Protein AF-0000000074205562 (afdb_homodimer)

Nearest PDB structures (foldseek):
  3hh0-assembly1_A  TM=7.723E-01  e=1.734E-04  Bacillus cereus ATCC 14579
  6jyw-assembly1_A  TM=7.511E-01  e=5.795E-04  Pseudomonas putida
  6jni-assembly3_E  TM=7.946E-01  e=9.790E-04  Pseudomonas putida
  5d8c-assembly1_A  TM=6.443E-01  e=1.087E-03  Haemophilus influenzae Rd KW20
  6jni-assembly2_D  TM=5.645E-01  e=4.698E-04  Pseudomonas putida

Foldseek 3Di:
DFDFLCRLCVVLVHDSVVVVVCVVLVQADFADADPVRTGGDDPVRSVSSNQQVVVVVLPDDSVCCVVQPPHDPVNVVVVVVSVVVVVVVVVVVVLLVVLVVLLVVCVADPPQDPPCSVVRVQDDPLRSVVLNVVVQWFDPVVNVLVSVLSVPDDSDPLVVCLSVDDLCHDPVSLLVSLQVCQQSVLVSCVVPVCVVPVVVGTPDDPVVNVVVNVVSCPVSHHNSSVSSVVSSPVSSVVVVVPPDPPPPPD/DFDFLCRLCVVLVHDSVVVVVCVVLVQADFADADPVRTGGDDPVRSVSSNQQVVVVVLPDDPVCCVVQPPHDDCNVVVVVVSVVVVVVVVVVVVLLVVLVVLLVVCVADNPQDPPCSVLRVQDDPLRSVVLNVVVQWFDPVVNVLVNVLSVPDDSDPLVVCLSVDDLCHDPVSLLVSLQVCQQSVLVSCVVPVCVVPVVVGTPDDPVVNVVVVVVSCPVSHHNSSVSSVVSSPVSSVVVVVPPDPPPPDD

InterPro domains:
  IPR000551 MerR-type HTH domain [PF13411] (4-66)
  IPR000551 MerR-type HTH domain [PS50937] (2-71)
  IPR000551 MerR-type HTH domain [SM00422] (3-72)
  IPR009061 Putative DNA-binding domain superfamily [SSF46955] (4-106)
  IPR047057 MerR transcriptional regulator [PTHR30204] (3-154)

Structure (mmCIF, N/CA/C/O backbone):
data_AF-0000000074205562-model_v1
#
loop_
_en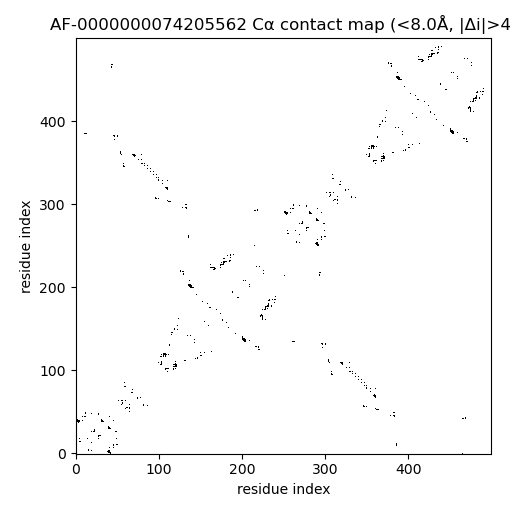tity.id
_entity.type
_entity.pdbx_description
1 polymer 'DNA-binding transcriptional MerR regulator'
#
loop_
_atom_site.group_PDB
_atom_site.id
_atom_site.type_symbol
_atom_site.label_atom_id
_atom_site.label_alt_id
_atom_site.label_comp_id
_atom_site.label_asym_id
_atom_site.label_entity_id
_atom_site.label_seq_id
_atom_site.pdbx_PDB_ins_code
_atom_site.Cartn_x
_atom_site.Cartn_y
_atom_site.Cartn_z
_atom_site.occupancy
_atom_site.B_iso_or_equiv
_atom_site.auth_seq_id
_atom_site.auth_comp_id
_atom_site.auth_asym_id
_atom_site.auth_atom_id
_atom_site.pdbx_PDB_model_num
ATOM 1 N N . MET A 1 1 ? -6.98 -38.344 -3.996 1 61.09 1 MET A N 1
ATOM 2 C CA . MET A 1 1 ? -7.207 -38.156 -2.568 1 61.09 1 MET A CA 1
ATOM 3 C C . MET A 1 1 ? -7.934 -36.844 -2.314 1 61.09 1 MET A C 1
ATOM 5 O O . MET A 1 1 ? -7.871 -35.906 -3.133 1 61.09 1 MET A O 1
ATOM 9 N N . ALA A 1 2 ? -9 -36.906 -1.588 1 77.31 2 ALA A N 1
ATOM 10 C CA . ALA A 1 2 ? -9.891 -35.844 -1.143 1 77.31 2 ALA A CA 1
ATOM 11 C C . ALA A 1 2 ? -9.367 -35.188 0.14 1 77.31 2 ALA A C 1
ATOM 13 O O . ALA A 1 2 ? -8.836 -35.875 1.015 1 77.31 2 ALA A O 1
ATOM 14 N N . TRP A 1 3 ? -9.016 -33.938 0.098 1 86.88 3 TRP A N 1
ATOM 15 C CA . TRP A 1 3 ? -8.523 -33.188 1.243 1 86.88 3 TRP A CA 1
ATOM 16 C C . TRP A 1 3 ? -9.672 -32.531 1.999 1 86.88 3 TRP A C 1
ATOM 18 O O . TRP A 1 3 ? -10.68 -32.156 1.398 1 86.88 3 TRP A O 1
ATOM 28 N N . SER A 1 4 ? -9.461 -32.5 3.295 1 89.62 4 SER A N 1
ATOM 29 C CA . SER A 1 4 ? -10.344 -31.672 4.105 1 89.62 4 SER A CA 1
ATOM 30 C C . SER A 1 4 ? -10.07 -30.188 3.881 1 89.62 4 SER A C 1
ATOM 32 O O . SER A 1 4 ? -9.086 -29.828 3.234 1 89.62 4 SER A O 1
ATOM 34 N N . THR A 1 5 ? -10.992 -29.359 4.461 1 91.81 5 THR A N 1
ATOM 35 C CA . THR A 1 5 ? -10.805 -27.922 4.332 1 91.81 5 THR A CA 1
ATOM 36 C C . THR A 1 5 ? -9.5 -27.484 4.984 1 91.81 5 THR A C 1
ATOM 38 O O . THR A 1 5 ? -8.766 -26.672 4.426 1 91.81 5 THR A O 1
ATOM 41 N N . ARG A 1 6 ? -9.188 -28 6.145 1 92.81 6 ARG A N 1
ATOM 42 C CA . ARG A 1 6 ? -7.969 -27.672 6.867 1 92.81 6 ARG A CA 1
ATOM 43 C C . ARG A 1 6 ? -6.73 -28.094 6.082 1 92.81 6 ARG A C 1
ATOM 45 O O . ARG A 1 6 ? -5.754 -27.344 6.008 1 92.81 6 ARG A O 1
ATOM 52 N N . GLU A 1 7 ? -6.781 -29.25 5.574 1 90.75 7 GLU A N 1
ATOM 53 C CA . GLU A 1 7 ? -5.66 -29.75 4.785 1 90.75 7 GLU A CA 1
ATOM 54 C C . GLU A 1 7 ? -5.449 -28.906 3.531 1 90.75 7 GLU A C 1
ATOM 56 O O . GLU A 1 7 ? -4.309 -28.609 3.162 1 90.75 7 GLU A O 1
ATOM 61 N N . LEU A 1 8 ? -6.52 -28.594 2.859 1 93 8 LEU A N 1
ATOM 62 C CA . LEU A 1 8 ? -6.438 -27.734 1.678 1 93 8 LEU A CA 1
ATOM 63 C C . LEU A 1 8 ? -5.816 -26.391 2.021 1 93 8 LEU A C 1
ATOM 65 O O . LEU A 1 8 ? -4.973 -25.875 1.278 1 93 8 LEU A O 1
ATOM 69 N N . ALA A 1 9 ? -6.246 -25.812 3.104 1 95.62 9 ALA A N 1
ATOM 70 C CA . ALA A 1 9 ? -5.719 -24.516 3.553 1 95.62 9 ALA A CA 1
ATOM 71 C C . ALA A 1 9 ? -4.215 -24.594 3.795 1 95.62 9 ALA A C 1
ATOM 73 O O . ALA A 1 9 ? -3.463 -23.734 3.35 1 95.62 9 ALA A O 1
ATOM 74 N N . ASP A 1 10 ? -3.811 -25.625 4.43 1 93.19 10 ASP A N 1
ATOM 75 C CA . ASP A 1 10 ? -2.396 -25.828 4.727 1 93.19 10 ASP A CA 1
ATOM 76 C C . ASP A 1 10 ? -1.58 -25.969 3.445 1 93.19 10 ASP A C 1
ATOM 78 O O . ASP A 1 10 ? -0.533 -25.344 3.295 1 93.19 10 ASP A O 1
ATOM 82 N N . LEU A 1 11 ? -2.092 -26.766 2.539 1 91.12 11 LEU A N 1
ATOM 83 C CA . LEU A 1 11 ? -1.396 -27.016 1.28 1 91.12 11 LEU A CA 1
ATOM 84 C C . LEU A 1 11 ? -1.268 -25.719 0.472 1 91.12 11 LEU A C 1
ATOM 86 O O . LEU A 1 11 ? -0.257 -25.5 -0.202 1 91.12 11 LEU A O 1
ATOM 90 N N . ALA A 1 12 ? -2.275 -24.922 0.547 1 94.69 12 ALA A N 1
ATOM 91 C CA . ALA A 1 12 ? -2.303 -23.703 -0.257 1 94.69 12 ALA A CA 1
ATOM 92 C C . ALA A 1 12 ? -1.648 -22.547 0.485 1 94.69 12 ALA A C 1
ATOM 94 O O . ALA A 1 12 ? -1.479 -21.453 -0.074 1 94.69 12 ALA A O 1
ATOM 95 N N . GLY A 1 13 ? -1.302 -22.719 1.709 1 93.44 13 GLY A N 1
ATOM 96 C CA . GLY A 1 13 ? -0.708 -21.656 2.498 1 93.44 13 GLY A CA 1
ATOM 97 C C . GLY A 1 13 ? -1.688 -20.547 2.842 1 93.44 13 GLY A C 1
ATOM 98 O O . GLY A 1 13 ? -1.353 -19.359 2.76 1 93.44 13 GLY A O 1
ATOM 99 N N . THR A 1 14 ? -2.912 -20.938 3.131 1 96.19 14 THR A N 1
ATOM 100 C CA . THR A 1 14 ? -3.939 -19.953 3.486 1 96.19 14 THR A CA 1
ATOM 101 C C . THR A 1 14 ? -4.75 -20.438 4.688 1 96.19 14 THR A C 1
ATOM 103 O O . THR A 1 14 ? -4.301 -21.312 5.434 1 96.19 14 THR A O 1
ATOM 106 N N . THR A 1 15 ? -5.875 -19.828 4.945 1 97 15 THR A N 1
ATOM 107 C CA . THR A 1 15 ? -6.656 -20.172 6.129 1 97 15 THR A CA 1
ATOM 108 C C . THR A 1 15 ? -8.016 -20.75 5.734 1 97 15 THR A C 1
ATOM 110 O O . THR A 1 15 ? -8.484 -20.531 4.621 1 97 15 THR A O 1
ATOM 113 N N . VAL A 1 16 ? -8.531 -21.469 6.668 1 96.56 16 VAL A N 1
ATOM 114 C CA . VAL A 1 16 ? -9.875 -22 6.496 1 96.56 16 VAL A CA 1
ATOM 115 C C . VAL A 1 16 ? -10.867 -20.859 6.277 1 96.56 16 VAL A C 1
ATOM 117 O O . VAL A 1 16 ? -11.773 -20.969 5.453 1 96.56 16 VAL A O 1
ATOM 120 N N . LYS A 1 17 ? -10.609 -19.797 6.969 1 97 17 LYS A N 1
ATOM 121 C CA . LYS A 1 17 ? -11.469 -18.625 6.832 1 97 17 LYS A CA 1
ATOM 122 C C . LYS A 1 17 ? -11.453 -18.094 5.402 1 97 17 LYS A C 1
ATOM 124 O O . LYS A 1 17 ? -12.492 -17.734 4.859 1 97 17 LYS A O 1
ATOM 129 N N . ALA A 1 18 ? -10.32 -18.031 4.824 1 97 18 ALA A N 1
ATOM 130 C CA . ALA A 1 18 ? -10.195 -17.562 3.449 1 97 18 ALA A CA 1
ATOM 131 C C . ALA A 1 18 ? -10.938 -18.469 2.479 1 97 18 ALA A C 1
ATOM 133 O O . ALA A 1 18 ? -11.625 -18 1.569 1 97 18 ALA A O 1
ATOM 134 N N . ILE A 1 19 ? -10.805 -19.781 2.656 1 96.62 19 ILE A N 1
ATOM 135 C CA . ILE A 1 19 ? -11.461 -20.75 1.786 1 96.62 19 ILE A CA 1
ATOM 136 C C . ILE A 1 19 ? -12.977 -20.562 1.871 1 96.62 19 ILE A C 1
ATOM 138 O O . ILE A 1 19 ? -13.672 -20.562 0.849 1 96.62 19 ILE A O 1
ATOM 142 N N . ARG A 1 20 ? -13.484 -20.375 3.059 1 95.75 20 ARG A N 1
ATOM 143 C CA . ARG A 1 20 ? -14.906 -20.125 3.25 1 95.75 20 ARG A CA 1
ATOM 144 C C . ARG A 1 20 ? -15.344 -18.859 2.537 1 95.75 20 ARG A C 1
ATOM 146 O O . ARG A 1 20 ? -16.406 -18.828 1.906 1 95.75 20 ARG A O 1
ATOM 153 N N . LEU A 1 21 ? -14.555 -17.906 2.686 1 96.62 21 LEU A N 1
ATOM 154 C CA . LEU A 1 21 ? -14.844 -16.641 2.014 1 96.62 21 LEU A CA 1
ATOM 155 C C . LEU A 1 21 ? -14.906 -16.828 0.502 1 96.62 21 LEU A C 1
ATOM 157 O O . LEU A 1 21 ? -15.781 -16.266 -0.164 1 96.62 21 LEU A O 1
ATOM 161 N N . TYR A 1 22 ? -13.969 -17.547 -0.009 1 96.44 22 TYR A N 1
ATOM 162 C CA . TYR A 1 22 ? -13.938 -17.766 -1.45 1 96.44 22 TYR A CA 1
ATOM 163 C C . TYR A 1 22 ? -15.172 -18.531 -1.914 1 96.44 22 TYR A C 1
ATOM 165 O O . TYR A 1 22 ? -15.688 -18.281 -3.006 1 96.44 22 TYR A O 1
ATOM 173 N N . HIS A 1 23 ? -15.641 -19.469 -1.104 1 94.62 23 HIS A N 1
ATOM 174 C CA . HIS A 1 23 ? -16.891 -20.156 -1.4 1 94.62 23 HIS A CA 1
ATOM 175 C C . HIS A 1 23 ? -18.062 -19.188 -1.399 1 94.62 23 HIS A C 1
ATOM 177 O O . HIS A 1 23 ? -18.875 -19.188 -2.334 1 94.62 23 HIS A O 1
ATOM 183 N N . GLU A 1 24 ? -18.109 -18.391 -0.38 1 95 24 GLU A N 1
ATOM 184 C CA . GLU A 1 24 ? -19.203 -17.438 -0.221 1 95 24 GLU A CA 1
ATOM 185 C C . GLU A 1 24 ? -19.266 -16.469 -1.401 1 95 24 GLU A C 1
ATOM 187 O O . GLU A 1 24 ? -20.344 -16.062 -1.825 1 95 24 GLU A O 1
ATOM 192 N N . ARG A 1 25 ? -18.172 -16.141 -1.95 1 94.62 25 ARG A N 1
ATOM 193 C CA . ARG A 1 25 ? -18.094 -15.18 -3.039 1 94.62 25 ARG A CA 1
ATOM 194 C C . ARG A 1 25 ? -18.234 -15.867 -4.395 1 94.62 25 ARG A C 1
ATOM 196 O O . ARG A 1 25 ? -18.141 -15.211 -5.438 1 94.62 25 ARG A O 1
ATOM 203 N N . GLY A 1 26 ? -18.281 -17.203 -4.418 1 93.44 26 GLY A N 1
ATOM 204 C CA . GLY A 1 26 ? -18.453 -17.953 -5.652 1 93.44 26 GLY A CA 1
ATOM 205 C C . GLY A 1 26 ? -17.156 -18.109 -6.434 1 93.44 26 GLY A C 1
ATOM 206 O O . GLY A 1 26 ? -17.188 -18.422 -7.629 1 93.44 26 GLY A O 1
ATOM 207 N N . LEU A 1 27 ? -16.062 -17.859 -5.824 1 95 27 LEU A N 1
ATOM 208 C CA . LEU A 1 27 ? -14.781 -17.922 -6.504 1 95 27 LEU A CA 1
ATOM 209 C C . LEU A 1 27 ? -14.242 -19.344 -6.516 1 95 27 LEU A C 1
ATOM 211 O O . LEU A 1 27 ? -13.477 -19.719 -7.406 1 95 27 LEU A O 1
ATOM 215 N N . LEU A 1 28 ? -14.578 -20.094 -5.523 1 94.69 28 LEU A N 1
ATOM 216 C CA . LEU A 1 28 ? -14.164 -21.5 -5.395 1 94.69 28 LEU A CA 1
ATOM 217 C C . LEU A 1 28 ? -15.383 -22.406 -5.309 1 94.69 28 LEU A C 1
ATOM 219 O O . LEU A 1 28 ? -16.281 -22.188 -4.488 1 94.69 28 LEU A O 1
ATOM 223 N N . ASP A 1 29 ? -15.391 -23.422 -6.148 1 90.88 29 ASP A N 1
ATOM 224 C CA . ASP A 1 29 ? -16.516 -24.359 -6.152 1 90.88 29 ASP A CA 1
ATOM 225 C C . ASP A 1 29 ? -16.531 -25.188 -4.875 1 90.88 29 ASP A C 1
ATOM 227 O O . ASP A 1 29 ? -15.477 -25.562 -4.352 1 90.88 29 ASP A O 1
ATOM 231 N N . GLU A 1 30 ? -17.688 -25.469 -4.453 1 88.44 30 GLU A N 1
ATOM 232 C CA . GLU A 1 30 ? -17.828 -26.359 -3.301 1 88.44 30 GLU A CA 1
ATOM 233 C C . GLU A 1 30 ? -17.516 -27.797 -3.68 1 88.44 30 GLU A C 1
ATOM 235 O O . GLU A 1 30 ? -17.891 -28.266 -4.754 1 88.44 30 GLU A O 1
ATOM 240 N N . PRO A 1 31 ? -16.734 -28.391 -2.824 1 85.25 31 PRO A N 1
ATOM 241 C CA . PRO A 1 31 ? -16.438 -29.781 -3.117 1 85.25 31 PRO A CA 1
ATOM 242 C C . PRO A 1 31 ? -17.625 -30.719 -2.895 1 85.25 31 PRO A C 1
ATOM 244 O O . PRO A 1 31 ? -18.609 -30.312 -2.252 1 85.25 31 PRO A O 1
ATOM 247 N N . LEU A 1 32 ? -17.547 -31.891 -3.633 1 77.25 32 LEU A N 1
ATOM 248 C CA . LEU A 1 32 ? -18.578 -32.906 -3.385 1 77.25 32 LEU A CA 1
ATOM 249 C C . LEU A 1 32 ? -18.516 -33.406 -1.947 1 77.25 32 LEU A C 1
ATOM 251 O O . LEU A 1 32 ? -17.438 -33.406 -1.338 1 77.25 32 LEU A O 1
ATOM 255 N N . ARG A 1 33 ? -19.609 -33.438 -1.333 1 69 33 ARG A N 1
ATOM 256 C CA . ARG A 1 33 ? -19.656 -33.906 0.049 1 69 33 ARG A CA 1
ATOM 257 C C . ARG A 1 33 ? -19.672 -35.438 0.111 1 69 33 ARG A C 1
ATOM 259 O O . ARG A 1 33 ? -20.297 -36.094 -0.727 1 69 33 ARG A O 1
ATOM 266 N N . ARG A 1 34 ? -18.719 -36 0.861 1 63.28 34 ARG A N 1
ATOM 267 C CA . ARG A 1 34 ? -18.797 -37.438 1.139 1 63.28 34 ARG A CA 1
ATOM 268 C C . ARG A 1 34 ? -20.031 -37.75 1.973 1 63.28 34 ARG A C 1
ATOM 270 O O . ARG A 1 34 ? -20.719 -36.844 2.447 1 63.28 34 ARG A O 1
ATOM 277 N N . SER A 1 35 ? -20.234 -39.031 1.97 1 61.62 35 SER A N 1
ATOM 278 C CA . SER A 1 35 ? -21.344 -39.562 2.752 1 61.62 35 SER A CA 1
ATOM 279 C C . SER A 1 35 ? -21.281 -39.094 4.199 1 61.62 35 SER A C 1
ATOM 281 O O . SER A 1 35 ? -22.312 -38.906 4.855 1 61.62 35 SER A O 1
ATOM 283 N N . ASN A 1 36 ? -20.078 -38.906 4.746 1 57.75 36 ASN A N 1
ATOM 284 C CA . ASN A 1 36 ? -19.938 -38.531 6.152 1 57.75 36 ASN A CA 1
ATOM 285 C C . ASN A 1 36 ? -20.016 -37 6.344 1 57.75 36 ASN A C 1
ATOM 287 O O . ASN A 1 36 ? -19.844 -36.531 7.461 1 57.75 36 ASN A O 1
ATOM 291 N N . GLY A 1 37 ? -20.234 -36.344 5.395 1 59.75 37 GLY A N 1
ATOM 292 C CA . GLY A 1 37 ? -20.469 -34.906 5.539 1 59.75 37 GLY A CA 1
ATOM 293 C C . GLY A 1 37 ? -19.219 -34.062 5.305 1 59.75 37 GLY A C 1
ATOM 294 O O . GLY A 1 37 ? -19.297 -32.844 5.293 1 59.75 37 GLY A O 1
ATOM 295 N N . TYR A 1 38 ? -18.109 -34.844 5.203 1 64.06 38 TYR A N 1
ATOM 296 C CA . TYR A 1 38 ? -16.891 -34.031 5.082 1 64.06 38 TYR A CA 1
ATOM 297 C C . TYR A 1 38 ? -16.594 -33.719 3.623 1 64.06 38 TYR A C 1
ATOM 299 O O . TYR A 1 38 ? -16.812 -34.562 2.742 1 64.06 38 TYR A O 1
ATOM 307 N N . LYS A 1 39 ? -16.266 -32.438 3.389 1 65.5 39 LYS A N 1
ATOM 308 C CA . LYS A 1 39 ? -15.914 -31.969 2.053 1 65.5 39 LYS A CA 1
ATOM 309 C C . LYS A 1 39 ? -14.648 -32.656 1.545 1 65.5 39 LYS A C 1
ATOM 311 O O . LYS A 1 39 ? -13.727 -32.906 2.32 1 65.5 39 LYS A O 1
ATOM 316 N N . GLN A 1 40 ? -14.695 -33.125 0.357 1 85.06 40 GLN A N 1
ATOM 317 C CA . GLN A 1 40 ? -13.539 -33.75 -0.281 1 85.06 40 GLN A CA 1
ATOM 318 C C . GLN A 1 40 ? -13.008 -32.906 -1.422 1 85.06 40 GLN A C 1
ATOM 320 O O . GLN A 1 40 ? -13.555 -32.906 -2.525 1 85.06 40 GLN A O 1
ATOM 325 N N . TYR A 1 41 ? -11.938 -32.125 -1.075 1 91.38 41 TYR A N 1
ATOM 326 C CA . TYR A 1 41 ? -11.336 -31.281 -2.086 1 91.38 41 TYR A CA 1
ATOM 327 C C . TYR A 1 41 ? -10.383 -32.062 -2.982 1 91.38 41 TYR A C 1
ATOM 329 O O . TYR A 1 41 ? -9.664 -32.938 -2.51 1 91.38 41 TYR A O 1
ATOM 337 N N . GLU A 1 42 ? -10.414 -31.719 -4.207 1 91.12 42 GLU A N 1
ATOM 338 C CA . GLU A 1 42 ? -9.562 -32.344 -5.207 1 91.12 42 GLU A CA 1
ATOM 339 C C . GLU A 1 42 ? -8.484 -31.391 -5.699 1 91.12 42 GLU A C 1
ATOM 341 O O . GLU A 1 42 ? -8.414 -30.25 -5.254 1 91.12 42 GLU A O 1
ATOM 346 N N . VAL A 1 43 ? -7.668 -31.891 -6.574 1 92.31 43 VAL A N 1
ATOM 347 C CA . VAL A 1 43 ? -6.551 -31.141 -7.121 1 92.31 43 VAL A CA 1
ATOM 348 C C . VAL A 1 43 ? -7.07 -29.891 -7.844 1 92.31 43 VAL A C 1
ATOM 350 O O . VAL A 1 43 ? -6.469 -28.828 -7.762 1 92.31 43 VAL A O 1
ATOM 353 N N . SER A 1 44 ? -8.188 -30.062 -8.469 1 92 44 SER A N 1
ATOM 354 C CA . SER A 1 44 ? -8.758 -28.938 -9.195 1 92 44 SER A CA 1
ATOM 355 C C . SER A 1 44 ? -9.102 -27.781 -8.242 1 92 44 SER A C 1
ATOM 357 O O . SER A 1 44 ? -8.953 -26.609 -8.602 1 92 44 SER A O 1
ATOM 359 N N . HIS A 1 45 ? -9.539 -28.109 -7.035 1 94.06 45 HIS A N 1
ATOM 360 C CA . HIS A 1 45 ? -9.828 -27.078 -6.035 1 94.06 45 HIS A CA 1
ATOM 361 C C . HIS A 1 45 ? -8.555 -26.406 -5.559 1 94.06 45 HIS A C 1
ATOM 363 O O . HIS A 1 45 ? -8.523 -25.188 -5.383 1 94.06 45 HIS A O 1
ATOM 369 N N . LEU A 1 46 ? -7.523 -27.219 -5.348 1 95.12 46 LEU A N 1
ATOM 370 C CA . LEU A 1 46 ? -6.242 -26.672 -4.918 1 95.12 46 LEU A CA 1
ATOM 371 C C . LEU A 1 46 ? -5.699 -25.688 -5.953 1 95.12 46 LEU A C 1
ATOM 373 O O . LEU A 1 46 ? -5.297 -24.578 -5.613 1 95.12 46 LEU A O 1
ATOM 377 N N . VAL A 1 47 ? -5.738 -26.078 -7.172 1 95.38 47 VAL A N 1
ATOM 378 C CA . VAL A 1 47 ? -5.227 -25.234 -8.25 1 95.38 47 VAL A CA 1
ATOM 379 C C . VAL A 1 47 ? -6.035 -23.938 -8.32 1 95.38 47 VAL A C 1
ATOM 381 O O . VAL A 1 47 ? -5.469 -22.844 -8.43 1 95.38 47 VAL A O 1
ATOM 384 N N . SER A 1 48 ? -7.324 -24.094 -8.273 1 95.12 48 SER A N 1
ATOM 385 C CA . SER A 1 48 ? -8.188 -22.922 -8.289 1 95.12 48 SER A CA 1
ATOM 386 C C . SER A 1 48 ? -7.836 -21.969 -7.148 1 95.12 48 SER A C 1
ATOM 388 O O . SER A 1 48 ? -7.754 -20.75 -7.348 1 95.12 48 SER A O 1
ATOM 390 N N . LEU A 1 49 ? -7.633 -22.531 -6.023 1 96.56 49 LEU A N 1
ATOM 391 C CA . LEU A 1 49 ? -7.277 -21.734 -4.848 1 96.56 49 LEU A CA 1
ATOM 392 C C . LEU A 1 49 ? -5.945 -21.031 -5.051 1 96.56 49 LEU A C 1
ATOM 394 O O . LEU A 1 49 ? -5.816 -19.844 -4.742 1 96.56 49 LEU A O 1
ATOM 398 N N . LEU A 1 50 ? -4.957 -21.672 -5.562 1 96.81 50 LEU A N 1
ATOM 399 C CA . LEU A 1 50 ? -3.639 -21.094 -5.805 1 96.81 50 LEU A CA 1
ATOM 400 C C . LEU A 1 50 ? -3.719 -19.984 -6.844 1 96.81 50 LEU A C 1
ATOM 402 O O . LEU A 1 50 ? -3.029 -18.969 -6.73 1 96.81 50 LEU A O 1
ATOM 406 N N . ARG A 1 51 ? -4.574 -20.188 -7.816 1 95.69 51 ARG A N 1
ATOM 407 C CA . ARG A 1 51 ? -4.77 -19.156 -8.844 1 95.69 51 ARG A CA 1
ATOM 408 C C . ARG A 1 51 ? -5.441 -17.922 -8.258 1 95.69 51 ARG A C 1
ATOM 410 O O . ARG A 1 51 ? -5.086 -16.797 -8.609 1 95.69 51 ARG A O 1
ATOM 417 N N . ILE A 1 52 ? -6.41 -18.156 -7.414 1 96.5 52 ILE A N 1
ATOM 418 C CA . ILE A 1 52 ? -7.062 -17.047 -6.73 1 96.5 52 ILE A CA 1
ATOM 419 C C . ILE A 1 52 ? -6.035 -16.266 -5.898 1 96.5 52 ILE A C 1
ATOM 421 O O . ILE A 1 52 ? -5.969 -15.047 -5.969 1 96.5 52 ILE A O 1
ATOM 425 N N . ARG A 1 53 ? -5.289 -16.984 -5.148 1 96.19 53 ARG A N 1
ATOM 426 C CA . ARG A 1 53 ? -4.266 -16.359 -4.312 1 96.19 53 ARG A CA 1
ATOM 427 C C . ARG A 1 53 ? -3.264 -15.586 -5.16 1 96.19 53 ARG A C 1
ATOM 429 O O . ARG A 1 53 ? -2.824 -14.5 -4.773 1 96.19 53 ARG A O 1
ATOM 436 N N . ARG A 1 54 ? -2.885 -16.141 -6.254 1 95.69 54 ARG A N 1
ATOM 437 C CA . ARG A 1 54 ? -1.981 -15.469 -7.18 1 95.69 54 ARG A CA 1
ATOM 438 C C . ARG A 1 54 ? -2.529 -14.102 -7.586 1 95.69 54 ARG A C 1
ATOM 440 O O . ARG A 1 54 ? -1.804 -13.102 -7.57 1 95.69 54 ARG A O 1
ATOM 447 N N . LEU A 1 55 ? -3.738 -14.023 -7.93 1 96.06 55 LEU A N 1
ATOM 448 C CA . LEU A 1 55 ? -4.363 -12.781 -8.359 1 96.06 55 LEU A CA 1
ATOM 449 C C . LEU A 1 55 ? -4.453 -11.789 -7.203 1 96.06 55 LEU A C 1
ATOM 451 O O . LEU A 1 55 ? -4.215 -10.594 -7.383 1 96.06 55 LEU A O 1
ATOM 455 N N . THR A 1 56 ? -4.754 -12.344 -6.039 1 95.62 56 THR A N 1
ATOM 456 C CA . THR A 1 56 ? -4.797 -11.484 -4.859 1 95.62 56 THR A CA 1
ATOM 457 C C . THR A 1 56 ? -3.408 -10.93 -4.543 1 95.62 56 THR A C 1
ATOM 459 O O . THR A 1 56 ? -3.27 -9.773 -4.145 1 95.62 56 THR A O 1
ATOM 462 N N . GLU A 1 57 ? -2.414 -11.75 -4.691 1 94.56 57 GLU A N 1
ATOM 463 C CA . GLU A 1 57 ? -1.039 -11.328 -4.441 1 94.56 57 GLU A CA 1
ATOM 464 C C . GLU A 1 57 ? -0.61 -10.242 -5.422 1 94.56 57 GLU A C 1
ATOM 466 O O . GLU A 1 57 ? 0.205 -9.383 -5.086 1 94.56 57 GLU A O 1
ATOM 471 N N . LEU A 1 58 ? -1.175 -10.289 -6.613 1 95.31 58 LEU A N 1
ATOM 472 C CA . LEU A 1 58 ? -0.912 -9.227 -7.582 1 95.31 58 LEU A CA 1
ATOM 473 C C . LEU A 1 58 ? -1.563 -7.918 -7.141 1 95.31 58 LEU A C 1
ATOM 475 O O . LEU A 1 58 ? -1.112 -6.836 -7.523 1 95.31 58 LEU A O 1
ATOM 479 N N . GLY A 1 59 ? -2.678 -8.023 -6.5 1 95.94 59 GLY A N 1
ATOM 480 C CA . GLY A 1 59 ? -3.312 -6.82 -5.984 1 95.94 59 GLY A CA 1
ATOM 481 C C . GLY A 1 59 ? -4.777 -6.707 -6.367 1 95.94 59 GLY A C 1
ATOM 482 O O . GLY A 1 59 ? -5.43 -5.707 -6.062 1 95.94 59 GLY A O 1
ATOM 483 N N . PHE A 1 60 ? -5.312 -7.754 -6.973 1 96.25 60 PHE A N 1
ATOM 484 C CA . PHE A 1 60 ? -6.719 -7.684 -7.359 1 96.25 60 PHE A CA 1
ATOM 485 C C . PHE A 1 60 ? -7.621 -7.836 -6.145 1 96.25 60 PHE A C 1
ATOM 487 O O . PHE A 1 60 ? -7.375 -8.68 -5.281 1 96.25 60 PHE A O 1
ATOM 494 N N . PRO A 1 61 ? -8.617 -6.984 -6.074 1 95.31 61 PRO A N 1
ATOM 495 C CA . PRO A 1 61 ? -9.664 -7.266 -5.086 1 95.31 61 PRO A CA 1
ATOM 496 C C . PRO A 1 61 ? -10.484 -8.5 -5.434 1 95.31 61 PRO A C 1
ATOM 498 O O . PRO A 1 61 ? -10.578 -8.875 -6.605 1 95.31 61 PRO A O 1
ATOM 501 N N . LEU A 1 62 ? -11.047 -9.148 -4.441 1 95 62 LEU A N 1
ATOM 502 C CA . LEU A 1 62 ? -11.805 -10.383 -4.637 1 95 62 LEU A CA 1
ATOM 503 C C . LEU A 1 62 ? -12.922 -10.18 -5.652 1 95 62 LEU A C 1
ATOM 505 O O . LEU A 1 62 ? -13.234 -11.086 -6.426 1 95 62 LEU A O 1
ATOM 509 N N . SER A 1 63 ? -13.445 -8.961 -5.734 1 93.31 63 SER A N 1
ATOM 510 C CA . SER A 1 63 ? -14.578 -8.664 -6.605 1 93.31 63 SER A CA 1
ATOM 511 C C . SER A 1 63 ? -14.164 -8.656 -8.07 1 93.31 63 SER A C 1
ATOM 513 O O . SER A 1 63 ? -15 -8.797 -8.961 1 93.31 63 SER A O 1
ATOM 515 N N . ALA A 1 64 ? -12.914 -8.555 -8.312 1 92.75 64 ALA A N 1
ATOM 516 C CA . ALA A 1 64 ? -12.438 -8.445 -9.695 1 92.75 64 ALA A CA 1
ATOM 517 C C . ALA A 1 64 ? -11.922 -9.789 -10.195 1 92.75 64 ALA A C 1
ATOM 519 O O . ALA A 1 64 ? -11.695 -9.961 -11.398 1 92.75 64 ALA A O 1
ATOM 520 N N . ILE A 1 65 ? -11.719 -10.75 -9.352 1 94.12 65 ILE A N 1
ATOM 521 C CA . ILE A 1 65 ? -11 -11.977 -9.664 1 94.12 65 ILE A CA 1
ATOM 522 C C . ILE A 1 65 ? -11.758 -12.766 -10.727 1 94.12 65 ILE A C 1
ATOM 524 O O . ILE A 1 65 ? -11.172 -13.258 -11.688 1 94.12 65 ILE A O 1
ATOM 528 N N . ASP A 1 66 ? -13.047 -12.883 -10.594 1 87.81 66 ASP A N 1
ATOM 529 C CA . ASP A 1 66 ? -13.836 -13.68 -11.531 1 87.81 66 ASP A CA 1
ATOM 530 C C . ASP A 1 66 ? -13.711 -13.141 -12.953 1 87.81 66 ASP A C 1
ATOM 532 O O . ASP A 1 66 ? -13.672 -13.906 -13.914 1 87.81 66 ASP A O 1
ATOM 536 N N . ALA A 1 67 ? -13.586 -11.852 -13.07 1 86.19 67 ALA A N 1
ATOM 537 C CA . ALA A 1 67 ? -13.523 -11.211 -14.375 1 86.19 67 ALA A CA 1
ATOM 538 C C . ALA A 1 67 ? -12.164 -11.422 -15.023 1 86.19 67 ALA A C 1
ATOM 540 O O . ALA A 1 67 ? -12.031 -11.352 -16.25 1 86.19 67 ALA A O 1
ATOM 541 N N . VAL A 1 68 ? -11.164 -11.68 -14.227 1 90.94 68 VAL A N 1
ATOM 542 C CA . VAL A 1 68 ? -9.812 -11.688 -14.773 1 90.94 68 VAL A CA 1
ATOM 543 C C . VAL A 1 68 ? -9.289 -13.117 -14.836 1 90.94 68 VAL A C 1
ATOM 545 O O . VAL A 1 68 ? -8.375 -13.422 -15.609 1 90.94 68 VAL A O 1
ATOM 548 N N . ARG A 1 69 ? -9.906 -13.977 -14.062 1 83.69 69 ARG A N 1
ATOM 549 C CA . ARG A 1 69 ? -9.398 -15.336 -13.977 1 83.69 69 ARG A CA 1
ATOM 550 C C . ARG A 1 69 ? -9.531 -16.062 -15.312 1 83.69 69 ARG 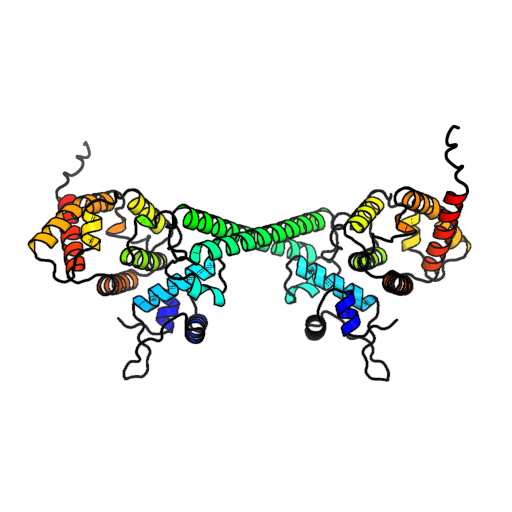A C 1
ATOM 552 O O . ARG A 1 69 ? -10.523 -15.891 -16.016 1 83.69 69 ARG A O 1
ATOM 559 N N . GLY A 1 70 ? -8.586 -17.016 -15.641 1 70.12 70 GLY A N 1
ATOM 560 C CA . GLY A 1 70 ? -8.609 -17.859 -16.812 1 70.12 70 GLY A CA 1
ATOM 561 C C . GLY A 1 70 ? -8.258 -17.109 -18.094 1 70.12 70 GLY A C 1
ATOM 562 O O . GLY A 1 70 ? -8.227 -17.703 -19.172 1 70.12 70 GLY A O 1
ATOM 563 N N . GLY A 1 71 ? -7.988 -15.961 -17.906 1 65.81 71 GLY A N 1
ATOM 564 C CA . GLY A 1 71 ? -7.57 -15.281 -19.125 1 65.81 71 GLY A CA 1
ATOM 565 C C . GLY A 1 71 ? -8.734 -14.852 -20 1 65.81 71 GLY A C 1
ATOM 566 O O . GLY A 1 71 ? -9.891 -15.109 -19.672 1 65.81 71 GLY A O 1
ATOM 567 N N . GLY A 1 72 ? -8.828 -13.781 -20.734 1 67.19 72 GLY A N 1
ATOM 568 C CA . GLY A 1 72 ? -9.828 -13.266 -21.656 1 67.19 72 GLY A CA 1
ATOM 569 C C . GLY A 1 72 ? -9.625 -11.805 -22 1 67.19 72 GLY A C 1
ATOM 570 O O . GLY A 1 72 ? -8.602 -11.219 -21.656 1 67.19 72 GLY A O 1
ATOM 571 N N . ASP A 1 73 ? -10.586 -11.5 -22.719 1 65.31 73 ASP A N 1
ATOM 572 C CA . ASP A 1 73 ? -10.484 -10.172 -23.312 1 65.31 73 ASP A CA 1
ATOM 573 C C . ASP A 1 73 ? -10.43 -9.094 -22.25 1 65.31 73 ASP A C 1
ATOM 575 O O . ASP A 1 73 ? -9.836 -8.031 -22.453 1 65.31 73 ASP A O 1
ATOM 579 N N . ALA A 1 74 ? -10.93 -9.469 -21.109 1 68.38 74 ALA A N 1
ATOM 580 C CA . ALA A 1 74 ? -11.047 -8.445 -20.062 1 68.38 74 ALA A CA 1
ATOM 581 C C . ALA A 1 74 ? -9.781 -8.391 -19.219 1 68.38 74 ALA A C 1
ATOM 583 O O . ALA A 1 74 ? -9.547 -7.406 -18.5 1 68.38 74 ALA A O 1
ATOM 584 N N . SER A 1 75 ? -8.898 -9.266 -19.422 1 86.94 75 SER A N 1
ATOM 585 C CA . SER A 1 75 ? -7.77 -9.414 -18.516 1 86.94 75 SER A CA 1
ATOM 586 C C . SER A 1 75 ? -6.734 -8.32 -18.719 1 86.94 75 SER A C 1
ATOM 588 O O . SER A 1 75 ? -6.293 -7.68 -17.766 1 86.94 75 SER A O 1
ATOM 590 N N . PRO A 1 76 ? -6.641 -7.922 -19.969 1 91.25 76 PRO A N 1
ATOM 591 C CA . PRO A 1 76 ? -5.605 -6.898 -20.141 1 91.25 76 PRO A CA 1
ATOM 592 C C . PRO A 1 76 ? -6.023 -5.535 -19.594 1 91.25 76 PRO A C 1
ATOM 594 O O . PRO A 1 76 ? -5.215 -4.844 -18.984 1 91.25 76 PRO A O 1
ATOM 597 N N . ALA A 1 77 ? -7.23 -5.184 -19.812 1 93.19 77 ALA A N 1
ATOM 598 C CA . ALA A 1 77 ? -7.723 -3.904 -19.312 1 93.19 77 ALA A CA 1
ATOM 599 C C . ALA A 1 77 ? -7.676 -3.867 -17.781 1 93.19 77 ALA A C 1
ATOM 601 O O . ALA A 1 77 ? -7.281 -2.859 -17.188 1 93.19 77 ALA A O 1
ATOM 602 N N . ALA A 1 78 ? -8.055 -4.918 -17.188 1 95.19 78 ALA A N 1
ATOM 603 C CA . ALA A 1 78 ? -8.031 -5.008 -15.734 1 95.19 78 ALA A CA 1
ATOM 604 C C . ALA A 1 78 ? -6.602 -4.938 -15.203 1 95.19 78 ALA A C 1
ATOM 606 O O . ALA A 1 78 ? -6.348 -4.301 -14.172 1 95.19 78 ALA A O 1
ATOM 607 N N . LEU A 1 79 ? -5.719 -5.535 -15.914 1 96.19 79 LEU A N 1
ATOM 608 C CA . LEU A 1 79 ? -4.312 -5.516 -15.523 1 96.19 79 LEU A CA 1
ATOM 609 C C . LEU A 1 79 ? -3.74 -4.105 -15.617 1 96.19 79 LEU A C 1
ATOM 611 O O . LEU A 1 79 ? -2.984 -3.676 -14.742 1 96.19 79 LEU A O 1
ATOM 615 N N . ARG A 1 80 ? -4.129 -3.414 -16.656 1 96.88 80 ARG A N 1
ATOM 616 C CA . ARG A 1 80 ? -3.646 -2.047 -16.828 1 96.88 80 ARG A CA 1
ATOM 617 C C . ARG A 1 80 ? -4.195 -1.134 -15.734 1 96.88 80 ARG A C 1
ATOM 619 O O . ARG A 1 80 ? -3.48 -0.269 -15.227 1 96.88 80 ARG A O 1
ATOM 626 N N . GLU A 1 81 ? -5.422 -1.356 -15.461 1 97.25 81 GLU A N 1
ATOM 627 C CA . GLU A 1 81 ? -6.031 -0.585 -14.375 1 97.25 81 GLU A CA 1
ATOM 628 C C . GLU A 1 81 ? -5.344 -0.861 -13.047 1 97.25 81 GLU A C 1
ATOM 630 O O . GLU A 1 81 ? -5.055 0.066 -12.281 1 97.25 81 GLU A O 1
ATOM 635 N N . LEU A 1 82 ? -5.066 -2.109 -12.773 1 97.56 82 LEU A N 1
ATOM 636 C CA . LEU A 1 82 ? -4.367 -2.475 -11.547 1 97.56 82 LEU A CA 1
ATOM 637 C C . LEU A 1 82 ? -2.971 -1.86 -11.516 1 97.56 82 LEU A C 1
ATOM 639 O O . LEU A 1 82 ? -2.529 -1.365 -10.477 1 97.56 82 LEU A O 1
ATOM 643 N N . ASP A 1 83 ? -2.322 -1.882 -12.664 1 98.31 83 ASP A N 1
ATOM 644 C CA . ASP A 1 83 ? -0.988 -1.297 -12.742 1 98.31 83 ASP A CA 1
ATOM 645 C C . ASP A 1 83 ? -1.017 0.188 -12.391 1 98.31 83 ASP A C 1
ATOM 647 O O . ASP A 1 83 ? -0.155 0.672 -11.648 1 98.31 83 ASP A O 1
ATOM 651 N N . ALA A 1 84 ? -1.982 0.865 -12.922 1 98.62 84 ALA A N 1
ATOM 652 C CA . ALA A 1 84 ? -2.133 2.291 -12.641 1 98.62 84 ALA A CA 1
ATOM 653 C C . ALA A 1 84 ? -2.393 2.531 -11.156 1 98.62 84 ALA A C 1
ATOM 655 O O . ALA A 1 84 ? -1.851 3.469 -10.57 1 98.62 84 ALA A O 1
ATOM 656 N N . GLU A 1 85 ? -3.197 1.715 -10.586 1 98.38 85 GLU A N 1
ATOM 657 C CA . GLU A 1 85 ? -3.496 1.824 -9.164 1 98.38 85 GLU A CA 1
ATOM 658 C C . GLU A 1 85 ? -2.248 1.587 -8.312 1 98.38 85 GLU A C 1
ATOM 660 O O . GLU A 1 85 ? -2.008 2.301 -7.34 1 98.38 85 GLU A O 1
ATOM 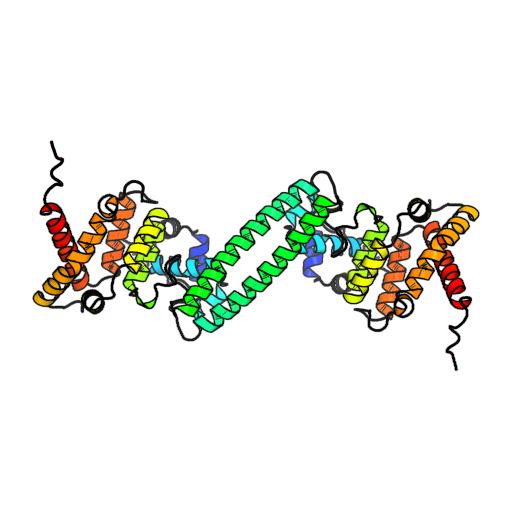665 N N . LEU A 1 86 ? -1.484 0.554 -8.68 1 98.56 86 LEU A N 1
ATOM 666 C CA . LEU A 1 86 ? -0.25 0.25 -7.965 1 98.56 86 LEU A CA 1
ATOM 667 C C . LEU A 1 86 ? 0.752 1.392 -8.102 1 98.56 86 LEU A C 1
ATOM 669 O O . LEU A 1 86 ? 1.414 1.759 -7.125 1 98.56 86 LEU A O 1
ATOM 673 N N . ALA A 1 87 ? 0.812 1.995 -9.281 1 98.69 87 ALA A N 1
ATOM 674 C CA . ALA A 1 87 ? 1.708 3.125 -9.508 1 98.69 87 ALA A CA 1
ATOM 675 C C . ALA A 1 87 ? 1.334 4.312 -8.625 1 98.69 87 ALA A C 1
ATOM 677 O O . ALA A 1 87 ? 2.205 4.938 -8.016 1 98.69 87 ALA A O 1
ATOM 678 N N . ALA A 1 88 ? 0.093 4.57 -8.586 1 98.56 88 ALA A N 1
ATOM 679 C CA . ALA A 1 88 ? -0.39 5.664 -7.75 1 98.56 88 ALA A CA 1
ATOM 680 C C . ALA A 1 88 ? -0.115 5.391 -6.273 1 98.56 88 ALA A C 1
ATOM 682 O O . ALA A 1 88 ? 0.269 6.297 -5.531 1 98.56 88 ALA A O 1
ATOM 683 N N . SER A 1 89 ? -0.314 4.203 -5.883 1 98.25 89 SER A N 1
ATOM 684 C CA . SER A 1 89 ? -0.058 3.805 -4.5 1 98.25 89 SER A CA 1
ATOM 685 C C . SER A 1 89 ? 1.415 3.965 -4.145 1 98.25 89 SER A C 1
ATOM 687 O O . SER A 1 89 ? 1.747 4.48 -3.074 1 98.25 89 SER A O 1
ATOM 689 N N . ILE A 1 90 ? 2.25 3.5 -5.016 1 98.69 90 ILE A N 1
ATOM 690 C CA . ILE A 1 90 ? 3.688 3.611 -4.805 1 98.69 90 ILE A CA 1
ATOM 691 C C . ILE A 1 90 ? 4.074 5.082 -4.656 1 98.69 90 ILE A C 1
ATOM 693 O O . ILE A 1 90 ? 4.844 5.441 -3.758 1 98.69 90 ILE A O 1
ATOM 697 N N . GLU A 1 91 ? 3.51 5.93 -5.465 1 98.5 91 GLU A N 1
ATOM 698 C CA . GLU A 1 91 ? 3.811 7.355 -5.402 1 98.5 91 GLU A CA 1
ATOM 699 C C . GLU A 1 91 ? 3.402 7.945 -4.055 1 98.5 91 GLU A C 1
ATOM 701 O O . GLU A 1 91 ? 4.152 8.727 -3.459 1 98.5 91 GLU A O 1
ATOM 706 N N . ARG A 1 92 ? 2.25 7.609 -3.619 1 97.69 92 ARG A N 1
ATOM 707 C CA . ARG A 1 92 ? 1.777 8.078 -2.32 1 97.69 92 ARG A CA 1
ATOM 708 C C . ARG A 1 92 ? 2.697 7.613 -1.199 1 97.69 92 ARG A C 1
ATOM 710 O O . ARG A 1 92 ? 3.01 8.383 -0.285 1 97.69 92 ARG A O 1
ATOM 717 N N . GLN A 1 93 ? 3.113 6.426 -1.27 1 98.44 93 GLN A N 1
ATOM 718 C CA . GLN A 1 93 ? 3.973 5.875 -0.227 1 98.44 93 GLN A CA 1
ATOM 719 C C . GLN A 1 93 ? 5.359 6.516 -0.263 1 98.44 93 GLN A C 1
ATOM 721 O O . GLN A 1 93 ? 5.98 6.719 0.781 1 98.44 93 GLN A O 1
ATOM 726 N N . LEU A 1 94 ? 5.828 6.805 -1.462 1 98.56 94 LEU A N 1
ATOM 727 C CA . LEU A 1 94 ? 7.113 7.48 -1.587 1 98.56 94 LEU A CA 1
ATOM 728 C C . LEU A 1 94 ? 7.059 8.875 -0.969 1 98.56 94 LEU A C 1
ATOM 730 O O . LEU A 1 94 ? 8.008 9.297 -0.305 1 98.56 94 LEU A O 1
ATOM 734 N N . LYS A 1 95 ? 5.953 9.555 -1.17 1 97.56 95 LYS A N 1
ATOM 735 C CA . LYS A 1 95 ? 5.77 10.867 -0.552 1 97.56 95 LYS A CA 1
ATOM 736 C C . LYS A 1 95 ? 5.75 10.758 0.97 1 97.56 95 LYS A C 1
ATOM 738 O O . LYS A 1 95 ? 6.34 11.594 1.664 1 97.56 95 LYS A O 1
ATOM 743 N N . ALA A 1 96 ? 5.105 9.773 1.435 1 97.81 96 ALA A N 1
ATOM 744 C CA . ALA A 1 96 ? 5.07 9.547 2.877 1 97.81 96 ALA A CA 1
ATOM 745 C C . ALA A 1 96 ? 6.465 9.266 3.422 1 97.81 96 ALA A C 1
ATOM 747 O O . ALA A 1 96 ? 6.848 9.797 4.469 1 97.81 96 ALA A O 1
ATOM 748 N N . ARG A 1 97 ? 7.223 8.477 2.727 1 98.25 97 ARG A N 1
ATOM 749 C CA . ARG A 1 97 ? 8.578 8.148 3.176 1 98.25 97 ARG A CA 1
ATOM 750 C C . ARG A 1 97 ? 9.461 9.391 3.184 1 98.25 97 ARG A C 1
ATOM 752 O O . ARG A 1 97 ? 10.289 9.562 4.078 1 98.25 97 ARG A O 1
ATOM 759 N N . SER A 1 98 ? 9.273 10.219 2.16 1 97.81 98 SER A N 1
ATOM 760 C CA . SER A 1 98 ? 10.016 11.477 2.121 1 97.81 98 SER A CA 1
ATOM 761 C C . SER A 1 98 ? 9.672 12.359 3.316 1 97.81 98 SER A C 1
ATOM 763 O O . SER A 1 98 ? 10.562 12.969 3.918 1 97.81 98 SER A O 1
ATOM 765 N N . ALA A 1 99 ? 8.398 12.445 3.633 1 96.31 99 ALA A N 1
ATOM 766 C CA . ALA A 1 99 ? 7.957 13.211 4.797 1 96.31 99 ALA A CA 1
ATOM 767 C C . ALA A 1 99 ? 8.555 12.641 6.082 1 96.31 99 ALA A C 1
ATOM 769 O O . ALA A 1 99 ? 9.055 13.398 6.926 1 96.31 99 ALA A O 1
ATOM 770 N N . ILE A 1 100 ? 8.539 11.359 6.203 1 96.69 100 ILE A N 1
ATOM 771 C CA . ILE A 1 100 ? 9.086 10.688 7.383 1 96.69 100 ILE A CA 1
ATOM 772 C C . ILE A 1 100 ? 10.57 11.008 7.516 1 96.69 100 ILE A C 1
ATOM 774 O O . ILE A 1 100 ? 11.047 11.336 8.602 1 96.69 100 ILE A O 1
ATOM 778 N N . ALA A 1 101 ? 11.305 10.938 6.391 1 97.06 101 ALA A N 1
ATOM 779 C CA . ALA A 1 101 ? 12.734 11.234 6.398 1 97.06 101 ALA A CA 1
ATOM 780 C C . ALA A 1 101 ? 12.992 12.664 6.879 1 97.06 101 ALA A C 1
ATOM 782 O O . ALA A 1 101 ? 13.898 12.898 7.684 1 97.06 101 ALA A O 1
ATOM 783 N N . ALA A 1 102 ? 12.203 13.586 6.402 1 94.81 102 ALA A N 1
ATOM 784 C CA . ALA A 1 102 ? 12.352 14.984 6.797 1 94.81 102 ALA A CA 1
ATOM 785 C C . ALA A 1 102 ? 12.055 15.172 8.281 1 94.81 102 ALA A C 1
ATOM 787 O O . ALA A 1 102 ? 12.773 15.891 8.984 1 94.81 102 ALA A O 1
ATOM 788 N N . ILE A 1 103 ? 10.984 14.555 8.797 1 93.25 103 ILE A N 1
ATOM 789 C CA . ILE A 1 103 ? 10.586 14.648 10.195 1 93.25 103 ILE A CA 1
ATOM 790 C C . ILE A 1 103 ? 11.703 14.109 11.086 1 93.25 103 ILE A C 1
ATOM 792 O O . ILE A 1 103 ? 12.07 14.742 12.078 1 93.25 103 ILE A O 1
ATOM 796 N N . LEU A 1 104 ? 12.242 12.961 10.695 1 93.31 104 LEU A N 1
ATOM 797 C CA . LEU A 1 104 ? 13.312 12.344 11.469 1 93.31 104 LEU A CA 1
ATOM 798 C C . LEU A 1 104 ? 14.578 13.195 11.438 1 93.31 104 LEU A C 1
ATOM 800 O O . LEU A 1 104 ? 15.227 13.391 12.469 1 93.31 104 LEU A O 1
ATOM 804 N N . ARG A 1 105 ? 14.906 13.68 10.289 1 93.81 105 ARG A N 1
ATOM 805 C CA . ARG A 1 105 ? 16.125 14.477 10.109 1 93.81 105 ARG A CA 1
ATOM 806 C C . ARG A 1 105 ? 16.047 15.766 10.93 1 93.81 105 ARG A C 1
ATOM 808 O O . ARG A 1 105 ? 17.016 16.141 11.594 1 93.81 105 ARG A O 1
ATOM 815 N N . ASP A 1 106 ? 14.867 16.406 10.945 1 90.94 106 ASP A N 1
ATOM 816 C CA . ASP A 1 106 ? 14.773 17.75 11.492 1 90.94 106 ASP A CA 1
ATOM 817 C C . ASP A 1 106 ? 14.117 17.75 12.875 1 90.94 106 ASP A C 1
ATOM 819 O O . ASP A 1 106 ? 13.875 18.797 13.461 1 90.94 106 ASP A O 1
ATOM 823 N N . GLY A 1 107 ? 13.82 16.594 13.32 1 88 107 GLY A N 1
ATOM 824 C CA . GLY A 1 107 ? 13.281 16.469 14.664 1 88 107 GLY A CA 1
ATOM 825 C C . GLY A 1 107 ? 11.938 17.156 14.836 1 88 107 GLY A C 1
ATOM 826 O O . GLY A 1 107 ? 11.695 17.828 15.844 1 88 107 GLY A O 1
ATOM 827 N N . THR A 1 108 ? 11.117 17.078 13.836 1 89 108 THR A N 1
ATOM 828 C CA . THR A 1 108 ? 9.781 17.656 13.867 1 89 108 THR A CA 1
ATOM 829 C C . THR A 1 108 ? 8.766 16.641 14.383 1 89 108 THR A C 1
ATOM 831 O O . THR A 1 108 ? 9.047 15.445 14.43 1 89 108 THR A O 1
ATOM 834 N N . ALA A 1 109 ? 7.695 17.203 14.93 1 90.94 109 ALA A N 1
ATOM 835 C CA . ALA A 1 109 ? 6.625 16.297 15.367 1 90.94 109 ALA A CA 1
ATOM 836 C C . ALA A 1 109 ? 6.086 15.477 14.203 1 90.94 109 ALA A C 1
ATOM 838 O O . ALA A 1 109 ? 5.988 15.969 13.078 1 90.94 109 ALA A O 1
ATOM 839 N N . ALA A 1 110 ? 5.676 14.242 14.477 1 92.25 110 ALA A N 1
ATOM 840 C CA . ALA A 1 110 ? 5.227 13.305 13.453 1 92.25 110 ALA A CA 1
ATOM 841 C C . ALA A 1 110 ? 3.975 13.82 12.75 1 92.25 110 ALA A C 1
ATOM 843 O O . ALA A 1 110 ? 3.748 13.523 11.57 1 92.25 110 ALA A O 1
ATOM 844 N N . ASP A 1 111 ? 3.205 14.609 13.438 1 93.19 111 ASP A N 1
ATOM 845 C CA . ASP A 1 111 ? 1.953 15.109 12.875 1 93.19 111 ASP A CA 1
ATOM 846 C C . ASP A 1 111 ? 2.123 16.516 12.305 1 93.19 111 ASP A C 1
ATOM 848 O O . ASP A 1 111 ? 1.15 17.266 12.18 1 93.19 111 ASP A O 1
ATOM 852 N N . ALA A 1 112 ? 3.369 16.844 12.047 1 92.06 112 ALA A N 1
ATOM 853 C CA . ALA A 1 112 ? 3.6 18.125 11.406 1 92.06 112 ALA A CA 1
ATOM 854 C C . ALA A 1 112 ? 2.76 18.266 10.141 1 92.06 112 ALA A C 1
ATOM 856 O O . ALA A 1 112 ? 2.557 17.297 9.414 1 92.06 112 ALA A O 1
ATOM 857 N N . PRO A 1 113 ? 2.293 19.438 9.922 1 93.25 113 PRO A N 1
ATOM 858 C CA . PRO A 1 113 ? 1.472 19.625 8.727 1 93.25 113 PRO A CA 1
ATOM 859 C C . PRO A 1 113 ? 2.223 19.281 7.441 1 93.25 113 PRO A C 1
ATOM 861 O O . PRO A 1 113 ? 3.436 19.484 7.355 1 93.25 113 PRO A O 1
ATOM 864 N N . VAL A 1 114 ? 1.493 18.844 6.543 1 93.25 114 VAL A N 1
ATOM 865 C CA . VAL A 1 114 ? 2.059 18.422 5.262 1 93.25 114 VAL A CA 1
ATOM 866 C C . VAL A 1 114 ? 2.822 19.594 4.637 1 93.25 114 VAL A C 1
ATOM 868 O O . VAL A 1 114 ? 2.307 20.703 4.555 1 93.25 114 VAL A O 1
ATOM 871 N N . GLY A 1 115 ? 4.02 19.344 4.215 1 93 115 GLY A N 1
ATOM 872 C CA . GLY A 1 115 ? 4.832 20.359 3.562 1 93 115 GLY A CA 1
ATOM 873 C C . GLY A 1 115 ? 5.703 21.141 4.527 1 93 115 GLY A C 1
ATOM 874 O O . GLY A 1 115 ? 6.582 21.906 4.109 1 93 115 GLY A O 1
ATOM 875 N N . PHE A 1 116 ? 5.48 20.953 5.801 1 94.38 116 PHE A N 1
ATOM 876 C CA . PHE A 1 116 ? 6.199 21.75 6.793 1 94.38 116 PHE A CA 1
ATOM 877 C C . PHE A 1 116 ? 7.059 20.859 7.676 1 94.38 116 PHE A C 1
ATOM 879 O O . PHE A 1 116 ? 7.414 21.25 8.797 1 94.38 116 PHE A O 1
ATOM 886 N N . GLU A 1 117 ? 7.375 19.719 7.223 1 92.75 117 GLU A N 1
ATOM 887 C CA . GLU A 1 117 ? 8.109 18.703 7.984 1 92.75 117 GLU A CA 1
ATOM 888 C C . GLU A 1 117 ? 9.5 19.188 8.359 1 92.75 117 GLU A C 1
ATOM 890 O O . GLU A 1 117 ? 10.008 18.875 9.438 1 92.75 117 GLU A O 1
ATOM 895 N N . SER A 1 118 ? 10.07 20.031 7.5 1 91 118 SER A N 1
ATOM 896 C CA . SER A 1 118 ? 11.445 20.484 7.742 1 91 118 SER A CA 1
ATOM 897 C C . SER A 1 118 ? 11.469 21.766 8.555 1 91 118 SER A C 1
ATOM 899 O O . SER A 1 118 ? 12.539 22.328 8.812 1 91 118 SER A O 1
ATOM 901 N N . LEU A 1 119 ? 10.273 22.203 9.039 1 87.94 119 LEU A N 1
ATOM 902 C CA . LEU A 1 119 ? 10.195 23.5 9.68 1 87.94 119 LEU A CA 1
ATOM 903 C C . LEU A 1 119 ? 9.859 23.375 11.164 1 87.94 119 LEU A C 1
ATOM 905 O O . LEU A 1 119 ? 9.469 24.344 11.812 1 87.94 119 LEU A O 1
ATOM 909 N N . GLY A 1 120 ? 10.031 22.141 11.68 1 79.56 120 GLY A N 1
ATOM 910 C CA . GLY A 1 120 ? 9.695 21.812 13.055 1 79.56 120 GLY A CA 1
ATOM 911 C C . GLY A 1 120 ? 10.188 22.844 14.047 1 79.56 120 GLY A C 1
ATOM 912 O O . GLY A 1 120 ? 9.391 23.516 14.703 1 79.56 120 GLY A O 1
ATOM 913 N N . PRO A 1 121 ? 11.469 23.109 14.086 1 77.31 121 PRO A N 1
ATOM 914 C CA . PRO A 1 121 ? 12.023 24.031 15.094 1 77.31 121 PRO A CA 1
ATOM 915 C C . PRO A 1 121 ? 11.531 25.453 14.93 1 77.31 121 PRO A C 1
ATOM 917 O O . PRO A 1 121 ? 11.617 26.266 15.867 1 77.31 121 PRO A O 1
ATOM 920 N N . ARG A 1 122 ? 10.922 25.766 13.828 1 83.81 122 ARG A N 1
ATOM 921 C CA . ARG A 1 122 ? 10.516 27.141 13.531 1 83.81 122 ARG A CA 1
ATOM 922 C C . ARG A 1 122 ? 9.055 27.359 13.906 1 83.81 122 ARG A C 1
ATOM 924 O O . ARG A 1 122 ? 8.594 28.516 13.961 1 83.81 122 ARG A O 1
ATOM 931 N N . LEU A 1 123 ? 8.398 26.344 14.203 1 86.44 123 LEU A N 1
ATOM 932 C CA . LEU A 1 123 ? 6.965 26.484 14.414 1 86.44 123 LEU A CA 1
ATOM 933 C C . LEU A 1 123 ? 6.605 26.266 15.875 1 86.44 123 LEU A C 1
ATOM 935 O O . LEU A 1 123 ? 6.953 25.234 16.453 1 86.44 123 LEU A O 1
ATOM 939 N N . SER A 1 124 ? 5.961 27.297 16.453 1 87.38 124 SER A N 1
ATOM 940 C CA . SER A 1 124 ? 5.328 27.062 17.75 1 87.38 124 SER A CA 1
ATOM 941 C C . SER A 1 124 ? 4.148 26.109 17.625 1 87.38 124 SER A C 1
ATOM 943 O O . SER A 1 124 ? 3.697 25.812 16.516 1 87.38 124 SER A O 1
ATOM 945 N N . ASP A 1 125 ? 3.605 25.641 18.688 1 88.38 125 ASP A N 1
ATOM 946 C CA . ASP A 1 125 ? 2.426 24.781 18.672 1 88.38 125 ASP A CA 1
ATOM 947 C C . ASP A 1 125 ? 1.23 25.5 18.047 1 88.38 125 ASP A C 1
ATOM 949 O O . ASP A 1 125 ? 0.471 24.906 17.281 1 88.38 125 ASP A O 1
ATOM 953 N N . ALA A 1 126 ? 1.135 26.766 18.438 1 90.88 126 ALA A N 1
ATOM 954 C CA . ALA A 1 126 ? 0.037 27.562 17.906 1 90.88 126 ALA A CA 1
ATOM 955 C C . ALA A 1 126 ? 0.171 27.75 16.391 1 90.88 126 ALA A C 1
ATOM 957 O O . ALA A 1 126 ? -0.807 27.609 15.656 1 90.88 126 ALA A O 1
ATOM 958 N N . ASP A 1 127 ? 1.365 27.984 15.914 1 89.75 127 ASP A N 1
ATOM 959 C CA . ASP A 1 127 ? 1.606 28.141 14.484 1 89.75 127 ASP A CA 1
ATOM 960 C C . ASP A 1 127 ? 1.31 26.844 13.734 1 89.75 127 ASP A C 1
ATOM 962 O O . ASP A 1 127 ? 0.668 26.859 12.68 1 89.75 127 ASP A O 1
ATOM 966 N N . SER A 1 128 ? 1.839 25.797 14.32 1 92.38 128 SER A N 1
ATOM 967 C CA . SER A 1 128 ? 1.597 24.484 13.719 1 92.38 128 SER A CA 1
ATOM 968 C C . SER A 1 128 ? 0.104 24.188 13.602 1 92.38 128 SER A C 1
ATOM 970 O O . SER A 1 128 ? -0.368 23.734 12.562 1 92.38 128 SER A O 1
ATOM 972 N N . SER A 1 129 ? -0.626 24.484 14.641 1 94.62 129 SER A N 1
ATOM 973 C CA . SER A 1 129 ? -2.074 24.297 14.648 1 94.62 129 SER A CA 1
ATOM 974 C C . SER A 1 129 ? -2.752 25.156 13.586 1 94.62 129 SER A C 1
ATOM 976 O O . SER A 1 129 ? -3.621 24.672 12.859 1 94.62 129 SER A O 1
ATOM 978 N N . LEU A 1 130 ? -2.293 26.344 13.531 1 93.88 130 LEU A N 1
ATOM 979 C CA . LEU A 1 130 ? -2.873 27.266 12.555 1 93.88 130 LEU A CA 1
ATOM 980 C C . LEU A 1 130 ? -2.602 26.781 11.133 1 93.88 130 LEU A C 1
ATOM 982 O O . LEU A 1 130 ? -3.477 26.875 10.273 1 93.88 130 LEU A O 1
ATOM 986 N N . ILE A 1 131 ? -1.437 26.297 10.914 1 95.25 131 ILE A N 1
ATOM 987 C CA . ILE A 1 131 ? -1.075 25.797 9.594 1 95.25 131 ILE A CA 1
ATOM 988 C C . ILE A 1 131 ? -1.941 24.594 9.234 1 95.25 131 ILE A C 1
ATOM 990 O O . ILE A 1 131 ? -2.365 24.438 8.094 1 95.25 131 ILE A O 1
ATOM 994 N N . HIS A 1 132 ? -2.209 23.688 10.164 1 96 132 HIS A N 1
ATOM 995 C CA . HIS A 1 132 ? -3.141 22.594 9.914 1 96 132 HIS A CA 1
ATOM 996 C C . HIS A 1 132 ? -4.484 23.109 9.422 1 96 132 HIS A C 1
ATOM 998 O O . HIS A 1 132 ? -5.055 22.578 8.469 1 96 132 HIS A O 1
ATOM 1004 N N . ILE A 1 133 ? -4.945 24.156 10.031 1 95.75 133 ILE A N 1
ATOM 1005 C CA . ILE A 1 133 ? -6.223 24.75 9.648 1 95.75 133 ILE A CA 1
ATOM 1006 C C . ILE A 1 133 ? -6.109 25.359 8.258 1 95.75 133 ILE A C 1
ATOM 1008 O O . ILE A 1 133 ? -7.012 25.203 7.43 1 95.75 133 ILE A O 1
ATOM 1012 N N . TYR A 1 134 ? -4.965 26.031 7.98 1 95.62 134 TYR A N 1
ATOM 1013 C CA . TYR A 1 134 ? -4.738 26.656 6.688 1 95.62 134 TYR A CA 1
ATOM 1014 C C . TYR A 1 134 ? -4.793 25.641 5.559 1 95.62 134 TYR A C 1
ATOM 1016 O O . TYR A 1 134 ? -5.25 25.938 4.457 1 95.62 134 TYR A O 1
ATOM 1024 N N . THR A 1 135 ? -4.387 24.406 5.828 1 94.94 135 THR A N 1
ATOM 1025 C CA . THR A 1 135 ? -4.402 23.375 4.797 1 94.94 135 THR A CA 1
ATOM 1026 C C . THR A 1 135 ? -5.828 23.109 4.328 1 94.94 135 THR A C 1
ATOM 1028 O O . THR A 1 135 ? -6.035 22.578 3.23 1 94.94 135 THR A O 1
ATOM 1031 N N . GLN A 1 136 ? -6.82 23.469 5.141 1 94.69 136 GLN A N 1
ATOM 1032 C CA . GLN A 1 136 ? -8.219 23.25 4.781 1 94.69 136 GLN A CA 1
ATOM 1033 C C . GLN A 1 136 ? -8.805 24.5 4.109 1 94.69 136 GLN A C 1
ATOM 1035 O O . GLN A 1 136 ? -9.859 24.422 3.469 1 94.69 136 GLN A O 1
ATOM 1040 N N . LEU A 1 137 ? -8.133 25.641 4.242 1 94.62 137 LEU A N 1
ATOM 1041 C CA . LEU A 1 137 ? -8.727 26.906 3.846 1 94.62 137 LEU A CA 1
ATOM 1042 C C . LEU A 1 137 ? -8.109 27.422 2.551 1 94.62 137 LEU A C 1
ATOM 1044 O O . LEU A 1 137 ? -8.727 28.188 1.821 1 94.62 137 LEU A O 1
ATOM 1048 N N . TYR A 1 138 ? -6.883 26.984 2.27 1 95.5 138 TYR A N 1
ATOM 1049 C CA . TYR A 1 138 ? -6.133 27.562 1.164 1 95.5 138 TYR A CA 1
ATOM 1050 C C . TYR A 1 138 ? -5.742 26.5 0.144 1 95.5 138 TYR A C 1
ATOM 1052 O O . TYR A 1 138 ? -5.711 25.312 0.463 1 95.5 138 TYR A O 1
ATOM 1060 N N . THR A 1 139 ? -5.457 26.953 -1.062 1 96.25 139 THR A N 1
ATOM 1061 C CA . THR A 1 139 ? -5 26.078 -2.137 1 96.25 139 THR A CA 1
ATOM 1062 C C . THR A 1 139 ? -3.562 25.625 -1.893 1 96.25 139 THR A C 1
ATOM 1064 O O . THR A 1 139 ? -2.873 26.172 -1.025 1 96.25 139 THR A O 1
ATOM 1067 N N . GLN A 1 140 ? -3.168 24.703 -2.637 1 94.88 140 GLN A N 1
ATOM 1068 C CA . GLN A 1 140 ? -1.799 24.219 -2.541 1 94.88 140 GLN A CA 1
ATOM 1069 C C . GLN A 1 140 ? -0.795 25.312 -2.912 1 94.88 140 GLN A C 1
ATOM 1071 O O . GLN A 1 140 ? 0.301 25.359 -2.352 1 94.88 140 GLN A O 1
ATOM 1076 N N . GLU A 1 141 ? -1.184 26.094 -3.83 1 95.69 141 GLU A N 1
ATOM 1077 C CA . GLU A 1 141 ? -0.311 27.203 -4.23 1 95.69 141 GLU A CA 1
ATOM 1078 C C . GLU A 1 141 ? -0.086 28.172 -3.076 1 95.69 141 GLU A C 1
ATOM 1080 O O . GLU A 1 141 ? 1.045 28.594 -2.826 1 95.69 141 GLU A O 1
ATOM 1085 N N . ALA A 1 142 ? -1.176 28.469 -2.465 1 96.62 142 ALA A N 1
ATOM 1086 C CA . ALA A 1 142 ? -1.084 29.359 -1.312 1 96.62 142 ALA A CA 1
ATOM 1087 C C . ALA A 1 142 ? -0.225 28.734 -0.211 1 96.62 142 ALA A C 1
ATOM 1089 O O . ALA A 1 142 ? 0.598 29.422 0.399 1 96.62 142 ALA A O 1
ATOM 1090 N N . MET A 1 143 ? -0.356 27.469 -0 1 96.38 143 MET A N 1
ATOM 1091 C CA . MET A 1 143 ? 0.409 26.797 1.043 1 96.38 143 MET A CA 1
ATOM 1092 C C . MET A 1 143 ? 1.896 26.781 0.707 1 96.38 143 MET A C 1
ATOM 1094 O O . MET A 1 143 ? 2.74 26.859 1.602 1 96.38 143 MET A O 1
ATOM 1098 N N . THR A 1 144 ? 2.201 26.672 -0.513 1 95.88 144 THR A N 1
ATOM 1099 C CA . THR A 1 144 ? 3.59 26.75 -0.955 1 95.88 144 THR A CA 1
ATOM 1100 C C . THR A 1 144 ? 4.191 28.109 -0.612 1 95.88 144 THR A C 1
ATOM 1102 O O . THR A 1 144 ? 5.324 28.188 -0.128 1 95.88 144 THR A O 1
ATOM 1105 N N . ASP A 1 145 ? 3.406 29.125 -0.843 1 95.5 145 ASP A N 1
ATOM 1106 C CA . ASP A 1 145 ? 3.852 30.469 -0.492 1 95.5 145 ASP A CA 1
ATOM 1107 C C . ASP A 1 145 ? 4.066 30.594 1.014 1 95.5 145 ASP A C 1
ATOM 1109 O O . ASP A 1 145 ? 5.055 31.188 1.457 1 95.5 145 ASP A O 1
ATOM 1113 N N . LEU A 1 146 ? 3.121 30.047 1.753 1 94.38 146 LEU A N 1
ATOM 1114 C CA . LEU A 1 146 ? 3.229 30.109 3.207 1 94.38 146 LEU A CA 1
ATOM 1115 C C . LEU A 1 146 ? 4.496 29.406 3.686 1 94.38 146 LEU A C 1
ATOM 1117 O O . LEU A 1 146 ? 5.176 29.891 4.59 1 94.38 146 LEU A O 1
ATOM 1121 N N . ARG A 1 147 ? 4.785 28.312 3.107 1 94 147 ARG A N 1
ATOM 1122 C CA . ARG A 1 147 ? 6.004 27.578 3.449 1 94 147 ARG A CA 1
ATOM 1123 C C . ARG A 1 147 ? 7.242 28.438 3.172 1 94 147 ARG A C 1
ATOM 1125 O O . ARG A 1 147 ? 8.164 28.484 3.99 1 94 147 ARG A O 1
ATOM 1132 N N . LYS A 1 148 ? 7.254 29.125 2.045 1 92.75 148 LYS A N 1
ATOM 1133 C CA . LYS A 1 148 ? 8.367 29.984 1.687 1 92.75 148 LYS A CA 1
ATOM 1134 C C . LYS A 1 148 ? 8.523 31.125 2.691 1 92.75 148 LYS A C 1
ATOM 1136 O O . LYS A 1 148 ? 9.641 31.516 3.031 1 92.75 148 LYS A O 1
ATOM 1141 N N . MET A 1 149 ? 7.434 31.594 3.111 1 91.56 149 MET A N 1
ATOM 1142 C CA . MET A 1 149 ? 7.449 32.656 4.098 1 91.56 149 MET A CA 1
ATOM 1143 C C . MET A 1 149 ? 8.07 32.188 5.406 1 91.56 149 MET A C 1
ATOM 1145 O O . MET A 1 149 ? 8.93 32.875 5.977 1 91.56 149 MET A O 1
ATOM 1149 N N . VAL A 1 150 ? 7.668 31.016 5.867 1 89.94 150 VAL A N 1
ATOM 1150 C CA . VAL A 1 150 ? 8.203 30.469 7.109 1 89.94 150 VAL A CA 1
ATOM 1151 C C . VAL A 1 150 ? 9.695 30.188 6.949 1 89.94 150 VAL A C 1
ATOM 1153 O O . VAL A 1 150 ? 10.492 30.484 7.848 1 89.94 150 VAL A O 1
ATOM 1156 N N . GLU A 1 151 ? 10.078 29.75 5.844 1 87.88 151 GLU A N 1
ATOM 1157 C CA . GLU A 1 151 ? 11.477 29.438 5.57 1 87.88 151 GLU A CA 1
ATOM 1158 C C . GLU A 1 151 ? 12.336 30.703 5.574 1 87.88 151 GLU A C 1
ATOM 1160 O O . GLU A 1 151 ? 13.484 30.672 6.012 1 87.88 151 GLU A O 1
ATOM 1165 N N . ALA A 1 152 ? 11.742 31.719 5.074 1 83.94 152 ALA A N 1
ATOM 1166 C CA . ALA A 1 152 ? 12.477 32.969 4.918 1 83.94 152 ALA A CA 1
ATOM 1167 C C . ALA A 1 152 ? 12.578 33.719 6.242 1 83.94 152 ALA A C 1
ATOM 1169 O O . ALA A 1 152 ? 13.422 34.594 6.402 1 83.94 152 ALA A O 1
ATOM 1170 N N . GLU A 1 153 ? 11.625 33.312 7.078 1 78.31 153 GLU A N 1
ATOM 1171 C CA . GLU A 1 153 ? 11.586 34.031 8.352 1 78.31 153 GLU A CA 1
ATOM 1172 C C . GLU A 1 153 ? 12.758 33.625 9.242 1 78.31 153 GLU A C 1
ATOM 1174 O O . GLU A 1 153 ? 13.109 32.469 9.328 1 78.31 153 GLU A O 1
ATOM 1179 N N . ASP A 1 154 ? 13.57 34.594 9.641 1 68.25 154 ASP A N 1
ATOM 1180 C CA . ASP A 1 154 ? 14.594 34.375 10.656 1 68.25 154 ASP A CA 1
ATOM 1181 C C . ASP A 1 154 ? 13.977 34.25 12.047 1 68.25 154 ASP A C 1
ATOM 1183 O O . ASP A 1 154 ? 13.234 35.125 12.469 1 68.25 154 ASP A O 1
ATOM 1187 N N . PRO A 1 155 ? 14.078 32.969 12.688 1 63.22 155 PRO A N 1
ATOM 1188 C CA . PRO A 1 155 ? 13.547 32.906 14.047 1 63.22 155 PRO A CA 1
ATOM 1189 C C . PRO A 1 155 ? 14.125 33.969 14.969 1 63.22 155 PRO A C 1
ATOM 1191 O O . PRO A 1 155 ? 15.266 33.844 15.414 1 63.22 155 PRO A O 1
ATOM 1194 N N . GLY A 1 156 ? 13.773 35.188 14.656 1 68.06 156 GLY A N 1
ATOM 1195 C CA . GLY A 1 156 ? 14.359 36.312 15.398 1 68.06 156 GLY A CA 1
ATOM 1196 C C . GLY A 1 156 ? 13.805 36.438 16.812 1 68.06 156 GLY A C 1
ATOM 1197 O O . GLY A 1 156 ? 12.961 35.625 17.219 1 68.06 156 GLY A O 1
ATOM 1198 N N . ALA A 1 157 ? 14.453 37.219 17.547 1 76.06 157 ALA A N 1
ATOM 1199 C CA . ALA A 1 157 ? 14.133 37.469 18.938 1 76.06 157 ALA A CA 1
ATOM 1200 C C . ALA A 1 157 ? 12.68 37.906 19.109 1 76.06 157 ALA A C 1
ATOM 1202 O O . ALA A 1 157 ? 12.016 37.5 20.078 1 76.06 157 ALA A O 1
ATOM 1203 N N . ALA A 1 158 ? 12.148 38.469 18.016 1 84.75 158 ALA A N 1
ATOM 1204 C CA . ALA A 1 158 ? 10.781 38.969 18.141 1 84.75 158 ALA A CA 1
ATOM 1205 C C . ALA A 1 158 ? 9.766 37.844 18.062 1 84.75 158 ALA A C 1
ATOM 1207 O O . ALA A 1 158 ? 8.766 37.844 18.781 1 84.75 158 ALA A O 1
ATOM 1208 N N . GLY A 1 159 ? 10.023 36.938 17.203 1 87.06 159 GLY A N 1
ATOM 1209 C CA . GLY A 1 159 ? 9.133 35.781 17.109 1 87.06 159 GLY A CA 1
ATOM 1210 C C . GLY A 1 159 ? 9.102 34.938 18.375 1 87.06 159 GLY A C 1
ATOM 1211 O O . GLY A 1 159 ? 8.023 34.562 18.828 1 87.06 159 GLY A O 1
ATOM 1212 N N . ALA A 1 160 ? 10.25 34.781 18.875 1 88.5 160 ALA A N 1
ATOM 1213 C CA . ALA A 1 160 ? 10.359 34.031 20.109 1 88.5 160 ALA A CA 1
ATOM 1214 C C . ALA A 1 160 ? 9.672 34.75 21.266 1 88.5 160 ALA A C 1
ATOM 1216 O O . ALA A 1 160 ? 9.008 34.094 22.094 1 88.5 160 ALA A O 1
ATOM 1217 N N . GLU A 1 161 ? 9.93 36 21.281 1 92.44 161 GLU A N 1
ATOM 1218 C CA . GLU A 1 161 ? 9.289 36.781 22.328 1 92.44 161 GLU A CA 1
ATOM 1219 C C . GLU A 1 161 ? 7.77 36.75 22.188 1 92.44 161 GLU A C 1
ATOM 1221 O O . GLU A 1 161 ? 7.051 36.656 23.188 1 92.44 161 GLU A O 1
ATOM 1226 N N . PHE A 1 162 ? 7.32 36.812 21.031 1 93.56 162 PHE A N 1
ATOM 1227 C CA . PHE A 1 162 ? 5.887 36.75 20.781 1 93.56 162 PHE A CA 1
ATOM 1228 C C . PHE A 1 162 ? 5.305 35.438 21.297 1 93.56 162 PHE A C 1
ATOM 1230 O O . PHE A 1 162 ? 4.293 35.438 22 1 93.56 162 PHE A O 1
ATOM 1237 N N . ASP A 1 163 ? 5.969 34.375 20.969 1 90.81 163 ASP A N 1
ATOM 1238 C CA . ASP A 1 163 ? 5.488 33.062 21.328 1 90.81 163 ASP A CA 1
ATOM 1239 C C . ASP A 1 163 ? 5.461 32.875 22.859 1 90.81 163 ASP A C 1
ATOM 1241 O O . ASP A 1 163 ? 4.641 32.125 23.391 1 90.81 163 ASP A O 1
ATOM 1245 N N . ALA A 1 164 ? 6.324 33.656 23.516 1 92.19 164 ALA A N 1
ATOM 1246 C CA . ALA A 1 164 ? 6.488 33.5 24.953 1 92.19 164 ALA A CA 1
ATOM 1247 C C . ALA A 1 164 ? 5.68 34.531 25.719 1 92.19 164 ALA A C 1
ATOM 1249 O O . ALA A 1 164 ? 5.703 34.562 26.953 1 92.19 164 ALA A O 1
ATOM 1250 N N . LEU A 1 165 ? 4.922 35.344 25.047 1 95.5 165 LEU A N 1
ATOM 1251 C CA . LEU A 1 165 ? 4.191 36.406 25.703 1 95.5 165 LEU A CA 1
ATOM 1252 C C . LEU A 1 165 ? 3.129 35.875 26.641 1 95.5 165 LEU A C 1
ATOM 1254 O O . LEU A 1 165 ? 2.283 35.062 26.234 1 95.5 165 LEU A O 1
ATOM 1258 N N . PRO A 1 166 ? 3.246 36.281 27.891 1 96.5 166 PRO A N 1
ATOM 1259 C CA . PRO A 1 166 ? 2.139 35.938 28.781 1 96.5 166 PRO A CA 1
ATOM 1260 C C . PRO A 1 166 ? 0.861 36.719 28.484 1 96.5 166 PRO A C 1
ATOM 1262 O O . PRO A 1 166 ? 0.917 37.781 27.875 1 96.5 166 PRO A O 1
ATOM 1265 N N . ALA A 1 167 ? -0.257 36.188 28.906 1 96.75 167 ALA A N 1
ATOM 1266 C CA . ALA A 1 167 ? -1.561 36.781 28.625 1 96.75 167 ALA A CA 1
ATOM 1267 C C . ALA A 1 167 ? -1.67 38.188 29.203 1 96.75 167 ALA A C 1
ATOM 1269 O O . ALA A 1 167 ? -2.396 39.031 28.672 1 96.75 167 ALA A O 1
ATOM 1270 N N . ASP A 1 168 ? -0.861 38.406 30.266 1 97 168 ASP A N 1
ATOM 1271 C CA . ASP A 1 168 ? -0.964 39.688 30.953 1 97 168 ASP A CA 1
ATOM 1272 C C . ASP A 1 168 ? 0.245 40.562 30.656 1 97 168 ASP A C 1
ATOM 1274 O O . ASP A 1 168 ? 0.57 41.469 31.438 1 97 168 ASP A O 1
ATOM 1278 N N . ALA A 1 169 ? 0.862 40.281 29.578 1 97.88 169 ALA A N 1
ATOM 1279 C CA . ALA A 1 169 ? 1.998 41.125 29.188 1 97.88 169 ALA A CA 1
ATOM 1280 C C . ALA A 1 169 ? 1.614 42.594 29.188 1 97.88 169 ALA A C 1
ATOM 1282 O O . ALA A 1 169 ? 0.515 42.969 28.75 1 97.88 169 ALA A O 1
ATOM 1283 N N . ASP A 1 170 ? 2.518 43.438 29.547 1 97.31 170 ASP A N 1
ATOM 1284 C CA . ASP A 1 170 ? 2.215 44.875 29.672 1 97.31 170 ASP A CA 1
ATOM 1285 C C . ASP A 1 170 ? 2.162 45.562 28.312 1 97.31 170 ASP A C 1
ATOM 1287 O O . ASP A 1 170 ? 2.645 45 27.312 1 97.31 170 ASP A O 1
ATOM 1291 N N . GLU A 1 171 ? 1.617 46.75 28.297 1 97.12 171 GLU A N 1
ATOM 1292 C CA . GLU A 1 171 ? 1.355 47.5 27.062 1 97.12 171 GLU A CA 1
ATOM 1293 C C . GLU A 1 171 ? 2.652 47.812 26.328 1 97.12 171 GLU A C 1
ATOM 1295 O O . GLU A 1 171 ? 2.715 47.719 25.109 1 97.12 171 GLU A O 1
ATOM 1300 N N . GLU A 1 172 ? 3.662 48.188 27.031 1 97.5 172 GLU A N 1
ATOM 1301 C CA . GLU A 1 172 ? 4.93 48.562 26.406 1 97.5 172 GLU A CA 1
ATOM 1302 C C . GLU A 1 172 ? 5.574 47.375 25.703 1 97.5 172 GLU A C 1
ATOM 1304 O O . GLU A 1 172 ? 6.055 47.531 24.562 1 97.5 172 GLU A O 1
ATOM 1309 N N . THR A 1 173 ? 5.512 46.312 26.391 1 97.5 173 THR A N 1
ATOM 1310 C CA . THR A 1 173 ? 6.074 45.125 25.812 1 97.5 173 THR A CA 1
ATOM 1311 C C . THR A 1 173 ? 5.305 44.719 24.547 1 97.5 173 THR A C 1
ATOM 1313 O O . THR A 1 173 ? 5.91 44.375 23.531 1 97.5 173 THR A O 1
ATOM 1316 N N . ARG A 1 174 ? 3.982 44.719 24.578 1 98 174 ARG A N 1
ATOM 1317 C CA . ARG A 1 174 ? 3.156 44.344 23.438 1 98 174 ARG A CA 1
ATOM 1318 C C . ARG A 1 174 ? 3.43 45.25 22.234 1 98 174 ARG A C 1
ATOM 1320 O O . ARG A 1 174 ? 3.547 44.781 21.109 1 98 174 ARG A O 1
ATOM 1327 N N . GLN A 1 175 ? 3.562 46.5 22.547 1 97.5 175 GLN A N 1
ATOM 1328 C CA . GLN A 1 175 ? 3.828 47.469 21.484 1 97.5 175 GLN A CA 1
ATOM 1329 C C . GLN A 1 175 ? 5.199 47.219 20.859 1 97.5 175 GLN A C 1
ATOM 1331 O O . GLN A 1 175 ? 5.348 47.25 19.641 1 97.5 175 GLN A O 1
ATOM 1336 N N . ARG A 1 176 ? 6.164 47 21.641 1 96.88 176 ARG A N 1
ATOM 1337 C CA . ARG A 1 176 ? 7.523 46.75 21.172 1 96.88 176 ARG A CA 1
ATOM 1338 C C . ARG A 1 176 ? 7.598 45.531 20.297 1 96.88 176 ARG A C 1
ATOM 1340 O O . ARG A 1 176 ? 8.188 45.562 19.203 1 96.88 176 ARG A O 1
ATOM 1347 N N . VAL A 1 177 ? 7.004 44.5 20.766 1 96.25 177 VAL A N 1
ATOM 1348 C CA . VAL A 1 177 ? 7.027 43.25 20.016 1 96.25 177 VAL A CA 1
ATOM 1349 C C . VAL A 1 177 ? 6.293 43.438 18.688 1 96.25 177 VAL A C 1
ATOM 1351 O O . VAL A 1 177 ? 6.754 42.969 17.641 1 96.25 177 VAL A O 1
ATOM 1354 N N . ALA A 1 178 ? 5.168 44.125 18.703 1 96.81 178 ALA A N 1
ATOM 1355 C CA . ALA A 1 178 ? 4.402 44.375 17.484 1 96.81 178 ALA A CA 1
ATOM 1356 C C . ALA A 1 178 ? 5.238 45.125 16.469 1 96.81 178 ALA A C 1
ATOM 1358 O O . ALA A 1 178 ? 5.242 44.781 15.273 1 96.81 178 ALA A O 1
ATOM 1359 N N . GLU A 1 179 ? 5.914 46.125 16.922 1 95.31 179 GLU A N 1
ATOM 1360 C CA . GLU A 1 179 ? 6.734 46.969 16.047 1 95.31 179 GLU A CA 1
ATOM 1361 C C . GLU A 1 179 ? 7.891 46.156 15.445 1 95.31 179 GLU A C 1
ATOM 1363 O O . GLU A 1 179 ? 8.297 46.406 14.305 1 95.31 179 GLU A O 1
ATOM 1368 N N . GLN A 1 180 ? 8.367 45.25 16.188 1 93.88 180 GLN A N 1
ATOM 1369 C CA . GLN A 1 180 ? 9.484 44.438 15.734 1 93.88 180 GLN A CA 1
ATOM 1370 C C . GLN A 1 180 ? 9.023 43.406 14.688 1 93.88 180 GLN A C 1
ATOM 1372 O O . GLN A 1 180 ? 9.797 43.031 13.805 1 93.88 180 GLN A O 1
ATOM 1377 N N . LEU A 1 181 ? 7.781 43.062 14.75 1 93.25 181 LEU A N 1
ATOM 1378 C CA . LEU A 1 181 ? 7.258 42.062 13.844 1 93.25 181 LEU A CA 1
ATOM 1379 C C . LEU A 1 181 ? 6.738 42.688 12.555 1 93.25 181 LEU A C 1
ATOM 1381 O O . LEU A 1 181 ? 6.691 42.031 11.516 1 93.25 181 LEU A O 1
ATOM 1385 N N . ALA A 1 182 ? 6.395 43.906 12.633 1 94.38 182 ALA A N 1
ATOM 1386 C CA . ALA A 1 182 ? 5.66 44.594 11.578 1 94.38 182 ALA A CA 1
ATOM 1387 C C . ALA A 1 182 ? 6.449 44.594 10.266 1 94.38 182 ALA A C 1
ATOM 1389 O O . ALA A 1 182 ? 5.891 44.344 9.203 1 94.38 182 ALA A O 1
ATOM 1390 N N . PRO A 1 183 ? 7.785 44.844 10.258 1 91.44 183 PRO A N 1
ATOM 1391 C CA . PRO A 1 183 ? 8.531 44.875 9 1 91.44 183 PRO A CA 1
ATOM 1392 C C . PRO A 1 183 ? 8.484 43.531 8.25 1 91.44 183 PRO A C 1
ATOM 1394 O O . PRO A 1 183 ? 8.359 43.531 7.023 1 91.44 183 PRO A O 1
ATOM 1397 N N . ASP A 1 184 ? 8.57 42.469 8.969 1 90.5 184 ASP A N 1
ATOM 1398 C CA . ASP A 1 184 ? 8.516 41.156 8.328 1 90.5 184 ASP A CA 1
ATOM 1399 C C . ASP A 1 184 ? 7.137 40.906 7.723 1 90.5 184 ASP A C 1
ATOM 1401 O O . ASP A 1 184 ? 7.023 40.375 6.625 1 90.5 184 ASP A O 1
ATOM 1405 N N . ILE A 1 185 ? 6.145 41.281 8.445 1 91.94 185 ILE A N 1
ATOM 1406 C CA . ILE A 1 185 ? 4.781 41.125 7.949 1 91.94 185 ILE A CA 1
ATOM 1407 C C . ILE A 1 185 ? 4.605 41.969 6.684 1 91.94 185 ILE A C 1
ATOM 1409 O O . ILE A 1 185 ? 4.047 41.5 5.691 1 91.94 185 ILE A O 1
ATOM 1413 N N . ALA A 1 186 ? 5.125 43.156 6.738 1 93.31 186 ALA A N 1
ATOM 1414 C CA . ALA A 1 186 ? 5.035 44.031 5.578 1 93.31 186 ALA A CA 1
ATOM 1415 C C . ALA A 1 186 ? 5.734 43.406 4.367 1 93.31 186 ALA A C 1
ATOM 1417 O O . ALA A 1 186 ? 5.23 43.5 3.244 1 93.31 186 ALA A O 1
ATOM 1418 N N . ARG A 1 187 ? 6.84 42.875 4.586 1 92.12 187 ARG A N 1
ATOM 1419 C CA . ARG A 1 187 ? 7.578 42.219 3.514 1 92.12 187 ARG A CA 1
ATOM 1420 C C . ARG A 1 187 ? 6.77 41.062 2.918 1 92.12 187 ARG A C 1
ATOM 1422 O O . ARG A 1 187 ? 6.711 40.906 1.695 1 92.12 187 ARG A O 1
ATOM 1429 N N . HIS A 1 188 ? 6.137 40.219 3.748 1 92 188 HIS A N 1
ATOM 1430 C CA . HIS A 1 188 ? 5.309 39.125 3.27 1 92 188 HIS A CA 1
ATOM 1431 C C . HIS A 1 188 ? 4.137 39.625 2.439 1 92 188 HIS A C 1
ATOM 1433 O O . HIS A 1 188 ? 3.826 39.094 1.384 1 92 188 HIS A O 1
ATOM 1439 N N . LEU A 1 189 ? 3.537 40.688 2.949 1 92.38 189 LEU A N 1
ATOM 1440 C CA . LEU A 1 189 ? 2.391 41.281 2.248 1 92.38 189 LEU A CA 1
ATOM 1441 C C . LEU A 1 189 ? 2.803 41.812 0.881 1 92.38 189 LEU A C 1
ATOM 1443 O O . LEU A 1 189 ? 2.033 41.719 -0.079 1 92.38 189 LEU A O 1
ATOM 1447 N N . THR A 1 190 ? 3.979 42.312 0.783 1 92.81 190 THR A N 1
ATOM 1448 C CA . THR A 1 190 ? 4.5 42.844 -0.474 1 92.81 190 THR A CA 1
ATOM 1449 C C . THR A 1 190 ? 4.82 41.719 -1.442 1 92.81 190 THR A C 1
ATOM 1451 O O . THR A 1 190 ? 4.438 41.75 -2.613 1 92.81 190 THR A O 1
ATOM 1454 N N . ASP A 1 191 ? 5.457 40.719 -0.926 1 93.06 191 ASP A N 1
ATOM 1455 C CA . ASP A 1 191 ? 5.914 39.625 -1.754 1 93.06 191 ASP A CA 1
ATOM 1456 C C . ASP A 1 191 ? 4.742 38.719 -2.184 1 93.06 191 ASP A C 1
ATOM 1458 O O . ASP A 1 191 ? 4.801 38.062 -3.225 1 93.06 191 ASP A O 1
ATOM 1462 N N . HIS A 1 192 ? 3.719 38.688 -1.323 1 94.44 192 HIS A N 1
ATOM 1463 C CA . HIS A 1 192 ? 2.549 37.844 -1.582 1 94.44 192 HIS A CA 1
ATOM 1464 C C . HIS A 1 192 ? 1.259 38.625 -1.39 1 94.44 192 HIS A C 1
ATOM 1466 O O . HIS A 1 192 ? 0.542 38.438 -0.407 1 94.44 192 HIS A O 1
ATOM 1472 N N . PRO A 1 193 ? 0.885 39.375 -2.381 1 91.38 193 PRO A N 1
ATOM 1473 C CA . PRO A 1 193 ? -0.24 40.281 -2.256 1 91.38 193 PRO A CA 1
ATOM 1474 C C . PRO A 1 193 ? -1.568 39.594 -2.004 1 91.38 193 PRO A C 1
ATOM 1476 O O . PRO A 1 193 ? -2.5 40.188 -1.46 1 91.38 193 PRO A O 1
ATOM 1479 N N . TRP A 1 194 ? -1.607 38.312 -2.35 1 93.38 194 TRP A N 1
ATOM 1480 C CA . TRP A 1 194 ? -2.859 37.594 -2.17 1 93.38 194 TRP A CA 1
ATOM 1481 C C . TRP A 1 194 ? -3.209 37.469 -0.69 1 93.38 194 TRP A C 1
ATOM 1483 O O . TRP A 1 194 ? -4.355 37.188 -0.338 1 93.38 194 TRP A O 1
ATOM 1493 N N . LEU A 1 195 ? -2.277 37.719 0.223 1 92.19 195 LEU A N 1
ATOM 1494 C CA . LEU A 1 195 ? -2.498 37.625 1.661 1 92.19 195 LEU A CA 1
ATOM 1495 C C . LEU A 1 195 ? -3.562 38.625 2.121 1 92.19 195 LEU A C 1
ATOM 1497 O O . LEU A 1 195 ? -4.301 38.344 3.072 1 92.19 195 LEU A O 1
ATOM 1501 N N . THR A 1 196 ? -3.662 39.719 1.469 1 87.88 196 THR A N 1
ATOM 1502 C CA . THR A 1 196 ? -4.645 40.719 1.821 1 87.88 196 THR A CA 1
ATOM 1503 C C . THR A 1 196 ? -5.965 40.469 1.099 1 87.88 196 THR A C 1
ATOM 1505 O O . THR A 1 196 ? -7.023 40.906 1.566 1 87.88 196 THR A O 1
ATOM 1508 N N . SER A 1 197 ? -5.871 39.812 0.007 1 89.81 197 SER A N 1
ATOM 1509 C CA . SER A 1 197 ? -7.027 39.469 -0.811 1 89.81 197 SER A CA 1
ATOM 1510 C C . SER A 1 197 ? -6.863 38.062 -1.418 1 89.81 197 SER A C 1
ATOM 1512 O O . SER A 1 197 ? -6.566 37.938 -2.607 1 89.81 197 SER A O 1
ATOM 1514 N N . PRO A 1 198 ? -7.176 37.125 -0.72 1 90.56 198 PRO A N 1
ATOM 1515 C CA . PRO A 1 198 ? -6.816 35.781 -1.142 1 90.56 198 PRO A CA 1
ATOM 1516 C C . PRO A 1 198 ? -7.566 35.344 -2.396 1 90.56 198 PRO A C 1
ATOM 1518 O O . PRO A 1 198 ? -7.008 34.625 -3.229 1 90.56 198 PRO A O 1
ATOM 1521 N N . GLY A 1 199 ? -8.844 35.75 -2.57 1 91.56 199 GLY A N 1
ATOM 1522 C CA . GLY A 1 199 ? -9.586 35.438 -3.779 1 91.56 199 GLY A CA 1
ATOM 1523 C C . GLY A 1 199 ? -9.484 34 -4.191 1 91.56 199 GLY A C 1
ATOM 1524 O O . GLY A 1 199 ? -9.969 33.094 -3.49 1 91.56 199 GLY A O 1
ATOM 1525 N N . ASP A 1 200 ? -8.656 33.812 -5.297 1 92.44 200 ASP A N 1
ATOM 1526 C CA . ASP A 1 200 ? -8.594 32.5 -5.93 1 92.44 200 ASP A CA 1
ATOM 1527 C C . ASP A 1 200 ? -7.684 31.547 -5.141 1 92.44 200 ASP A C 1
ATOM 1529 O O . ASP A 1 200 ? -7.586 30.359 -5.461 1 92.44 200 ASP A O 1
ATOM 1533 N N . ARG A 1 201 ? -7.109 31.984 -4.051 1 95.25 201 ARG A N 1
ATOM 1534 C CA . ARG A 1 201 ? -6.219 31.156 -3.238 1 95.25 201 ARG A CA 1
ATOM 1535 C C . ARG A 1 201 ? -6.996 30.438 -2.145 1 95.25 201 ARG A C 1
ATOM 1537 O O . ARG A 1 201 ? -6.422 29.641 -1.396 1 95.25 201 ARG A O 1
ATOM 1544 N N . LEU A 1 202 ? -8.289 30.672 -2.068 1 95.31 202 LEU A N 1
ATOM 1545 C CA . LEU A 1 202 ? -9.117 30.031 -1.055 1 95.31 202 LEU A CA 1
ATOM 1546 C C . LEU A 1 202 ? -9.68 28.703 -1.566 1 95.31 202 LEU A C 1
ATOM 1548 O O . LEU A 1 202 ? -10.078 28.609 -2.73 1 95.31 202 LEU A O 1
ATOM 1552 N N . ALA A 1 203 ? -9.633 27.781 -0.695 1 93.62 203 ALA A N 1
ATOM 1553 C CA . ALA A 1 203 ? -10.242 26.484 -1.002 1 93.62 203 ALA A CA 1
ATOM 1554 C C . ALA A 1 203 ? -11.688 26.438 -0.524 1 93.62 203 ALA A C 1
ATOM 1556 O O . ALA A 1 203 ? -12.422 25.484 -0.831 1 93.62 203 ALA A O 1
ATOM 1557 N N . ARG A 1 204 ? -12.062 27.422 0.273 1 93.31 204 ARG A N 1
ATOM 1558 C CA . ARG A 1 204 ? -13.422 27.594 0.78 1 93.31 204 ARG A CA 1
ATOM 1559 C C . ARG A 1 204 ? -13.906 29.016 0.564 1 93.31 204 ARG A C 1
ATOM 1561 O O . ARG A 1 204 ? -13.141 29.875 0.12 1 93.31 204 ARG A O 1
ATOM 1568 N N . SER A 1 205 ? -15.172 29.219 0.835 1 92.75 205 SER A N 1
ATOM 1569 C CA . SER A 1 205 ? -15.711 30.562 0.667 1 92.75 205 SER A CA 1
ATOM 1570 C C . SER A 1 205 ? -15.016 31.562 1.594 1 92.75 205 SER A C 1
ATOM 1572 O O . SER A 1 205 ? -14.484 31.172 2.637 1 92.75 205 SER A O 1
ATOM 1574 N N . GLU A 1 206 ? -15.086 32.75 1.216 1 92.88 206 GLU A N 1
ATOM 1575 C CA . GLU A 1 206 ? -14.469 33.812 2.02 1 92.88 206 GLU A CA 1
ATOM 1576 C C . GLU A 1 206 ? -15.117 33.906 3.398 1 92.88 206 GLU A C 1
ATOM 1578 O O . GLU A 1 206 ? -14.43 34.125 4.398 1 92.88 206 GLU A O 1
ATOM 1583 N N . GLU A 1 207 ? -16.344 33.719 3.455 1 90.69 207 GLU A N 1
ATOM 1584 C CA . GLU A 1 207 ? -17.078 33.812 4.715 1 90.69 207 GLU A CA 1
ATOM 1585 C C . GLU A 1 207 ? -16.656 32.719 5.684 1 90.69 207 GLU A C 1
ATOM 1587 O O . GLU A 1 207 ? -16.359 32.969 6.848 1 90.69 207 GLU A O 1
ATOM 1592 N N . VAL A 1 208 ? -16.578 31.547 5.141 1 88.88 208 VAL A N 1
ATOM 1593 C CA . VAL A 1 208 ? -16.188 30.391 5.961 1 88.88 208 VAL A CA 1
ATOM 1594 C C . VAL A 1 208 ? -14.734 30.562 6.426 1 88.88 208 VAL A C 1
ATOM 1596 O O . VAL A 1 208 ? -14.422 30.312 7.594 1 88.88 208 VAL A O 1
ATOM 1599 N N . THR A 1 209 ? -13.945 31.016 5.543 1 92.94 209 THR A N 1
ATOM 1600 C CA . THR A 1 209 ? -12.539 31.203 5.852 1 92.94 209 THR A CA 1
ATOM 1601 C C . THR A 1 209 ? -12.352 32.25 6.938 1 92.94 209 THR A C 1
ATOM 1603 O O . THR A 1 209 ? -11.609 32.062 7.898 1 92.94 209 THR A O 1
ATOM 1606 N N . ARG A 1 210 ? -13.047 33.344 6.84 1 89.81 210 ARG A N 1
ATOM 1607 C CA . ARG A 1 210 ? -12.953 34.406 7.809 1 89.81 210 ARG A CA 1
ATOM 1608 C C . ARG A 1 210 ? -13.43 33.969 9.188 1 89.81 210 ARG A C 1
ATOM 1610 O O . ARG A 1 210 ? -12.789 34.25 10.195 1 89.81 210 ARG A O 1
ATOM 1617 N N . GLN A 1 211 ? -14.461 33.281 9.18 1 88.31 211 GLN A N 1
ATOM 1618 C CA . GLN A 1 211 ? -15.016 32.812 10.445 1 88.31 211 GLN A CA 1
ATOM 1619 C C . GLN A 1 211 ? -14.078 31.828 11.117 1 88.31 211 GLN A C 1
ATOM 1621 O O . GLN A 1 211 ? -13.828 31.906 12.32 1 88.31 211 GLN A O 1
ATOM 1626 N N . MET A 1 212 ? -13.555 30.906 10.336 1 88.88 212 MET A N 1
ATOM 1627 C CA . MET A 1 212 ? -12.656 29.891 10.867 1 88.88 212 MET A CA 1
ATOM 1628 C C . MET A 1 212 ? -11.367 30.531 11.383 1 88.88 212 MET A C 1
ATOM 1630 O O . MET A 1 212 ? -10.852 30.125 12.43 1 88.88 212 MET A O 1
ATOM 1634 N N . PHE A 1 213 ? -10.922 31.453 10.633 1 88.31 213 PHE A N 1
ATOM 1635 C CA . PHE A 1 213 ? -9.703 32.156 11.047 1 88.31 213 PHE A CA 1
ATOM 1636 C C . PHE A 1 213 ? -9.922 32.875 12.367 1 88.31 213 PHE A C 1
ATOM 1638 O O . PHE A 1 213 ? -9.102 32.75 13.281 1 88.31 213 PHE A O 1
ATOM 1645 N N . SER A 1 214 ? -11 33.562 12.461 1 88.75 214 SER A N 1
ATOM 1646 C CA . SER A 1 214 ? -11.328 34.312 13.672 1 88.75 214 SER A CA 1
ATOM 1647 C C . SER A 1 214 ? -11.43 33.375 14.875 1 88.75 214 SER A C 1
ATOM 1649 O O . SER A 1 214 ? -10.859 33.656 15.938 1 88.75 214 SER A O 1
ATOM 1651 N N . ASP A 1 215 ? -12.086 32.312 14.68 1 89 215 ASP A N 1
ATOM 1652 C CA . ASP A 1 215 ? -12.25 31.344 15.758 1 89 215 ASP A CA 1
ATOM 1653 C C . ASP A 1 215 ? -10.906 30.75 16.156 1 89 215 ASP A C 1
ATOM 1655 O O . ASP A 1 215 ? -10.633 30.547 17.344 1 89 215 ASP A O 1
ATOM 1659 N N . ALA A 1 216 ? -10.133 30.5 15.18 1 92.19 216 ALA A N 1
ATOM 1660 C CA . ALA A 1 216 ? -8.859 29.828 15.414 1 92.19 216 ALA A CA 1
ATOM 1661 C C . ALA A 1 216 ? -7.902 30.734 16.188 1 92.19 216 ALA A C 1
ATOM 1663 O O . ALA A 1 216 ? -7.324 30.328 17.203 1 92.19 216 ALA A O 1
ATOM 1664 N N . ILE A 1 217 ? -7.793 31.969 15.766 1 91.75 217 ILE A N 1
ATOM 1665 C CA . ILE A 1 217 ? -6.805 32.844 16.375 1 91.75 217 ILE A CA 1
ATOM 1666 C C . ILE A 1 217 ? -7.195 33.125 17.828 1 91.75 217 ILE A C 1
ATOM 1668 O O . ILE A 1 217 ? -6.34 33.156 18.703 1 91.75 217 ILE A O 1
ATOM 1672 N N . VAL A 1 218 ? -8.461 33.219 18.094 1 91.19 218 VAL A N 1
ATOM 1673 C CA . VAL A 1 218 ? -8.938 33.531 19.453 1 91.19 218 VAL A CA 1
ATOM 1674 C C . VAL A 1 218 ? -8.672 32.344 20.375 1 91.19 218 VAL A C 1
ATOM 1676 O O . VAL A 1 218 ? -8.359 32.531 21.547 1 91.19 218 VAL A O 1
ATOM 1679 N N . GLU A 1 219 ? -8.734 31.203 19.859 1 91.69 219 GLU A N 1
ATOM 1680 C CA . GLU A 1 219 ? -8.555 30.016 20.688 1 91.69 219 GLU A CA 1
ATOM 1681 C C . GLU A 1 219 ? -7.078 29.656 20.828 1 91.69 219 GLU A C 1
ATOM 1683 O O . GLU A 1 219 ? -6.652 29.141 21.859 1 91.69 219 GLU A O 1
ATOM 1688 N N . LEU A 1 220 ? -6.297 29.969 19.828 1 93.25 220 LEU A N 1
ATOM 1689 C CA . LEU A 1 220 ? -4.926 29.469 19.781 1 93.25 220 LEU A CA 1
ATOM 1690 C C . LEU A 1 220 ? -3.965 30.453 20.438 1 93.25 220 LEU A C 1
ATOM 1692 O O . LEU A 1 220 ? -2.873 30.078 20.875 1 93.25 220 LEU A O 1
ATOM 1696 N N . TYR A 1 221 ? -4.379 31.734 20.531 1 94.06 221 TYR A N 1
ATOM 1697 C CA . TYR A 1 221 ? -3.484 32.75 21.047 1 94.06 221 TYR A CA 1
ATOM 1698 C C . TYR A 1 221 ? -4.098 33.438 22.266 1 94.06 221 TYR A C 1
ATOM 1700 O O . TYR A 1 221 ? -5.32 33.594 22.359 1 94.06 221 TYR A O 1
ATOM 1708 N N . ASN A 1 222 ? -3.242 33.844 23.172 1 95.06 222 ASN A N 1
ATOM 1709 C CA . ASN A 1 222 ? -3.736 34.562 24.344 1 95.06 222 ASN A CA 1
ATOM 1710 C C . ASN A 1 222 ? -4.016 36.031 24.047 1 95.06 222 ASN 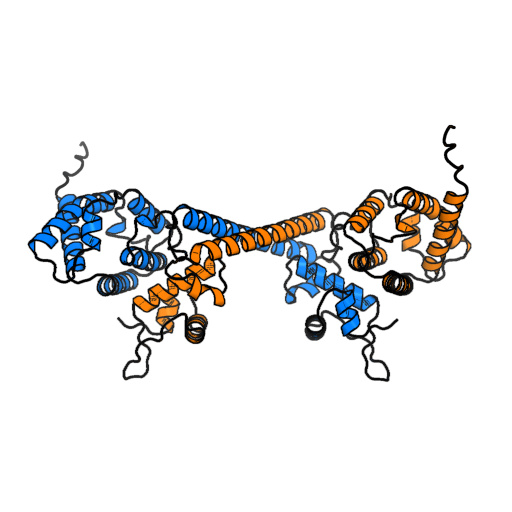A C 1
ATOM 1712 O O . ASN A 1 222 ? -3.678 36.5 22.953 1 95.06 222 ASN A O 1
ATOM 1716 N N . PRO A 1 223 ? -4.664 36.719 24.906 1 96 223 PRO A N 1
ATOM 1717 C CA . PRO A 1 223 ? -5.105 38.094 24.625 1 96 223 PRO A CA 1
ATOM 1718 C C . PRO A 1 223 ? -3.947 39 24.266 1 96 223 PRO A C 1
ATOM 1720 O O . PRO A 1 223 ? -4.082 39.875 23.375 1 96 223 PRO A O 1
ATOM 1723 N N . ALA A 1 224 ? -2.848 38.844 24.953 1 97.44 224 ALA A N 1
ATOM 1724 C CA . ALA A 1 224 ? -1.688 39.688 24.641 1 97.44 224 ALA A CA 1
ATOM 1725 C C . ALA A 1 224 ? -1.17 39.375 23.234 1 97.44 224 ALA A C 1
ATOM 1727 O O . ALA A 1 224 ? -0.852 40.312 22.484 1 97.44 224 ALA A O 1
ATOM 1728 N N . GLN A 1 225 ? -1.132 38.219 22.906 1 96.31 225 GLN A N 1
ATOM 1729 C CA . GLN A 1 225 ? -0.679 37.812 21.578 1 96.31 225 GLN A CA 1
ATOM 1730 C C . GLN A 1 225 ? -1.621 38.344 20.5 1 96.31 225 GLN A C 1
ATOM 1732 O O . GLN A 1 225 ? -1.172 38.812 19.453 1 96.31 225 GLN A O 1
ATOM 1737 N N . LEU A 1 226 ? -2.875 38.281 20.75 1 95.88 226 LEU A N 1
ATOM 1738 C CA . LEU A 1 226 ? -3.869 38.781 19.797 1 95.88 226 LEU A CA 1
ATOM 1739 C C . LEU A 1 226 ? -3.691 40.281 19.562 1 95.88 226 LEU A C 1
ATOM 1741 O O . LEU A 1 226 ? -3.779 40.75 18.422 1 95.88 226 LEU A O 1
ATOM 1745 N N . ASP A 1 227 ? -3.451 40.906 20.625 1 97.5 227 ASP A N 1
ATOM 1746 C CA . ASP A 1 227 ? -3.232 42.344 20.516 1 97.5 227 ASP A CA 1
ATOM 1747 C C . ASP A 1 227 ? -1.986 42.625 19.688 1 97.5 227 ASP A C 1
ATOM 1749 O O . ASP A 1 227 ? -1.994 43.562 18.859 1 97.5 227 ASP A O 1
ATOM 1753 N N . VAL A 1 228 ? -0.997 41.906 19.906 1 96.81 228 VAL A N 1
ATOM 1754 C CA . VAL A 1 228 ? 0.25 42.094 19.172 1 96.81 228 VAL A CA 1
ATOM 1755 C C . VAL A 1 228 ? 0.024 41.812 17.688 1 96.81 228 VAL A C 1
ATOM 1757 O O . VAL A 1 228 ? 0.513 42.562 16.828 1 96.81 228 VAL A O 1
ATOM 1760 N N . ILE A 1 229 ? -0.705 40.781 17.359 1 94.38 229 ILE A N 1
ATOM 1761 C CA . ILE A 1 229 ? -1.003 40.438 15.969 1 94.38 229 ILE A CA 1
ATOM 1762 C C . ILE A 1 229 ? -1.738 41.594 15.305 1 94.38 229 ILE A C 1
ATOM 1764 O O . ILE A 1 229 ? -1.396 42 14.195 1 94.38 229 ILE A O 1
ATOM 1768 N N . ARG A 1 230 ? -2.682 42.125 15.977 1 95.25 230 ARG A N 1
ATOM 1769 C CA . ARG A 1 230 ? -3.469 43.219 15.453 1 95.25 230 ARG A CA 1
ATOM 1770 C C . ARG A 1 230 ? -2.596 44.469 15.211 1 95.25 230 ARG A C 1
ATOM 1772 O O . ARG A 1 230 ? -2.627 45.031 14.133 1 95.25 230 ARG A O 1
ATOM 1779 N N . ARG A 1 231 ? -1.799 44.812 16.188 1 96.75 231 ARG A N 1
ATOM 1780 C CA . ARG A 1 231 ? -0.945 45.969 16.109 1 96.75 231 ARG A CA 1
ATOM 1781 C C . ARG A 1 231 ? 0.099 45.812 15.008 1 96.75 231 ARG A C 1
ATOM 1783 O O . ARG A 1 231 ? 0.352 46.75 14.25 1 96.75 231 ARG A O 1
ATOM 1790 N N . ALA A 1 232 ? 0.669 44.688 15.016 1 95.69 232 ALA A N 1
ATOM 1791 C CA . ALA A 1 232 ? 1.701 44.438 14.016 1 95.69 232 ALA A CA 1
ATOM 1792 C C . ALA A 1 232 ? 1.12 44.5 12.609 1 95.69 232 ALA A C 1
ATOM 1794 O O . ALA A 1 232 ? 1.749 45.031 11.688 1 95.69 232 ALA A O 1
ATOM 1795 N N . SER A 1 233 ? -0.042 43.938 12.422 1 94.19 233 SER A N 1
ATOM 1796 C CA . SER A 1 233 ? -0.707 43.938 11.125 1 94.19 233 SER A CA 1
ATOM 1797 C C . SER A 1 233 ? -1.03 45.344 10.664 1 94.19 233 SER A C 1
ATOM 1799 O O . SER A 1 233 ? -0.809 45.719 9.508 1 94.19 233 SER A O 1
ATOM 1801 N N . LEU A 1 234 ? -1.521 46.094 11.609 1 94.12 234 LEU A N 1
ATOM 1802 C CA . LEU A 1 234 ? -1.843 47.5 11.289 1 94.12 234 LEU A CA 1
ATOM 1803 C C . LEU A 1 234 ? -0.583 48.281 10.945 1 94.12 234 LEU A C 1
ATOM 1805 O O . LEU A 1 234 ? -0.576 49.062 9.992 1 94.12 234 LEU A O 1
ATOM 1809 N N . ALA A 1 235 ? 0.426 48.062 11.742 1 95.25 235 ALA A N 1
ATOM 1810 C CA . ALA A 1 235 ? 1.698 48.75 11.477 1 95.25 235 ALA A CA 1
ATOM 1811 C C . ALA A 1 235 ? 2.262 48.344 10.117 1 95.25 235 ALA A C 1
ATOM 1813 O O . ALA A 1 235 ? 2.795 49.188 9.391 1 95.25 235 ALA A O 1
ATOM 1814 N N . ALA A 1 236 ? 2.111 47.125 9.805 1 94.62 236 ALA A N 1
ATOM 1815 C CA . ALA A 1 236 ? 2.6 46.594 8.523 1 94.62 236 ALA A CA 1
ATOM 1816 C C . ALA A 1 236 ? 1.83 47.219 7.363 1 94.62 236 ALA A C 1
ATOM 1818 O O . ALA A 1 236 ? 2.426 47.625 6.359 1 94.62 236 ALA A O 1
ATOM 1819 N N . LEU A 1 237 ? 0.556 47.312 7.469 1 92.62 237 LEU A N 1
ATOM 1820 C CA . LEU A 1 237 ? -0.274 47.906 6.426 1 92.62 237 LEU A CA 1
ATOM 1821 C C . LEU A 1 237 ? 0.063 49.375 6.242 1 92.62 237 LEU A C 1
ATOM 1823 O O . LEU A 1 237 ? 0.073 49.875 5.113 1 92.62 237 LEU A O 1
ATOM 1827 N N . ALA A 1 238 ? 0.373 50.031 7.305 1 92.94 238 ALA A N 1
ATOM 1828 C CA . ALA A 1 238 ? 0.761 51.438 7.246 1 92.94 238 ALA A CA 1
ATOM 1829 C C . ALA A 1 238 ? 2.084 51.594 6.504 1 92.94 238 ALA A C 1
ATOM 1831 O O . ALA A 1 238 ? 2.279 52.594 5.793 1 92.94 238 ALA A O 1
ATOM 1832 N N . MET A 1 239 ? 2.914 50.688 6.672 1 92.25 239 MET A N 1
ATOM 1833 C CA . MET A 1 239 ? 4.207 50.719 5.988 1 92.25 239 MET A CA 1
ATOM 1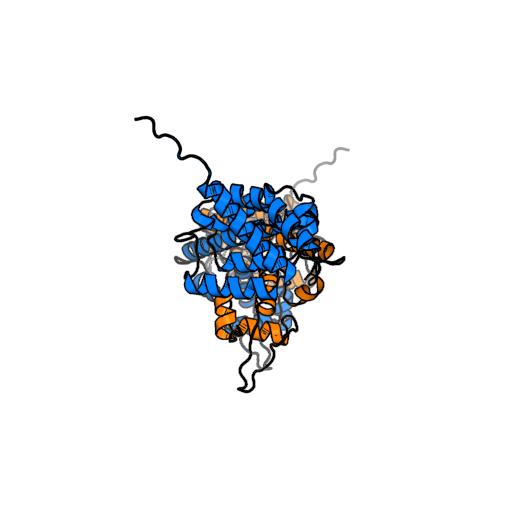834 C C . MET A 1 239 ? 4.027 50.594 4.48 1 92.25 239 MET A C 1
ATOM 1836 O O . MET A 1 239 ? 4.812 51.125 3.703 1 92.25 239 MET A O 1
ATOM 1840 N N . LEU A 1 240 ? 3.09 49.812 4.059 1 88.31 240 LEU A N 1
ATOM 1841 C CA . LEU A 1 240 ? 2.812 49.594 2.643 1 88.31 240 LEU A CA 1
ATOM 1842 C C . LEU A 1 240 ? 2.225 50.875 2.014 1 88.31 240 LEU A C 1
ATOM 1844 O O . LEU A 1 240 ? 2.479 51.156 0.842 1 88.31 240 LEU A O 1
ATOM 1848 N N . ASP A 1 241 ? 1.323 51.5 2.699 1 85.5 241 ASP A N 1
ATOM 1849 C CA . ASP A 1 241 ? 0.691 52.719 2.189 1 85.5 241 ASP A CA 1
ATOM 1850 C C . ASP A 1 241 ? 1.711 53.844 2.031 1 85.5 241 ASP A C 1
ATOM 1852 O O . ASP A 1 241 ? 1.565 54.688 1.158 1 85.5 241 ASP A O 1
ATOM 1856 N N . GLN A 1 242 ? 2.719 53.969 2.863 1 76.06 242 GLN A N 1
ATOM 1857 C CA . GLN A 1 242 ? 3.723 55.031 2.84 1 76.06 242 GLN A CA 1
ATOM 1858 C C . GLN A 1 242 ? 4.789 54.75 1.787 1 76.06 242 GLN A C 1
ATOM 1860 O O . GLN A 1 242 ? 5.625 55.625 1.5 1 76.06 242 GLN A O 1
ATOM 1865 N N . ALA A 1 243 ? 4.98 53.562 1.197 1 65.12 243 ALA A N 1
ATOM 1866 C CA . ALA A 1 243 ? 5.977 53.281 0.165 1 65.12 243 ALA A CA 1
ATOM 1867 C C . ALA A 1 243 ? 5.648 54.031 -1.126 1 65.12 243 ALA A C 1
ATOM 1869 O O . ALA A 1 243 ? 4.504 54 -1.591 1 65.12 243 ALA A O 1
ATOM 1870 N N . PRO A 1 244 ? 6.496 55 -1.522 1 57 244 PRO A N 1
ATOM 1871 C CA . PRO A 1 244 ? 6.27 55.844 -2.688 1 57 244 PRO A CA 1
ATOM 1872 C C . PRO A 1 244 ? 5.902 55.062 -3.941 1 57 244 PRO A C 1
ATOM 1874 O O . PRO A 1 244 ? 6.34 53.906 -4.102 1 57 244 PRO A O 1
ATOM 1877 N N . ALA A 1 245 ? 4.754 55.281 -4.598 1 48.78 245 ALA A N 1
ATOM 1878 C CA . ALA A 1 245 ? 4.355 54.75 -5.906 1 48.78 245 ALA A CA 1
ATOM 1879 C C . ALA A 1 245 ? 5.543 54.719 -6.867 1 48.78 245 ALA A C 1
ATOM 1881 O O . ALA A 1 245 ? 6.375 55.625 -6.867 1 48.78 245 ALA A O 1
ATOM 1882 N N . ALA A 1 246 ? 5.973 53.5 -7.297 1 52.78 246 ALA A N 1
ATOM 1883 C CA . ALA A 1 246 ? 6.844 53.438 -8.469 1 52.78 246 ALA A CA 1
ATOM 1884 C C . ALA A 1 246 ? 6.469 54.5 -9.492 1 52.78 246 ALA A C 1
ATOM 1886 O O . ALA A 1 246 ? 5.309 54.594 -9.898 1 52.78 246 ALA A O 1
ATOM 1887 N N . ASP A 1 247 ? 7.059 55.656 -9.5 1 40.91 247 ASP A N 1
ATOM 1888 C CA . ASP A 1 247 ? 6.961 56.656 -10.578 1 40.91 247 ASP A CA 1
ATOM 1889 C C . ASP A 1 247 ? 6.902 55.969 -11.945 1 40.91 247 ASP A C 1
ATOM 1891 O O . ASP A 1 247 ? 7.855 55.281 -12.344 1 40.91 247 ASP A O 1
ATOM 1895 N N . THR A 1 248 ? 5.793 55.344 -12.344 1 40.78 248 THR A N 1
ATOM 1896 C CA . THR A 1 248 ? 5.738 55.125 -13.789 1 40.78 248 THR A CA 1
ATOM 1897 C C . THR A 1 248 ? 6.32 56.312 -14.539 1 40.78 248 THR A C 1
ATOM 1899 O O . THR A 1 248 ? 5.855 57.438 -14.367 1 40.78 248 THR A O 1
ATOM 1902 N N . PRO A 1 249 ? 7.645 56.156 -14.992 1 44.12 249 PRO A N 1
ATOM 1903 C CA . PRO A 1 249 ? 8.055 57.219 -15.93 1 44.12 249 PRO A CA 1
ATOM 1904 C C . PRO A 1 249 ? 6.961 57.531 -16.953 1 44.12 249 PRO A C 1
ATOM 1906 O O . PRO A 1 249 ? 6.23 56.656 -17.391 1 44.12 249 PRO A O 1
ATOM 1909 N N . ASP A 1 250 ? 6.367 58.688 -16.844 1 31.3 250 ASP A N 1
ATOM 1910 C CA . ASP A 1 250 ? 5.852 59.156 -18.125 1 31.3 250 ASP A CA 1
ATOM 1911 C C . ASP A 1 250 ? 6.867 58.938 -19.25 1 31.3 250 ASP A C 1
ATOM 1913 O O . ASP A 1 250 ? 8.055 59.219 -19.078 1 31.3 250 ASP A O 1
ATOM 1917 N N . MET B 1 1 ? -16.938 29.688 18 1 60.88 1 MET B N 1
ATOM 1918 C CA . MET B 1 1 ? -18.109 29.016 17.422 1 60.88 1 MET B CA 1
ATOM 1919 C C . MET B 1 1 ? -17.984 27.5 17.516 1 60.88 1 MET B C 1
ATOM 1921 O O . MET B 1 1 ? -16.875 26.969 17.594 1 60.88 1 MET B O 1
ATOM 1925 N N . ALA B 1 2 ? -18.984 26.891 18.047 1 77.19 2 ALA B N 1
ATOM 1926 C CA . ALA B 1 2 ? -19.172 25.453 18.25 1 77.19 2 ALA B CA 1
ATOM 1927 C C . ALA B 1 2 ? -19.734 24.797 17 1 77.19 2 ALA B C 1
ATOM 1929 O O . ALA B 1 2 ? -20.594 25.359 16.312 1 77.19 2 ALA B O 1
ATOM 1930 N N . TRP B 1 3 ? -19 23.922 16.375 1 86.62 3 TRP B N 1
ATOM 1931 C CA . TRP B 1 3 ? -19.422 23.188 15.18 1 86.62 3 TRP B CA 1
ATOM 1932 C C . TRP B 1 3 ? -20.141 21.891 15.562 1 86.62 3 TRP B C 1
ATOM 1934 O O . TRP B 1 3 ? -19.812 21.266 16.578 1 86.62 3 TRP B O 1
ATOM 1944 N N . SER B 1 4 ? -21.109 21.625 14.727 1 89.44 4 SER B N 1
ATOM 1945 C CA . SER B 1 4 ? -21.688 20.281 14.812 1 89.44 4 SER B CA 1
ATOM 1946 C C . SER B 1 4 ? -20.734 19.219 14.281 1 89.44 4 SER B C 1
ATOM 1948 O O . SER B 1 4 ? -19.703 19.547 13.695 1 89.44 4 SER B O 1
ATOM 1950 N N . THR B 1 5 ? -21.141 17.938 14.516 1 91.69 5 THR B N 1
ATOM 1951 C CA . THR B 1 5 ? -20.312 16.844 14.016 1 91.69 5 THR B CA 1
ATOM 1952 C C . THR B 1 5 ? -20.188 16.906 12.5 1 91.69 5 THR B C 1
ATOM 1954 O O . THR B 1 5 ? -19.109 16.703 11.945 1 91.69 5 THR B O 1
ATOM 1957 N N . ARG B 1 6 ? -21.281 17.156 11.812 1 92.62 6 ARG B N 1
ATOM 1958 C CA . ARG B 1 6 ? -21.297 17.234 10.359 1 92.62 6 ARG B CA 1
ATOM 1959 C C . ARG B 1 6 ? -20.422 18.375 9.859 1 92.62 6 ARG B C 1
ATOM 1961 O O . ARG B 1 6 ? -19.688 18.219 8.883 1 92.62 6 ARG B O 1
ATOM 1968 N N . GLU B 1 7 ? -20.547 19.484 10.477 1 90.62 7 GLU B N 1
ATOM 1969 C CA . GLU B 1 7 ? -19.75 20.641 10.102 1 90.62 7 GLU B CA 1
ATOM 1970 C C . GLU B 1 7 ? -18.25 20.375 10.32 1 90.62 7 GLU B C 1
ATOM 1972 O O . GLU B 1 7 ? -17.422 20.75 9.492 1 90.62 7 GLU B O 1
ATOM 1977 N N . LEU B 1 8 ? -17.938 19.797 11.438 1 92.94 8 LEU B N 1
ATOM 1978 C CA . LEU B 1 8 ? -16.547 19.438 11.727 1 92.94 8 LEU B CA 1
ATOM 1979 C C . LEU B 1 8 ? -15.992 18.5 10.664 1 92.94 8 LEU B C 1
ATOM 1981 O O . LEU B 1 8 ? -14.859 18.672 10.203 1 92.94 8 LEU B O 1
ATOM 1985 N N . ALA B 1 9 ? -16.781 17.516 10.305 1 95.56 9 ALA B N 1
ATOM 1986 C CA . ALA B 1 9 ? -16.375 16.547 9.289 1 95.56 9 ALA B CA 1
ATOM 1987 C C . ALA B 1 9 ? -16.078 17.234 7.961 1 95.56 9 ALA B C 1
ATOM 1989 O O . ALA B 1 9 ? -15.062 16.969 7.324 1 95.56 9 ALA B O 1
ATOM 1990 N N . ASP B 1 10 ? -16.922 18.109 7.598 1 93.06 10 ASP B N 1
ATOM 1991 C CA . ASP B 1 10 ? -16.781 18.844 6.348 1 93.06 10 ASP B CA 1
ATOM 1992 C C . ASP B 1 10 ? -15.508 19.703 6.367 1 93.06 10 ASP B C 1
ATOM 1994 O O . ASP B 1 10 ? -14.742 19.703 5.406 1 93.06 10 ASP B O 1
ATOM 1998 N N . LEU B 1 11 ? -15.312 20.391 7.465 1 90.94 11 LEU B N 1
ATOM 1999 C CA . LEU B 1 11 ? -14.156 21.281 7.598 1 90.94 11 LEU B CA 1
ATOM 2000 C C . LEU B 1 11 ? -12.859 20.469 7.535 1 90.94 11 LEU B C 1
ATOM 2002 O O . LEU B 1 11 ? -11.859 20.953 6.988 1 90.94 11 LEU B O 1
ATOM 2006 N N . ALA B 1 12 ? -12.898 19.328 8.102 1 94.56 12 ALA B N 1
ATOM 2007 C CA . ALA B 1 12 ? -11.688 18.516 8.18 1 94.56 12 ALA B CA 1
ATOM 2008 C C . ALA B 1 12 ? -11.531 17.625 6.945 1 94.56 12 ALA B C 1
ATOM 2010 O O . ALA B 1 12 ? -10.516 16.953 6.781 1 94.56 12 ALA B O 1
ATOM 2011 N N . GLY B 1 13 ? -12.5 17.594 6.102 1 93.38 13 GLY B N 1
ATOM 2012 C CA . GLY B 1 13 ? -12.445 16.75 4.922 1 93.38 13 GLY B CA 1
ATOM 2013 C C . GLY B 1 13 ? -12.555 15.266 5.238 1 93.38 13 GLY B C 1
ATOM 2014 O O . GLY B 1 13 ? -11.828 14.445 4.672 1 93.38 13 GLY B O 1
ATOM 2015 N N . THR B 1 14 ? -13.398 14.93 6.199 1 96.12 14 THR B N 1
ATOM 2016 C CA . THR B 1 14 ? -13.594 13.539 6.586 1 96.12 14 THR B CA 1
ATOM 2017 C C . THR B 1 14 ? -15.078 13.234 6.777 1 96.12 14 THR B C 1
ATOM 2019 O O . THR B 1 14 ? -15.938 13.961 6.273 1 96.12 14 THR B O 1
ATOM 2022 N N . THR B 1 15 ? -15.398 12.141 7.398 1 97 15 THR B N 1
ATOM 2023 C CA . THR B 1 15 ? -16.797 11.734 7.539 1 97 15 THR B CA 1
ATOM 2024 C C . THR B 1 15 ? -17.203 11.703 9.008 1 97 15 THR B C 1
ATOM 2026 O O . THR B 1 15 ? -16.344 11.609 9.891 1 97 15 THR B O 1
ATOM 2029 N N . VAL B 1 16 ? -18.469 11.805 9.156 1 96.44 16 VAL B N 1
ATOM 2030 C CA . VAL B 1 16 ? -19.031 11.688 10.5 1 96.44 16 VAL B CA 1
ATOM 2031 C C . VAL B 1 16 ? -18.672 10.328 11.094 1 96.44 16 VAL B C 1
ATOM 2033 O O . VAL B 1 16 ? -18.359 10.227 12.281 1 96.44 16 VAL B O 1
ATOM 2036 N N . LYS B 1 17 ? -18.656 9.367 10.25 1 96.94 17 LYS B N 1
ATOM 2037 C CA . LYS B 1 17 ? -18.297 8.023 10.68 1 96.94 17 LYS B CA 1
ATOM 2038 C C . LYS B 1 17 ? -16.875 7.98 11.234 1 96.94 17 LYS B C 1
ATOM 2040 O O . LYS B 1 17 ? -16.625 7.34 12.258 1 96.94 17 LYS B O 1
ATOM 2045 N N . ALA B 1 18 ? -15.992 8.602 10.586 1 97 18 ALA B N 1
ATOM 2046 C CA . ALA B 1 18 ? -14.602 8.648 11.039 1 97 18 ALA B CA 1
ATOM 2047 C C . ALA B 1 18 ? -14.484 9.344 12.391 1 97 18 ALA B C 1
ATOM 2049 O O . ALA B 1 18 ? -13.758 8.883 13.273 1 97 18 ALA B O 1
ATOM 2050 N N . ILE B 1 19 ? -15.18 10.461 12.555 1 96.5 19 ILE B N 1
ATOM 2051 C CA . ILE B 1 19 ? -15.141 11.211 13.812 1 96.5 19 ILE B CA 1
ATOM 2052 C C . ILE B 1 19 ? -15.648 10.328 14.953 1 96.5 19 ILE B C 1
ATOM 2054 O O . ILE B 1 19 ? -15.047 10.305 16.031 1 96.5 19 ILE B O 1
ATOM 2058 N N . ARG B 1 20 ? -16.703 9.609 14.719 1 95.62 20 ARG B N 1
ATOM 2059 C CA . ARG B 1 20 ? -17.234 8.695 15.719 1 95.62 20 ARG B CA 1
ATOM 2060 C C . ARG B 1 20 ? -16.219 7.617 16.078 1 95.62 20 ARG B C 1
ATOM 2062 O O . ARG B 1 20 ? -16.047 7.277 17.25 1 95.62 20 ARG B O 1
ATOM 2069 N N . LEU B 1 21 ? -15.633 7.137 15.086 1 96.56 21 LEU B N 1
ATOM 2070 C CA . LEU B 1 21 ? -14.602 6.129 15.297 1 96.56 21 LEU B CA 1
ATOM 2071 C C . LEU B 1 21 ? -13.469 6.684 16.156 1 96.56 21 LEU B C 1
ATOM 2073 O O . LEU B 1 21 ? -12.969 6 17.047 1 96.56 21 LEU B O 1
ATOM 2077 N N . TYR B 1 22 ? -13.055 7.875 15.852 1 96.38 22 TYR B N 1
ATOM 2078 C CA . TYR B 1 22 ? -11.969 8.484 16.609 1 96.38 22 TYR B CA 1
ATOM 2079 C C . TYR B 1 22 ? -12.359 8.68 18.062 1 96.38 22 TYR B C 1
ATOM 2081 O O . T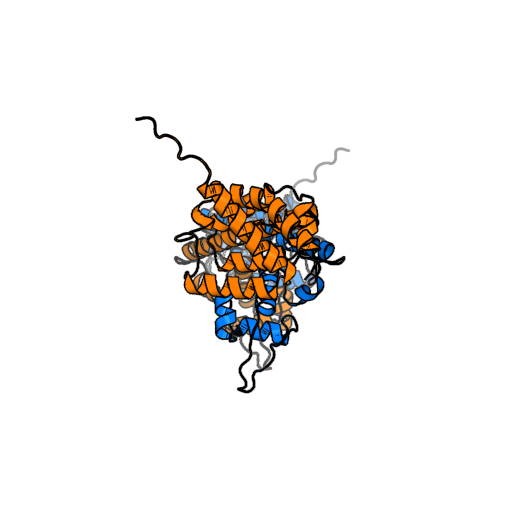YR B 1 22 ? -11.531 8.539 18.969 1 96.38 22 TYR B O 1
ATOM 2089 N N . HIS B 1 23 ? -13.617 9.031 18.312 1 94.44 23 HIS B N 1
ATOM 2090 C CA . HIS B 1 23 ? -14.125 9.117 19.672 1 94.44 23 HIS B CA 1
ATOM 2091 C C . HIS B 1 23 ? -14.078 7.762 20.359 1 94.44 23 HIS B C 1
ATOM 2093 O O . HIS B 1 23 ? -13.586 7.648 21.484 1 94.44 23 HIS B O 1
ATOM 2099 N N . GLU B 1 24 ? -14.555 6.781 19.672 1 94.88 24 GLU B N 1
ATOM 2100 C CA . GLU B 1 24 ? -14.617 5.426 20.203 1 94.88 24 GLU B CA 1
ATOM 2101 C C . GLU B 1 24 ? -13.227 4.914 20.578 1 94.88 24 GLU B C 1
ATOM 2103 O O . GLU B 1 24 ? -13.07 4.195 21.562 1 94.88 24 GLU B O 1
ATOM 2108 N N . ARG B 1 25 ? -12.258 5.297 19.875 1 94.5 25 ARG B N 1
ATOM 2109 C CA . ARG B 1 25 ? -10.898 4.82 20.094 1 94.5 25 ARG B CA 1
ATOM 2110 C C . ARG B 1 25 ? -10.148 5.719 21.062 1 94.5 25 ARG B C 1
ATOM 2112 O O . ARG B 1 25 ? -8.961 5.508 21.328 1 94.5 25 ARG B O 1
ATOM 2119 N N . GLY B 1 26 ? -10.766 6.832 21.484 1 93.25 26 GLY B N 1
ATOM 2120 C CA . GLY B 1 26 ? -10.156 7.734 22.453 1 93.25 26 GLY B CA 1
ATOM 2121 C C . GLY B 1 26 ? -9.148 8.68 21.828 1 93.25 26 GLY B C 1
ATOM 2122 O O . GLY B 1 26 ? -8.32 9.266 22.547 1 93.25 26 GLY B O 1
ATOM 2123 N N . LEU B 1 27 ? -9.148 8.789 20.562 1 94.88 27 LEU B N 1
ATOM 2124 C CA . LEU B 1 27 ? -8.18 9.633 19.875 1 94.88 27 LEU B CA 1
ATOM 2125 C C . LEU B 1 27 ? -8.641 11.086 19.844 1 94.88 27 LEU B C 1
ATOM 2127 O O . LEU B 1 27 ? -7.816 12 19.766 1 94.88 27 LEU B O 1
ATOM 2131 N N . LEU B 1 28 ? -9.93 11.281 19.828 1 94.5 28 LEU B N 1
ATOM 2132 C CA . LEU B 1 28 ? -10.531 12.609 19.828 1 94.5 28 LEU B CA 1
ATOM 2133 C C . LEU B 1 28 ? -11.438 12.797 21.031 1 94.5 28 LEU B C 1
ATOM 2135 O O . LEU B 1 28 ? -12.312 11.969 21.297 1 94.5 28 LEU B O 1
ATOM 2139 N N . ASP B 1 29 ? -11.211 13.883 21.734 1 90.69 29 ASP B N 1
ATOM 2140 C CA . ASP B 1 29 ? -12.023 14.156 22.922 1 90.69 29 ASP B CA 1
ATOM 2141 C C . ASP B 1 29 ? -13.461 14.492 22.531 1 90.69 29 ASP B C 1
ATOM 2143 O O . ASP B 1 29 ? -13.703 15.141 21.516 1 90.69 29 ASP B O 1
ATOM 2147 N N . GLU B 1 30 ? -14.336 14.07 23.359 1 88.25 30 GLU B N 1
ATOM 2148 C CA . GLU B 1 30 ? -15.727 14.43 23.141 1 88.25 30 GLU B CA 1
ATOM 2149 C C . GLU B 1 30 ? -15.977 15.898 23.484 1 88.25 30 GLU B C 1
ATOM 2151 O O . GLU B 1 30 ? -15.438 16.422 24.453 1 88.25 30 GLU B O 1
ATOM 2156 N N . PRO B 1 31 ? -16.672 16.516 22.578 1 84.94 31 PRO B N 1
ATOM 2157 C CA . PRO B 1 31 ? -16.984 17.922 22.875 1 84.94 31 PRO B CA 1
ATOM 2158 C C . PRO B 1 31 ? -17.984 18.094 24 1 84.94 31 PRO B C 1
ATOM 2160 O O . PRO B 1 31 ? -18.672 17.125 24.359 1 84.94 31 PRO B O 1
ATOM 2163 N N . LEU B 1 32 ? -17.891 19.312 24.656 1 76.88 32 LEU B N 1
ATOM 2164 C CA . LEU B 1 32 ? -18.906 19.625 25.641 1 76.88 32 LEU B CA 1
ATOM 2165 C C . LEU B 1 32 ? -20.297 19.688 25.016 1 76.88 32 LEU B C 1
ATOM 2167 O O . LEU B 1 32 ? -20.422 20.016 23.828 1 76.88 32 LEU B O 1
ATOM 2171 N N . ARG B 1 33 ? -21.203 19.047 25.609 1 68.44 33 ARG B N 1
ATOM 2172 C CA . ARG B 1 33 ? -22.562 19.031 25.094 1 68.44 33 ARG B CA 1
ATOM 2173 C C . ARG B 1 33 ? -23.312 20.297 25.5 1 68.44 33 ARG B C 1
ATOM 2175 O O . ARG B 1 33 ? -23.141 20.781 26.625 1 68.44 33 ARG B O 1
ATOM 2182 N N . ARG B 1 34 ? -23.859 20.984 24.5 1 62.81 34 ARG B N 1
ATOM 2183 C CA . ARG B 1 34 ? -24.781 22.062 24.844 1 62.81 34 ARG B CA 1
ATOM 2184 C C . ARG B 1 34 ? -26.016 21.531 25.531 1 62.81 34 ARG B C 1
ATOM 2186 O O . ARG B 1 34 ? -26.219 20.312 25.609 1 62.81 34 ARG B O 1
ATOM 2193 N N . SER B 1 35 ? -26.688 22.516 26.047 1 61.28 35 SER B N 1
ATOM 2194 C CA . SER B 1 35 ? -27.938 22.219 26.719 1 61.28 35 SER B CA 1
ATOM 2195 C C . SER B 1 35 ? -28.891 21.453 25.812 1 61.28 35 SER B C 1
ATOM 2197 O O . SER B 1 35 ? -29.688 20.641 26.281 1 61.28 35 SER B O 1
ATOM 2199 N N . ASN B 1 36 ? -28.828 21.688 24.516 1 57.38 36 ASN B N 1
ATOM 2200 C CA . ASN B 1 36 ? -29.766 21.031 23.594 1 57.38 36 ASN B CA 1
ATOM 2201 C C . ASN B 1 36 ? -29.266 19.672 23.141 1 57.38 36 ASN B C 1
ATOM 2203 O O . ASN B 1 36 ? -29.891 19 22.328 1 57.38 36 ASN B O 1
ATOM 2207 N N . GLY B 1 37 ? -28.25 19.25 23.609 1 59.56 37 GLY B N 1
ATOM 2208 C CA . GLY B 1 37 ? -27.781 17.906 23.328 1 59.56 37 GLY B CA 1
ATOM 2209 C C . GLY B 1 37 ? -26.797 17.844 22.172 1 59.56 37 GLY B C 1
ATOM 2210 O O . GLY B 1 37 ? -26.219 16.781 21.906 1 59.56 37 GLY B O 1
ATOM 2211 N N . TYR B 1 38 ? -26.688 19.016 21.531 1 63.56 38 TYR B N 1
ATOM 2212 C CA . TYR B 1 38 ? -25.812 18.953 20.375 1 63.56 38 TYR B CA 1
ATOM 2213 C C . TYR B 1 38 ? -24.375 19.234 20.75 1 63.56 38 TYR B C 1
ATOM 2215 O O . TYR B 1 38 ? -24.109 20.078 21.625 1 63.56 38 TYR B O 1
ATOM 2223 N N . LYS B 1 39 ? -23.484 18.391 20.234 1 65.56 39 LYS B N 1
ATOM 2224 C CA . LYS B 1 39 ? -22.062 18.531 20.484 1 65.56 39 LYS B CA 1
ATOM 2225 C C . LYS B 1 39 ? -21.531 19.828 19.891 1 65.56 39 LYS B C 1
ATOM 2227 O O . LYS B 1 39 ? -21.969 20.266 18.828 1 65.56 39 LYS B O 1
ATOM 2232 N N . GLN B 1 40 ? -20.797 20.547 20.656 1 84.94 40 GLN B N 1
ATOM 2233 C CA . GLN B 1 40 ? -20.156 21.781 20.203 1 84.94 40 GLN B CA 1
ATOM 2234 C C . GLN B 1 40 ? -18.656 21.625 20.094 1 84.94 40 GLN B C 1
ATOM 2236 O O . GLN B 1 40 ? -17.938 21.688 21.109 1 84.94 40 GLN B O 1
ATOM 2241 N N . TYR B 1 41 ? -18.219 21.391 18.828 1 91.25 41 TYR B N 1
ATOM 2242 C CA . TYR B 1 41 ? -16.781 21.219 18.609 1 91.25 41 TYR B CA 1
ATOM 2243 C C . TYR B 1 41 ? -16.078 22.578 18.5 1 91.25 41 TYR B C 1
ATOM 2245 O O . TYR B 1 41 ? -16.625 23.516 17.922 1 91.25 41 TYR B O 1
ATOM 2253 N N . GLU B 1 42 ? -14.93 22.609 19.047 1 91.06 42 GLU B N 1
ATOM 2254 C CA . GLU B 1 42 ? -14.109 23.812 19.031 1 91.06 42 GLU B CA 1
ATOM 2255 C C . GLU B 1 42 ? -12.898 23.641 18.125 1 91.06 42 GLU B C 1
ATOM 2257 O O . GLU B 1 42 ? -12.711 22.594 17.516 1 91.06 42 GLU B O 1
ATOM 2262 N N . VAL B 1 43 ? -12.125 24.672 18.031 1 92.12 43 VAL B N 1
ATOM 2263 C CA . VAL B 1 43 ? -10.945 24.703 17.188 1 92.12 43 VAL B CA 1
ATOM 2264 C C . VAL B 1 43 ? -9.961 23.625 17.625 1 92.12 43 VAL B C 1
ATOM 2266 O O . VAL B 1 43 ? -9.32 22.984 16.781 1 92.12 43 VAL B O 1
ATOM 2269 N N . SER B 1 44 ? -9.922 23.438 18.891 1 91.81 44 SER B N 1
ATOM 2270 C CA . SER B 1 44 ? -9.008 22.422 19.406 1 91.81 44 SER B CA 1
ATOM 2271 C C . SER B 1 44 ? -9.367 21.031 18.891 1 91.81 44 SER B C 1
ATOM 2273 O O . SER B 1 44 ? -8.484 20.219 18.609 1 91.81 44 SER B O 1
ATOM 2275 N N . HIS B 1 45 ? -10.648 20.766 18.719 1 93.94 45 HIS B N 1
ATOM 2276 C CA . HIS B 1 45 ? -11.094 19.484 18.172 1 93.94 45 HIS B CA 1
ATOM 2277 C C . HIS B 1 45 ? -10.734 19.375 16.688 1 93.94 45 HIS B C 1
ATOM 2279 O O . HIS B 1 45 ? -10.305 18.312 16.234 1 93.94 45 HIS B O 1
ATOM 2285 N N . LEU B 1 46 ? -10.93 20.469 15.977 1 95.06 46 LEU B N 1
ATOM 2286 C CA . LEU B 1 46 ? -10.586 20.484 14.555 1 95.06 46 LEU B CA 1
ATOM 2287 C C . LEU B 1 46 ? -9.102 20.203 14.359 1 95.06 46 LEU B C 1
ATOM 2289 O O . LEU B 1 46 ? -8.727 19.344 13.547 1 95.06 46 LEU B O 1
ATOM 2293 N N . VAL B 1 47 ? -8.297 20.844 15.109 1 95.25 47 VAL B N 1
ATOM 2294 C CA . VAL B 1 47 ? -6.852 20.672 15 1 95.25 47 VAL B CA 1
ATOM 2295 C C . VAL B 1 47 ? -6.477 19.234 15.328 1 95.25 47 VAL B C 1
ATOM 2297 O O . VAL B 1 47 ? -5.688 18.609 14.609 1 95.25 47 VAL B O 1
ATOM 2300 N N . SER B 1 48 ? -7.031 18.75 16.406 1 95 48 SER B N 1
ATO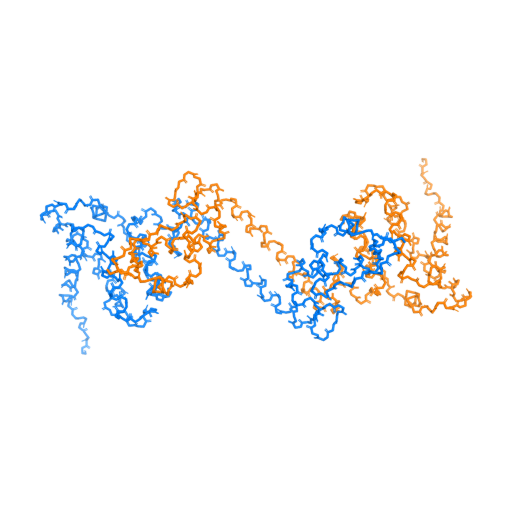M 2301 C CA . SER B 1 48 ? -6.77 17.359 16.781 1 95 48 SER B CA 1
ATOM 2302 C C . SER B 1 48 ? -7.145 16.406 15.648 1 95 48 SER B C 1
ATOM 2304 O O . SER B 1 48 ? -6.395 15.484 15.344 1 95 48 SER B O 1
ATOM 2306 N N . LEU B 1 49 ? -8.258 16.656 15.086 1 96.5 49 LEU B N 1
ATOM 2307 C CA . LEU B 1 49 ? -8.734 15.828 13.977 1 96.5 49 LEU B CA 1
ATOM 2308 C C . LEU B 1 49 ? -7.781 15.906 12.789 1 96.5 49 LEU B C 1
ATOM 2310 O O . LEU B 1 49 ? -7.449 14.883 12.188 1 96.5 49 LEU B O 1
ATOM 2314 N N . LEU B 1 50 ? -7.328 17.062 12.422 1 96.75 50 LEU B N 1
ATOM 2315 C CA . LEU B 1 50 ? -6.41 17.25 11.297 1 96.75 50 LEU B CA 1
ATOM 2316 C C . LEU B 1 50 ? -5.074 16.562 11.57 1 96.75 50 LEU B C 1
ATOM 2318 O O . LEU B 1 50 ? -4.461 16 10.664 1 96.75 50 LEU B O 1
ATOM 2322 N N . ARG B 1 51 ? -4.656 16.594 12.812 1 95.56 51 ARG B N 1
ATOM 2323 C CA . ARG B 1 51 ? -3.416 15.938 13.195 1 95.56 51 ARG B CA 1
ATOM 2324 C C . ARG B 1 51 ? -3.553 14.422 13.102 1 95.56 51 ARG B C 1
ATOM 2326 O O . ARG B 1 51 ? -2.627 13.734 12.672 1 95.56 51 ARG B O 1
ATOM 2333 N N . ILE B 1 52 ? -4.684 13.93 13.539 1 96.44 52 ILE B N 1
ATOM 2334 C CA . ILE B 1 52 ? -4.957 12.508 13.414 1 96.44 52 ILE B CA 1
ATOM 2335 C C . ILE B 1 52 ? -4.93 12.102 11.945 1 96.44 52 ILE B C 1
ATOM 2337 O O . ILE B 1 52 ? -4.281 11.117 11.578 1 96.44 52 ILE B O 1
ATOM 2341 N N . ARG B 1 53 ? -5.617 12.828 11.156 1 96.06 53 ARG B N 1
ATOM 2342 C CA . ARG B 1 53 ? -5.66 12.539 9.727 1 96.06 53 ARG B CA 1
ATOM 2343 C C . ARG B 1 53 ? -4.266 12.586 9.109 1 96.06 53 ARG B C 1
ATOM 2345 O O . ARG B 1 53 ? -3.928 11.766 8.258 1 96.06 53 ARG B O 1
ATOM 2352 N N . ARG B 1 54 ? -3.492 13.547 9.5 1 95.56 54 ARG B N 1
ATOM 2353 C CA . ARG B 1 54 ? -2.111 13.656 9.039 1 95.56 54 ARG B CA 1
ATOM 2354 C C . ARG B 1 54 ? -1.34 12.367 9.312 1 95.56 54 ARG B C 1
ATOM 2356 O O . ARG B 1 54 ? -0.644 11.859 8.43 1 95.56 54 ARG B O 1
ATOM 2363 N N . LEU B 1 55 ? -1.444 11.844 10.445 1 96 55 LEU B N 1
ATOM 2364 C CA . LEU B 1 55 ? -0.734 10.625 10.828 1 96 55 LEU B CA 1
ATOM 2365 C C . LEU B 1 55 ? -1.254 9.43 10.039 1 96 55 LEU B C 1
ATOM 2367 O O . LEU B 1 55 ? -0.472 8.586 9.602 1 96 55 LEU B O 1
ATOM 2371 N N . THR B 1 56 ? -2.564 9.422 9.859 1 95.56 56 THR B N 1
ATOM 2372 C CA . THR B 1 56 ? -3.141 8.352 9.055 1 95.56 56 THR B CA 1
ATOM 2373 C C . THR B 1 56 ? -2.668 8.445 7.609 1 95.56 56 THR B C 1
ATOM 2375 O O . THR B 1 56 ? -2.412 7.422 6.969 1 95.56 56 THR B O 1
ATOM 2378 N N . GLU B 1 57 ? -2.59 9.633 7.098 1 94.5 57 GLU B N 1
ATOM 2379 C CA . GLU B 1 57 ? -2.123 9.844 5.73 1 94.5 57 GLU B CA 1
ATOM 2380 C C . GLU B 1 57 ? -0.672 9.406 5.566 1 94.5 57 GLU B C 1
ATOM 2382 O O . GLU B 1 57 ? -0.271 8.961 4.492 1 94.5 57 GLU B O 1
ATOM 2387 N N . LEU B 1 58 ? 0.081 9.523 6.641 1 95.25 58 LEU B N 1
ATOM 2388 C CA . LEU B 1 58 ? 1.451 9.023 6.613 1 95.25 58 LEU B CA 1
ATOM 2389 C C . LEU B 1 58 ? 1.473 7.496 6.559 1 95.25 58 LEU B C 1
ATOM 2391 O O . LEU B 1 58 ? 2.438 6.902 6.074 1 95.25 58 LEU B O 1
ATOM 2395 N N . GLY B 1 59 ? 0.515 6.879 7.172 1 95.88 59 GLY B N 1
ATOM 2396 C CA . GLY B 1 59 ? 0.428 5.43 7.094 1 95.88 59 GLY B CA 1
ATOM 2397 C C . GLY B 1 59 ? 0.292 4.766 8.453 1 95.88 59 GLY B C 1
ATOM 2398 O O . GLY B 1 59 ? 0.281 3.535 8.547 1 95.88 59 GLY B O 1
ATOM 2399 N N . PHE B 1 60 ? 0.134 5.566 9.492 1 96.19 60 PHE B N 1
ATOM 2400 C CA . PHE B 1 60 ? 0.002 4.965 10.812 1 96.19 60 PHE B CA 1
ATOM 2401 C C . PHE B 1 60 ? -1.374 4.336 10.984 1 96.19 60 PHE B C 1
ATOM 2403 O O . PHE B 1 60 ? -2.385 4.918 10.586 1 96.19 60 PHE B O 1
ATOM 2410 N N . PRO B 1 61 ? -1.391 3.133 11.523 1 95.25 61 PRO B N 1
ATOM 2411 C CA . PRO B 1 61 ? -2.686 2.609 11.961 1 95.25 61 PRO B CA 1
ATOM 2412 C C . PRO B 1 61 ? -3.254 3.369 13.156 1 95.25 61 PRO B C 1
ATOM 2414 O O . PRO B 1 61 ? -2.498 3.971 13.922 1 95.25 61 PRO B O 1
ATOM 2417 N N . LEU B 1 62 ? -4.551 3.377 13.289 1 94.94 62 LEU B N 1
ATOM 2418 C CA . LEU B 1 62 ? -5.215 4.125 14.352 1 94.94 62 LEU B CA 1
ATOM 2419 C C . LEU B 1 62 ? -4.676 3.725 15.719 1 94.94 62 LEU B C 1
ATOM 2421 O O . LEU B 1 62 ? -4.57 4.562 16.625 1 94.94 62 LEU B O 1
ATOM 2425 N N . SER B 1 63 ? -4.23 2.477 15.859 1 93.19 63 SER B N 1
ATOM 2426 C CA . SER B 1 63 ? -3.77 1.951 17.141 1 93.19 63 SER B CA 1
ATOM 2427 C C . SER B 1 63 ? -2.422 2.551 17.531 1 93.19 63 SER B C 1
ATOM 2429 O O . SER B 1 63 ? -2.043 2.529 18.703 1 93.19 63 SER B O 1
ATOM 2431 N N . ALA B 1 64 ? -1.739 3.111 16.609 1 92.69 64 ALA B N 1
ATOM 2432 C CA . ALA B 1 64 ? -0.4 3.629 16.875 1 92.69 64 ALA B CA 1
ATOM 2433 C C . ALA B 1 64 ? -0.427 5.141 17.094 1 92.69 64 ALA B C 1
ATOM 2435 O O . ALA B 1 64 ? 0.553 5.727 17.562 1 92.69 64 ALA B O 1
ATOM 2436 N N . ILE B 1 65 ? -1.493 5.801 16.766 1 94.06 65 ILE B N 1
ATOM 2437 C CA . ILE B 1 65 ? -1.557 7.254 16.688 1 94.06 65 ILE B CA 1
ATOM 2438 C C . ILE B 1 65 ? -1.319 7.863 18.062 1 94.06 65 ILE B C 1
ATOM 2440 O O . ILE B 1 65 ? -0.555 8.82 18.203 1 94.06 65 ILE B O 1
ATOM 2444 N N . ASP B 1 66 ? -1.918 7.332 19.078 1 87.69 66 ASP B N 1
ATOM 2445 C CA . ASP B 1 66 ? -1.792 7.898 20.422 1 87.69 66 ASP B CA 1
ATOM 2446 C C . ASP B 1 66 ? -0.335 7.906 20.875 1 87.69 66 ASP B C 1
ATOM 2448 O O . ASP B 1 66 ? 0.105 8.844 21.547 1 87.69 66 ASP B O 1
ATOM 2452 N N . ALA B 1 67 ? 0.387 6.918 20.469 1 86 67 ALA B N 1
ATOM 2453 C CA . ALA B 1 67 ? 1.778 6.773 20.906 1 86 67 ALA B CA 1
ATOM 2454 C C . ALA B 1 67 ? 2.678 7.766 20.172 1 86 67 ALA B C 1
ATOM 2456 O O . ALA B 1 67 ? 3.752 8.117 20.656 1 86 67 ALA B O 1
ATOM 2457 N N . VAL B 1 68 ? 2.244 8.219 19.016 1 90.75 68 VAL B N 1
ATOM 2458 C CA . VAL B 1 68 ? 3.146 9.008 18.188 1 90.75 68 VAL B CA 1
ATOM 2459 C C . VAL B 1 68 ? 2.717 10.469 18.203 1 90.75 68 VAL B C 1
ATOM 2461 O O . VAL B 1 68 ? 3.521 11.359 17.938 1 90.75 68 VAL B O 1
ATOM 2464 N N . ARG B 1 69 ? 1.479 10.688 18.562 1 83.5 69 ARG B N 1
ATOM 2465 C CA . ARG B 1 69 ? 0.949 12.047 18.5 1 83.5 69 ARG B CA 1
ATOM 2466 C C . ARG B 1 69 ? 1.667 12.961 19.484 1 83.5 69 ARG B C 1
ATOM 2468 O O . ARG B 1 69 ? 1.963 12.562 20.609 1 83.5 69 ARG B O 1
ATOM 2475 N N . GLY B 1 70 ? 1.83 14.297 19.125 1 69.88 70 GLY B N 1
ATOM 2476 C CA . GLY B 1 70 ? 2.4 15.336 19.969 1 69.88 70 GLY B CA 1
ATOM 2477 C C . GLY B 1 70 ? 3.904 15.211 20.125 1 69.88 70 GLY B C 1
ATOM 2478 O O . GLY B 1 70 ? 4.531 16.031 20.797 1 69.88 70 GLY B O 1
ATOM 2479 N N . GLY B 1 71 ? 4.379 14.289 19.484 1 65.62 71 GLY B N 1
ATOM 2480 C CA . GLY B 1 71 ? 5.832 14.242 19.562 1 65.62 71 GLY B CA 1
ATOM 2481 C C . GLY B 1 71 ? 6.336 13.586 20.844 1 65.62 71 GLY B C 1
ATOM 2482 O O . GLY B 1 71 ? 5.543 13.188 21.688 1 65.62 71 GLY B O 1
ATOM 2483 N N . GLY B 1 72 ? 7.426 12.891 20.984 1 66.62 72 GLY B N 1
ATOM 2484 C CA . GLY B 1 72 ? 8.07 12.258 22.125 1 66.62 72 GLY B CA 1
ATOM 2485 C C . GLY B 1 72 ? 9.102 11.227 21.719 1 66.62 72 GLY B C 1
ATOM 2486 O O . GLY B 1 72 ? 9.445 11.102 20.547 1 66.62 72 GLY B O 1
ATOM 2487 N N . ASP B 1 73 ? 9.5 10.719 22.766 1 64.19 73 ASP B N 1
ATOM 2488 C CA . ASP B 1 73 ? 10.633 9.82 22.609 1 64.19 73 ASP B CA 1
ATOM 2489 C C . ASP B 1 73 ? 10.273 8.633 21.719 1 64.19 73 ASP B C 1
ATOM 2491 O O . ASP B 1 73 ? 11.141 8.062 21.047 1 64.19 73 ASP B O 1
ATOM 2495 N N . ALA B 1 74 ? 9 8.391 21.656 1 67.19 74 ALA B N 1
ATOM 2496 C CA . ALA B 1 74 ? 8.594 7.18 20.953 1 67.19 74 ALA B CA 1
ATOM 2497 C C . ALA B 1 74 ? 8.344 7.473 19.469 1 67.19 74 ALA B C 1
ATOM 2499 O O . ALA B 1 74 ? 8.305 6.555 18.641 1 67.19 74 ALA B O 1
ATOM 2500 N N . SER B 1 75 ? 8.422 8.664 19.078 1 86.81 75 SER B N 1
ATOM 2501 C CA . SER B 1 75 ? 7.988 9.055 17.734 1 86.81 75 SER B CA 1
ATOM 2502 C C . SER B 1 75 ? 9.023 8.672 16.688 1 86.81 75 SER B C 1
ATOM 2504 O O . SER B 1 75 ? 8.688 8.062 15.672 1 86.81 75 SER B O 1
ATOM 2506 N N . PRO B 1 76 ? 10.25 8.719 17.125 1 91.06 76 PRO B N 1
ATOM 2507 C CA . PRO B 1 76 ? 11.227 8.391 16.078 1 91.06 76 PRO B CA 1
ATOM 2508 C C . PRO B 1 76 ? 11.266 6.895 15.766 1 91.06 76 PRO B C 1
ATOM 2510 O O . PRO B 1 76 ? 11.352 6.512 14.602 1 91.06 76 PRO B O 1
ATOM 2513 N N . ALA B 1 77 ? 11.188 6.109 16.766 1 93.06 77 ALA B N 1
ATOM 2514 C CA . ALA B 1 77 ? 11.195 4.664 16.562 1 93.06 77 ALA B CA 1
ATOM 2515 C C . ALA B 1 77 ? 9.977 4.227 15.742 1 93.06 77 ALA B C 1
ATOM 2517 O O . ALA B 1 77 ? 10.094 3.395 14.844 1 93.06 77 ALA B O 1
ATOM 2518 N N . ALA B 1 78 ? 8.875 4.77 16.062 1 95.12 78 ALA B N 1
ATOM 2519 C CA . ALA B 1 78 ? 7.648 4.445 15.336 1 95.12 78 ALA B CA 1
ATOM 2520 C C . ALA B 1 78 ? 7.734 4.898 13.883 1 95.12 78 ALA B C 1
ATOM 2522 O O . ALA B 1 78 ? 7.27 4.199 12.977 1 95.12 78 ALA B O 1
ATOM 2523 N N . LEU B 1 79 ? 8.336 6.012 13.68 1 96.06 79 LEU B N 1
ATOM 2524 C CA . LEU B 1 79 ? 8.508 6.535 12.328 1 96.06 79 LEU B CA 1
ATOM 2525 C C . LEU B 1 79 ? 9.43 5.637 11.508 1 96.06 79 LEU B C 1
ATOM 2527 O O . LEU B 1 79 ? 9.172 5.383 10.328 1 96.06 79 LEU B O 1
ATOM 2531 N N . ARG B 1 80 ? 10.477 5.168 12.148 1 96.88 80 ARG B N 1
ATOM 2532 C CA . ARG B 1 80 ? 11.406 4.289 11.453 1 96.88 80 ARG B CA 1
ATOM 2533 C C . ARG B 1 80 ? 10.742 2.963 11.102 1 96.88 80 ARG B C 1
ATOM 2535 O O . ARG B 1 80 ? 10.961 2.424 10.008 1 96.88 80 ARG B O 1
ATOM 2542 N N . GLU B 1 81 ? 9.992 2.494 12.031 1 97.25 81 GLU B N 1
ATOM 2543 C CA . GLU B 1 81 ? 9.258 1.263 11.773 1 97.25 81 GLU B CA 1
ATOM 2544 C C . GLU B 1 81 ? 8.273 1.44 10.617 1 97.25 81 GLU B C 1
ATOM 2546 O O . GLU B 1 81 ? 8.172 0.579 9.742 1 97.25 81 GLU B O 1
ATOM 2551 N N . LEU B 1 82 ? 7.57 2.543 10.602 1 97.56 82 LEU B N 1
ATOM 2552 C CA . LEU B 1 82 ? 6.641 2.832 9.523 1 97.56 82 LEU B CA 1
ATOM 2553 C C . LEU B 1 82 ? 7.375 2.951 8.188 1 97.56 82 LEU B C 1
ATOM 2555 O O . LEU B 1 82 ? 6.906 2.445 7.168 1 97.56 82 LEU B O 1
ATOM 2559 N N . ASP B 1 83 ? 8.523 3.598 8.234 1 98.31 83 ASP B N 1
ATOM 2560 C CA . ASP B 1 83 ? 9.312 3.742 7.02 1 98.31 83 ASP B CA 1
ATOM 2561 C C . ASP B 1 83 ? 9.695 2.379 6.449 1 98.31 83 ASP B C 1
ATOM 2563 O O . ASP B 1 83 ? 9.609 2.16 5.238 1 98.31 83 ASP B O 1
ATOM 2567 N N . ALA B 1 84 ? 10.117 1.511 7.312 1 98.62 84 ALA B N 1
ATOM 2568 C CA . ALA B 1 84 ? 10.492 0.163 6.895 1 98.62 84 ALA B CA 1
ATOM 2569 C C . ALA B 1 84 ? 9.297 -0.577 6.297 1 98.62 84 ALA B C 1
ATOM 2571 O O . ALA B 1 84 ? 9.43 -1.285 5.297 1 98.62 84 ALA B O 1
ATOM 2572 N N . GLU B 1 85 ? 8.18 -0.425 6.906 1 98.38 85 GLU B N 1
ATOM 2573 C CA . GLU B 1 85 ? 6.961 -1.056 6.406 1 98.38 85 GLU B CA 1
ATOM 2574 C C . GLU B 1 85 ? 6.59 -0.519 5.027 1 98.38 85 GLU B C 1
ATOM 2576 O O . GLU B 1 85 ? 6.199 -1.283 4.141 1 98.38 85 GLU B O 1
ATOM 2581 N N . LEU B 1 86 ? 6.676 0.805 4.875 1 98.56 86 LEU B N 1
ATOM 2582 C CA . LEU B 1 86 ? 6.375 1.427 3.59 1 98.56 86 LEU B CA 1
ATOM 2583 C C . LEU B 1 86 ? 7.355 0.964 2.52 1 98.56 86 LEU B C 1
ATOM 2585 O O . LEU B 1 86 ? 6.957 0.686 1.386 1 98.56 86 LEU B O 1
ATOM 2589 N N . ALA B 1 87 ? 8.609 0.835 2.887 1 98.75 87 ALA B N 1
ATOM 2590 C CA . ALA B 1 87 ? 9.633 0.361 1.952 1 98.75 87 ALA B CA 1
ATOM 2591 C C . ALA B 1 87 ? 9.328 -1.059 1.483 1 98.75 87 ALA B C 1
ATOM 2593 O O . ALA B 1 87 ? 9.422 -1.358 0.29 1 98.75 87 ALA B O 1
ATOM 2594 N N . ALA B 1 88 ? 8.992 -1.87 2.408 1 98.56 88 ALA B N 1
ATOM 2595 C CA . ALA B 1 88 ? 8.648 -3.25 2.076 1 98.56 88 ALA B CA 1
ATOM 2596 C C . ALA B 1 88 ? 7.41 -3.309 1.187 1 98.56 88 ALA B C 1
ATOM 2598 O O . ALA B 1 88 ? 7.352 -4.102 0.244 1 98.56 88 ALA B O 1
ATOM 2599 N N . SER B 1 89 ? 6.469 -2.512 1.486 1 98.25 89 SER B N 1
ATOM 2600 C CA . SER B 1 89 ? 5.246 -2.447 0.695 1 98.25 89 SER B CA 1
ATOM 2601 C C . SER B 1 89 ? 5.535 -2.004 -0.735 1 98.25 89 SER B C 1
ATOM 2603 O O . SER B 1 89 ? 5.012 -2.586 -1.688 1 98.25 89 SER B O 1
ATOM 2605 N N . ILE B 1 90 ? 6.316 -0.979 -0.848 1 98.69 90 ILE B N 1
ATOM 2606 C CA . ILE B 1 90 ? 6.691 -0.471 -2.164 1 98.69 90 ILE B CA 1
ATOM 2607 C C . ILE B 1 90 ? 7.379 -1.573 -2.965 1 98.69 90 ILE B C 1
ATOM 2609 O O . ILE B 1 90 ? 7.074 -1.775 -4.145 1 98.69 90 ILE B O 1
ATOM 2613 N N . GLU B 1 91 ? 8.234 -2.311 -2.332 1 98.5 91 GLU B N 1
ATOM 2614 C CA . GLU B 1 91 ? 8.945 -3.391 -3.01 1 98.5 91 GLU B CA 1
ATOM 2615 C C . GLU B 1 91 ? 7.973 -4.457 -3.518 1 98.5 91 GLU B C 1
ATOM 2617 O O . GLU B 1 91 ? 8.102 -4.93 -4.648 1 98.5 91 GLU B O 1
ATOM 2622 N N . ARG B 1 92 ? 7.062 -4.828 -2.707 1 97.69 92 ARG B N 1
ATOM 2623 C CA . ARG B 1 92 ? 6.059 -5.809 -3.104 1 97.69 92 ARG B CA 1
ATOM 2624 C C . ARG B 1 92 ? 5.242 -5.305 -4.289 1 97.69 92 ARG B C 1
ATOM 2626 O O . ARG B 1 92 ? 4.957 -6.062 -5.219 1 97.69 92 ARG B O 1
ATOM 2633 N N . GLN B 1 93 ? 4.898 -4.094 -4.258 1 98.5 93 GLN B N 1
ATOM 2634 C CA . GLN B 1 93 ? 4.09 -3.525 -5.332 1 98.5 93 GLN B CA 1
ATOM 2635 C C . GLN B 1 93 ? 4.891 -3.418 -6.625 1 98.5 93 GLN B C 1
ATOM 2637 O O . GLN B 1 93 ? 4.344 -3.596 -7.715 1 98.5 93 GLN B O 1
ATOM 2642 N N . LEU B 1 94 ? 6.164 -3.098 -6.488 1 98.56 94 LEU B N 1
ATOM 2643 C CA . LEU B 1 94 ? 7.02 -3.041 -7.668 1 98.56 94 LEU B CA 1
ATOM 2644 C C . LEU B 1 94 ? 7.137 -4.414 -8.32 1 98.56 94 LEU B C 1
ATOM 2646 O O . LEU B 1 94 ? 7.113 -4.523 -9.547 1 98.56 94 LEU B O 1
ATOM 2650 N N . LYS B 1 95 ? 7.234 -5.453 -7.508 1 97.56 95 LYS B N 1
ATOM 2651 C CA . LYS B 1 95 ? 7.27 -6.812 -8.039 1 97.56 95 LYS B CA 1
ATOM 2652 C C . LYS B 1 95 ? 5.969 -7.156 -8.758 1 97.56 95 LYS B C 1
ATOM 2654 O O . LYS B 1 95 ? 5.984 -7.781 -9.82 1 97.56 95 LYS B O 1
ATOM 2659 N N . ALA B 1 96 ? 4.914 -6.75 -8.188 1 97.81 96 ALA B N 1
ATOM 2660 C CA . ALA B 1 96 ? 3.615 -6.977 -8.82 1 97.81 96 ALA B CA 1
ATOM 2661 C C . ALA B 1 96 ? 3.52 -6.25 -10.156 1 97.81 96 ALA B C 1
ATOM 2663 O O . ALA B 1 96 ? 3.043 -6.816 -11.141 1 97.81 96 ALA B O 1
ATOM 2664 N N . ARG B 1 97 ? 3.988 -5.035 -10.203 1 98.31 97 ARG B N 1
ATOM 2665 C CA . ARG B 1 97 ? 3.938 -4.27 -11.438 1 98.31 97 ARG B CA 1
ATOM 2666 C C . ARG B 1 97 ? 4.809 -4.91 -12.516 1 98.31 97 ARG B C 1
ATOM 2668 O O . ARG B 1 97 ? 4.441 -4.926 -13.695 1 98.31 97 ARG B O 1
ATOM 2675 N N . SER B 1 98 ? 5.961 -5.406 -12.086 1 97.81 98 SER B N 1
ATOM 2676 C CA . SER B 1 98 ? 6.824 -6.109 -13.023 1 97.81 98 SER B CA 1
ATOM 2677 C C . SER B 1 98 ? 6.137 -7.348 -13.586 1 97.81 98 SER B C 1
ATOM 2679 O O . SER B 1 98 ? 6.23 -7.625 -14.789 1 97.81 98 SER B O 1
ATOM 2681 N N . ALA B 1 99 ? 5.473 -8.109 -12.734 1 96.44 99 ALA B N 1
ATOM 2682 C CA . ALA B 1 99 ? 4.723 -9.281 -13.172 1 96.44 99 ALA B CA 1
ATOM 2683 C C . ALA B 1 99 ? 3.617 -8.891 -14.148 1 96.44 99 ALA B C 1
ATOM 2685 O O . ALA B 1 99 ? 3.447 -9.531 -15.188 1 96.44 99 ALA B O 1
ATOM 2686 N N . ILE B 1 100 ? 2.922 -7.84 -13.836 1 96.69 100 ILE B N 1
ATOM 2687 C CA . ILE B 1 100 ? 1.837 -7.359 -14.68 1 96.69 100 ILE B CA 1
ATOM 2688 C C . ILE B 1 100 ? 2.385 -6.98 -16.062 1 96.69 100 ILE B C 1
ATOM 2690 O O . ILE B 1 100 ? 1.809 -7.344 -17.078 1 96.69 100 ILE B O 1
ATOM 2694 N N . ALA B 1 101 ? 3.523 -6.266 -16.062 1 97.12 101 ALA B N 1
ATOM 2695 C CA . ALA B 1 101 ? 4.148 -5.863 -17.328 1 97.12 101 ALA B CA 1
ATOM 2696 C C . ALA B 1 101 ? 4.5 -7.078 -18.172 1 97.12 101 ALA B C 1
ATOM 2698 O O . ALA B 1 101 ? 4.262 -7.09 -19.391 1 97.12 101 ALA B O 1
ATOM 2699 N N . ALA B 1 102 ? 5.047 -8.094 -17.562 1 94.75 102 ALA B N 1
ATOM 2700 C CA . ALA B 1 102 ? 5.418 -9.312 -18.266 1 94.75 102 ALA B CA 1
ATOM 2701 C C . ALA B 1 102 ? 4.184 -10.023 -18.828 1 94.75 102 ALA B C 1
ATOM 2703 O O . ALA B 1 102 ? 4.188 -10.492 -19.969 1 94.75 102 ALA B O 1
ATOM 2704 N N . ILE B 1 103 ? 3.119 -10.133 -18.031 1 93.25 103 ILE B N 1
ATOM 2705 C CA . ILE B 1 1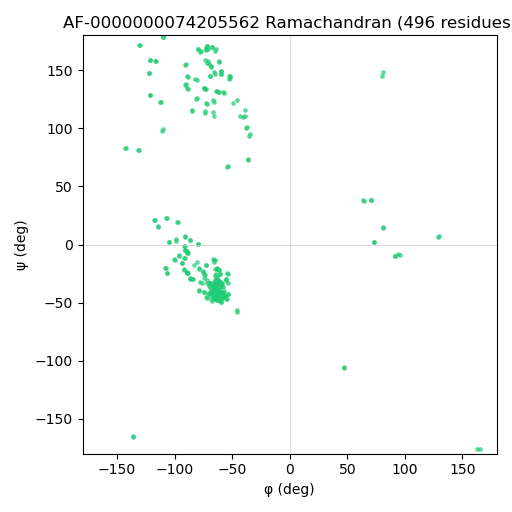03 ? 1.879 -10.789 -18.438 1 93.25 103 ILE B CA 1
ATOM 2706 C C . ILE B 1 103 ? 1.283 -10.07 -19.641 1 93.25 103 ILE B C 1
ATOM 2708 O O . ILE B 1 103 ? 0.891 -10.711 -20.625 1 93.25 103 ILE B O 1
ATOM 2712 N N . LEU B 1 104 ? 1.268 -8.75 -19.578 1 93.31 104 LEU B N 1
ATOM 2713 C CA . LEU B 1 104 ? 0.718 -7.945 -20.656 1 93.31 104 LEU B CA 1
ATOM 2714 C C . LEU B 1 104 ? 1.571 -8.078 -21.922 1 93.31 104 LEU B C 1
ATOM 2716 O O . LEU B 1 104 ? 1.041 -8.219 -23.016 1 93.31 104 LEU B O 1
ATOM 2720 N N . ARG B 1 105 ? 2.846 -8.008 -21.75 1 93.81 105 ARG B N 1
ATOM 2721 C CA . ARG B 1 105 ? 3.771 -8.078 -22.875 1 93.81 105 ARG B CA 1
ATOM 2722 C C . ARG B 1 105 ? 3.67 -9.422 -23.594 1 93.81 105 ARG B C 1
ATOM 2724 O O . ARG B 1 105 ? 3.637 -9.469 -24.812 1 93.81 105 ARG B O 1
ATOM 2731 N N . ASP B 1 106 ? 3.545 -10.508 -22.812 1 90.94 106 ASP B N 1
ATOM 2732 C CA . ASP B 1 106 ? 3.684 -11.836 -23.391 1 90.94 106 ASP B CA 1
ATOM 2733 C C . ASP B 1 106 ? 2.324 -12.516 -23.547 1 90.94 106 ASP B C 1
ATOM 2735 O O . ASP B 1 106 ? 2.246 -13.68 -23.938 1 90.94 106 ASP B O 1
ATOM 2739 N N . GLY B 1 107 ? 1.331 -11.82 -23.203 1 88 107 GLY B N 1
ATOM 2740 C CA . GLY B 1 107 ? -0.013 -12.336 -23.406 1 88 107 GLY B CA 1
ATOM 2741 C C . GLY B 1 107 ? -0.298 -13.578 -22.578 1 88 107 GLY B C 1
ATOM 2742 O O . GLY B 1 107 ? -0.896 -14.539 -23.078 1 88 107 GLY B O 1
ATOM 2743 N N . THR B 1 108 ? 0.209 -13.617 -21.391 1 89.19 108 THR B N 1
ATOM 2744 C CA . THR B 1 108 ? -0.012 -14.734 -20.469 1 89.19 108 THR B CA 1
ATOM 2745 C C . THR B 1 108 ? -1.248 -14.484 -19.609 1 89.19 108 THR B C 1
ATOM 2747 O O . THR B 1 108 ? -1.739 -13.359 -19.531 1 89.19 108 THR B O 1
ATOM 2750 N N . ALA B 1 109 ? -1.809 -15.586 -19.156 1 91.06 109 ALA B N 1
ATOM 2751 C CA . ALA B 1 109 ? -2.947 -15.461 -18.25 1 91.06 109 ALA B CA 1
ATOM 2752 C C . ALA B 1 109 ? -2.561 -14.68 -16.984 1 91.06 109 ALA B C 1
ATOM 2754 O O . ALA B 1 109 ? -1.444 -14.82 -16.484 1 91.06 109 ALA B O 1
ATOM 2755 N N . ALA B 1 110 ? -3.482 -13.922 -16.438 1 92.38 110 ALA B N 1
ATOM 2756 C CA . ALA B 1 110 ? -3.232 -13.047 -15.297 1 92.38 110 ALA B CA 1
ATOM 2757 C C . ALA B 1 110 ? -2.846 -13.859 -14.062 1 92.38 110 ALA B C 1
ATOM 2759 O O . ALA B 1 110 ? -2.092 -13.391 -13.211 1 92.38 110 ALA B O 1
ATOM 2760 N N . ASP B 1 111 ? -3.316 -15.07 -14 1 93.25 111 ASP B N 1
ATOM 2761 C CA . ASP B 1 111 ? -3.053 -15.906 -12.828 1 93.25 111 ASP B CA 1
ATOM 2762 C C . ASP B 1 111 ? -1.877 -16.844 -13.078 1 93.25 111 ASP B C 1
ATOM 2764 O O . ASP B 1 111 ? -1.755 -17.891 -12.43 1 93.25 111 ASP B O 1
ATOM 2768 N N . ALA B 1 112 ? -1.096 -16.469 -14.078 1 92.25 112 ALA B N 1
ATOM 2769 C CA . ALA B 1 112 ? 0.106 -17.266 -14.305 1 92.25 112 ALA B CA 1
ATOM 2770 C C . ALA B 1 112 ? 0.921 -17.422 -13.023 1 92.25 112 ALA B C 1
ATOM 2772 O O . ALA B 1 112 ? 0.998 -16.484 -12.219 1 92.25 112 ALA B O 1
ATOM 2773 N N . PRO B 1 113 ? 1.486 -18.547 -12.867 1 93.31 113 PRO B N 1
ATOM 2774 C CA . PRO B 1 113 ? 2.268 -18.75 -11.641 1 93.31 113 PRO B CA 1
ATOM 2775 C C . PRO B 1 113 ? 3.418 -17.75 -11.516 1 93.31 113 PRO B C 1
ATOM 2777 O O . PRO B 1 113 ? 4.004 -17.344 -12.523 1 93.31 113 PRO B O 1
ATOM 2780 N N . VAL B 1 114 ? 3.693 -17.469 -10.344 1 93.25 114 VAL B N 1
ATOM 2781 C CA . VAL B 1 114 ? 4.742 -16.5 -10.047 1 93.25 114 VAL B CA 1
ATOM 2782 C C . VAL B 1 114 ? 6.055 -16.938 -10.68 1 93.25 114 VAL B C 1
ATOM 2784 O O . VAL B 1 114 ? 6.461 -18.094 -10.531 1 93.25 114 VAL B O 1
ATOM 2787 N N . GLY B 1 115 ? 6.707 -16.062 -11.383 1 93 115 GLY B N 1
ATOM 2788 C CA . GLY B 1 115 ? 7.988 -16.359 -12 1 93 115 GLY B CA 1
ATOM 2789 C C . GLY B 1 115 ? 7.855 -16.891 -13.414 1 93 115 GLY B C 1
ATOM 2790 O O . GLY B 1 115 ? 8.852 -17 -14.141 1 93 115 GLY B O 1
ATOM 2791 N N . PHE B 1 116 ? 6.664 -17.203 -13.82 1 94.38 116 PHE B N 1
ATOM 2792 C CA . PHE B 1 116 ? 6.469 -17.812 -15.125 1 94.38 116 PHE B CA 1
ATOM 2793 C C . PHE B 1 116 ? 5.625 -16.922 -16.031 1 94.38 116 PHE B C 1
ATOM 2795 O O . PHE B 1 116 ? 5.012 -17.406 -16.984 1 94.38 116 PHE B O 1
ATOM 2802 N N . GLU B 1 117 ? 5.562 -15.688 -15.742 1 92.81 117 GLU B N 1
ATOM 2803 C CA . GLU B 1 117 ? 4.723 -14.727 -16.438 1 92.81 117 GLU B CA 1
ATOM 2804 C C . GLU B 1 117 ? 5.121 -14.609 -17.906 1 92.81 117 GLU B C 1
ATOM 2806 O O . GLU B 1 117 ? 4.262 -14.438 -18.781 1 92.81 117 GLU B O 1
ATOM 2811 N N . SER B 1 118 ? 6.414 -14.805 -18.188 1 90.94 118 SER B N 1
ATOM 2812 C CA . SER B 1 118 ? 6.883 -14.617 -19.547 1 90.94 118 SER B CA 1
ATOM 2813 C C . SER B 1 118 ? 6.82 -15.922 -20.344 1 90.94 118 SER B C 1
ATOM 2815 O O . SER B 1 118 ? 7.227 -15.977 -21.5 1 90.94 118 SER B O 1
ATOM 2817 N N . LEU B 1 119 ? 6.211 -16.969 -19.719 1 87.94 119 LEU B N 1
ATOM 2818 C CA . LEU B 1 119 ? 6.266 -18.281 -20.328 1 87.94 119 LEU B CA 1
ATOM 2819 C C . LEU B 1 119 ? 4.875 -18.75 -20.766 1 87.94 119 LEU B C 1
ATOM 2821 O O . LEU B 1 119 ? 4.664 -19.938 -21.031 1 87.94 119 LEU B O 1
ATOM 2825 N N . GLY B 1 120 ? 3.941 -17.781 -20.812 1 79.5 120 GLY B N 1
ATOM 2826 C CA . GLY B 1 120 ? 2.551 -18.062 -21.125 1 79.5 120 GLY B CA 1
ATOM 2827 C C . GLY B 1 120 ? 2.383 -18.984 -22.328 1 79.5 120 GLY B C 1
ATOM 2828 O O . GLY B 1 120 ? 1.893 -20.094 -22.188 1 79.5 120 GLY B O 1
ATOM 2829 N N . PRO B 1 121 ? 2.926 -18.609 -23.453 1 77.19 121 PRO B N 1
ATOM 2830 C CA . PRO B 1 121 ? 2.713 -19.391 -24.672 1 77.19 121 PRO B CA 1
ATOM 2831 C C . PRO B 1 121 ? 3.342 -20.781 -24.594 1 77.19 121 PRO B C 1
ATOM 2833 O O . PRO B 1 121 ? 2.973 -21.688 -25.359 1 77.19 121 PRO B O 1
ATOM 2836 N N . ARG B 1 122 ? 4.184 -21.016 -23.641 1 83.81 122 ARG B N 1
ATOM 2837 C CA . ARG B 1 122 ? 4.918 -22.266 -23.547 1 83.81 122 ARG B CA 1
ATOM 2838 C C . ARG B 1 122 ? 4.215 -23.25 -22.594 1 83.81 122 ARG B C 1
ATOM 2840 O O . ARG B 1 122 ? 4.543 -24.438 -22.578 1 83.81 122 ARG B O 1
ATOM 2847 N N . LEU B 1 123 ? 3.277 -22.781 -21.938 1 86.69 123 LEU B N 1
ATOM 2848 C CA . LEU B 1 123 ? 2.678 -23.609 -20.906 1 86.69 123 LEU B CA 1
ATOM 2849 C C . LEU B 1 123 ? 1.253 -24 -21.281 1 86.69 123 LEU B C 1
ATOM 2851 O O . LEU B 1 123 ? 0.423 -23.141 -21.578 1 86.69 123 LEU B O 1
ATOM 2855 N N . SER B 1 124 ? 1.032 -25.328 -21.328 1 87.62 124 SER B N 1
ATOM 2856 C CA . SER B 1 124 ? -0.352 -25.781 -21.391 1 87.62 124 SER B CA 1
ATOM 2857 C C . SER B 1 124 ? -1.094 -25.484 -20.094 1 87.62 124 SER B C 1
ATOM 2859 O O . SER B 1 124 ? -0.476 -25.141 -19.094 1 87.62 124 SER B O 1
ATOM 2861 N N . ASP B 1 125 ? -2.363 -25.641 -20.047 1 88.56 125 ASP B N 1
ATOM 2862 C CA . ASP B 1 125 ? -3.152 -25.469 -18.844 1 88.56 125 ASP B CA 1
ATOM 2863 C C . ASP B 1 125 ? -2.723 -26.438 -17.75 1 88.56 125 ASP B C 1
ATOM 2865 O O . ASP B 1 125 ? -2.629 -26.078 -16.578 1 88.56 125 ASP B O 1
ATOM 2869 N N . ALA B 1 126 ? -2.494 -27.656 -18.219 1 91.12 126 ALA B N 1
ATOM 2870 C CA . ALA B 1 126 ? -2.062 -28.688 -17.266 1 91.12 126 ALA B CA 1
ATOM 2871 C C . ALA B 1 126 ? -0.698 -28.344 -16.672 1 91.12 126 ALA B C 1
ATOM 2873 O O . ALA B 1 126 ? -0.495 -28.469 -15.469 1 91.12 126 ALA B O 1
ATOM 2874 N N . ASP B 1 127 ? 0.211 -27.859 -17.484 1 90 127 ASP B N 1
ATOM 2875 C CA . ASP B 1 127 ? 1.536 -27.484 -17.016 1 90 127 ASP B CA 1
ATOM 2876 C C . ASP B 1 127 ? 1.449 -26.312 -16.031 1 90 127 ASP B C 1
ATOM 2878 O O . ASP B 1 127 ? 2.098 -26.328 -14.977 1 90 127 ASP B O 1
ATOM 2882 N N . SER B 1 128 ? 0.664 -25.344 -16.453 1 92.5 128 SER B N 1
ATOM 2883 C CA . SER B 1 128 ? 0.468 -24.188 -15.594 1 92.5 128 SER B CA 1
ATOM 2884 C C . SER B 1 128 ? -0.086 -24.594 -14.234 1 92.5 128 SER B C 1
ATOM 2886 O O . SER B 1 128 ? 0.389 -24.125 -13.195 1 92.5 128 SER B O 1
ATOM 2888 N N . SER B 1 129 ? -1.039 -25.469 -14.227 1 94.75 129 SER B N 1
ATOM 2889 C CA . SER B 1 129 ? -1.633 -25.984 -12.992 1 94.75 129 SER B CA 1
ATOM 2890 C C . SER B 1 129 ? -0.599 -26.719 -12.148 1 94.75 129 SER B C 1
ATOM 2892 O O . SER B 1 129 ? -0.523 -26.516 -10.938 1 94.75 129 SER B O 1
ATOM 2894 N N . LEU B 1 130 ? 0.16 -27.5 -12.828 1 94.12 130 LEU B N 1
ATOM 2895 C CA . LEU B 1 130 ? 1.184 -28.25 -12.125 1 94.12 130 LEU B CA 1
ATOM 2896 C C . LEU B 1 130 ? 2.217 -27.328 -11.5 1 94.12 130 LEU B C 1
ATOM 2898 O O . LEU B 1 130 ? 2.666 -27.547 -10.375 1 94.12 130 LEU B O 1
ATOM 2902 N N . ILE B 1 131 ? 2.568 -26.312 -12.211 1 95.31 131 ILE B N 1
ATOM 2903 C CA . ILE B 1 131 ? 3.545 -25.344 -11.703 1 95.31 131 ILE B CA 1
ATOM 2904 C C . ILE B 1 131 ? 2.98 -24.641 -10.477 1 95.31 131 ILE B C 1
ATOM 2906 O O . ILE B 1 131 ? 3.705 -24.375 -9.516 1 95.31 131 ILE B O 1
ATOM 2910 N N . HIS B 1 132 ? 1.711 -24.266 -10.469 1 96 132 HIS B N 1
ATOM 2911 C CA . HIS B 1 132 ? 1.089 -23.703 -9.273 1 96 132 HIS B CA 1
ATOM 2912 C C . HIS B 1 132 ? 1.276 -24.625 -8.07 1 96 132 HIS B C 1
ATOM 2914 O O . HIS B 1 132 ? 1.608 -24.156 -6.977 1 96 132 HIS B O 1
ATOM 2920 N N . ILE B 1 133 ? 1.106 -25.891 -8.305 1 95.81 133 ILE B N 1
ATOM 2921 C CA . ILE B 1 133 ? 1.256 -26.859 -7.23 1 95.81 133 ILE B CA 1
ATOM 2922 C C . ILE B 1 133 ? 2.717 -26.938 -6.793 1 95.81 133 ILE B C 1
ATOM 2924 O O . ILE B 1 133 ? 3.012 -26.984 -5.598 1 95.81 133 ILE B O 1
ATOM 2928 N N . TYR B 1 134 ? 3.641 -26.875 -7.773 1 95.69 134 TYR B N 1
ATOM 2929 C CA . TYR B 1 134 ? 5.07 -26.953 -7.488 1 95.69 134 TYR B CA 1
ATOM 2930 C C . TYR B 1 134 ? 5.5 -25.797 -6.594 1 95.69 134 TYR B C 1
ATOM 2932 O O . TYR B 1 134 ? 6.395 -25.953 -5.754 1 95.69 134 TYR B O 1
ATOM 2940 N N . THR B 1 135 ? 4.848 -24.656 -6.715 1 95 135 THR B N 1
ATOM 2941 C CA . THR B 1 135 ? 5.211 -23.5 -5.895 1 95 135 THR B CA 1
ATOM 2942 C C . THR B 1 135 ? 4.977 -23.797 -4.414 1 95 135 THR B C 1
ATOM 2944 O O . THR B 1 135 ? 5.566 -23.141 -3.547 1 95 135 THR B O 1
ATOM 2947 N N . GLN B 1 136 ? 4.141 -24.781 -4.117 1 94.81 136 GLN B N 1
ATOM 2948 C CA . GLN B 1 136 ? 3.857 -25.141 -2.732 1 94.81 136 GLN B CA 1
ATOM 2949 C C . GLN B 1 136 ? 4.781 -26.266 -2.264 1 94.81 136 GLN B C 1
ATOM 2951 O O . GLN B 1 136 ? 4.914 -26.516 -1.062 1 94.81 136 GLN B O 1
ATOM 2956 N N . LEU B 1 137 ? 5.43 -26.953 -3.199 1 94.75 137 LEU B N 1
ATOM 2957 C CA . LEU B 1 137 ? 6.137 -28.188 -2.867 1 94.75 137 LEU B CA 1
ATOM 2958 C C . LEU B 1 137 ? 7.645 -27.969 -2.873 1 94.75 137 LEU B C 1
ATOM 2960 O O . LEU B 1 137 ? 8.391 -28.703 -2.215 1 94.75 137 LEU B O 1
ATOM 2964 N N . TYR B 1 138 ? 8.102 -26.969 -3.613 1 95.62 138 TYR B N 1
ATOM 2965 C CA . TYR B 1 138 ? 9.531 -26.797 -3.836 1 95.62 138 TYR B CA 1
ATOM 2966 C C . TYR B 1 138 ? 10.008 -25.438 -3.35 1 95.62 138 TYR B C 1
ATOM 2968 O O . TYR B 1 138 ? 9.203 -24.5 -3.209 1 95.62 138 TYR B O 1
ATOM 2976 N N . THR B 1 139 ? 11.297 -25.328 -3.1 1 96.31 139 THR B N 1
ATOM 2977 C CA . THR B 1 139 ? 11.922 -24.078 -2.691 1 96.31 139 THR B CA 1
ATOM 2978 C C . THR B 1 139 ? 12.008 -23.109 -3.865 1 96.31 139 THR B C 1
ATOM 2980 O O . THR B 1 139 ? 11.797 -23.5 -5.016 1 96.31 139 THR B O 1
ATOM 2983 N N . GLN B 1 140 ? 12.328 -21.938 -3.549 1 95 140 GLN B N 1
ATOM 2984 C CA . GLN B 1 140 ? 12.492 -20.922 -4.582 1 95 140 GLN B CA 1
ATOM 2985 C C . GLN B 1 140 ? 13.641 -21.281 -5.52 1 95 140 GLN B C 1
ATOM 2987 O O . GLN B 1 140 ? 13.586 -20.984 -6.715 1 95 140 GLN B O 1
ATOM 2992 N N . GLU B 1 141 ? 14.633 -21.844 -4.973 1 95.75 141 GLU B N 1
ATOM 2993 C CA . GLU B 1 141 ? 15.766 -22.266 -5.797 1 95.75 141 GLU B CA 1
ATOM 2994 C C . GLU B 1 141 ? 15.352 -23.297 -6.828 1 95.75 141 GLU B C 1
ATOM 2996 O O . GLU B 1 141 ? 15.727 -23.203 -8 1 95.75 141 GLU B O 1
ATOM 3001 N N . ALA B 1 142 ? 14.609 -24.234 -6.32 1 96.69 142 ALA B N 1
ATOM 3002 C CA . ALA B 1 142 ? 14.109 -25.266 -7.223 1 96.69 142 ALA B CA 1
ATOM 3003 C C . ALA B 1 142 ? 13.227 -24.672 -8.305 1 96.69 142 ALA B C 1
ATOM 3005 O O . ALA B 1 142 ? 13.32 -25.047 -9.477 1 96.69 142 ALA B O 1
ATOM 3006 N N . MET B 1 143 ? 12.414 -23.719 -7.953 1 96.44 143 MET B N 1
ATOM 3007 C CA . MET B 1 143 ? 11.508 -23.094 -8.914 1 96.44 143 MET B CA 1
ATOM 3008 C C . MET B 1 143 ? 12.281 -22.297 -9.961 1 96.44 143 MET B C 1
ATOM 3010 O O . MET B 1 143 ? 11.875 -22.234 -11.125 1 96.44 143 MET B O 1
ATOM 3014 N N . THR B 1 144 ? 13.344 -21.719 -9.57 1 95.94 144 THR B N 1
ATOM 3015 C CA . THR B 1 144 ? 14.211 -21.016 -10.508 1 95.94 144 THR B CA 1
ATOM 3016 C C . THR B 1 144 ? 14.766 -21.984 -11.547 1 95.94 144 THR B C 1
ATOM 3018 O O . THR B 1 144 ? 14.789 -21.656 -12.742 1 95.94 144 THR B O 1
ATOM 3021 N N . ASP B 1 145 ? 15.156 -23.125 -11.07 1 95.5 145 ASP B N 1
ATOM 3022 C CA . ASP B 1 145 ? 15.648 -24.156 -11.992 1 95.5 145 ASP B CA 1
ATOM 3023 C C . ASP B 1 145 ? 14.555 -24.594 -12.953 1 95.5 145 ASP B C 1
ATOM 3025 O O . ASP B 1 145 ? 14.797 -24.766 -14.156 1 95.5 145 ASP B O 1
ATOM 3029 N N . LEU B 1 146 ? 13.367 -24.781 -12.398 1 94.44 146 LEU B N 1
ATOM 3030 C CA . LEU B 1 146 ? 12.242 -25.188 -13.227 1 94.44 146 LEU B CA 1
ATOM 3031 C C . LEU B 1 146 ? 11.953 -24.156 -14.312 1 94.44 146 LEU B C 1
ATOM 3033 O O . LEU B 1 146 ? 11.672 -24.516 -15.461 1 94.44 146 LEU B O 1
ATOM 3037 N N . ARG B 1 147 ? 12.023 -22.938 -13.953 1 94.06 147 ARG B N 1
ATOM 3038 C CA . ARG B 1 147 ? 11.828 -21.875 -14.922 1 94.06 147 ARG B CA 1
ATOM 3039 C C . ARG B 1 147 ? 12.867 -21.938 -16.031 1 94.06 147 ARG B C 1
ATOM 3041 O O . ARG B 1 147 ? 12.531 -21.797 -17.203 1 94.06 147 ARG B O 1
ATOM 3048 N N . LYS B 1 148 ? 14.109 -22.188 -15.672 1 92.69 148 LYS B N 1
ATOM 3049 C CA . LYS B 1 148 ? 15.188 -22.297 -16.656 1 92.69 148 LYS B CA 1
ATOM 3050 C C . LYS B 1 148 ? 14.945 -23.469 -17.594 1 92.69 148 LYS B C 1
ATOM 3052 O O . LYS B 1 148 ? 15.227 -23.375 -18.797 1 92.69 148 LYS B O 1
ATOM 3057 N N . MET B 1 149 ? 14.438 -24.484 -17.047 1 91.62 149 MET B N 1
ATOM 3058 C CA . MET B 1 149 ? 14.133 -25.656 -17.859 1 91.62 149 MET B CA 1
ATOM 3059 C C . MET B 1 149 ? 13.055 -25.344 -18.891 1 91.62 149 MET B C 1
ATOM 3061 O O . MET B 1 149 ? 13.203 -25.688 -20.078 1 91.62 149 MET B O 1
ATOM 3065 N N . VAL B 1 150 ? 11.992 -24.672 -18.469 1 90.06 150 VAL B N 1
ATOM 3066 C CA . VAL B 1 150 ? 10.906 -24.312 -19.375 1 90.06 150 VAL B CA 1
ATOM 3067 C C . VAL B 1 150 ? 11.422 -23.344 -20.438 1 90.06 150 VAL B C 1
ATOM 3069 O O . VAL B 1 150 ? 11.086 -23.469 -21.609 1 90.06 150 VAL B O 1
ATOM 3072 N N . GLU B 1 151 ? 12.25 -22.469 -20.062 1 87.81 151 GLU B N 1
ATOM 3073 C CA . GLU B 1 151 ? 12.812 -21.484 -20.984 1 87.81 151 GLU B CA 1
ATOM 3074 C C . GLU B 1 151 ? 13.688 -22.156 -22.031 1 87.81 151 GLU B C 1
ATOM 3076 O O . GLU B 1 151 ? 13.711 -21.734 -23.188 1 87.81 151 GLU B O 1
ATOM 3081 N N . ALA B 1 152 ? 14.375 -23.141 -21.594 1 83.94 152 ALA B N 1
ATOM 3082 C CA . ALA B 1 152 ? 15.336 -23.812 -22.469 1 83.94 152 ALA B CA 1
ATOM 3083 C C . ALA B 1 152 ? 14.633 -24.781 -23.422 1 83.94 152 ALA B C 1
ATOM 3085 O O . ALA B 1 152 ? 15.195 -25.172 -24.453 1 83.94 152 ALA B O 1
ATOM 3086 N N . GLU B 1 153 ? 13.43 -25.109 -22.953 1 78.31 153 GLU B N 1
ATOM 3087 C CA . GLU B 1 153 ? 12.695 -26.078 -23.766 1 78.31 153 GLU B CA 1
ATOM 3088 C C . GLU B 1 153 ? 12.188 -25.469 -25.062 1 78.31 153 GLU B C 1
ATOM 3090 O O . GLU B 1 153 ? 11.688 -24.344 -25.062 1 78.31 153 GLU B O 1
ATOM 3095 N N . ASP B 1 154 ? 12.578 -25.984 -26.188 1 68.38 154 ASP B N 1
ATOM 3096 C CA . ASP B 1 154 ? 11.984 -25.609 -27.469 1 68.38 154 ASP B CA 1
ATOM 3097 C C . ASP B 1 154 ? 10.594 -26.219 -27.625 1 68.38 154 ASP B C 1
ATOM 3099 O O . ASP B 1 154 ? 10.414 -27.422 -27.484 1 68.38 154 ASP B O 1
ATOM 3103 N N . PRO B 1 155 ? 9.508 -25.281 -27.672 1 63.28 155 PRO B N 1
ATOM 3104 C CA . PRO B 1 155 ? 8.18 -25.875 -27.875 1 63.28 155 PRO B CA 1
ATOM 3105 C C . PRO B 1 155 ? 8.125 -26.766 -29.109 1 63.28 155 PRO B C 1
ATOM 3107 O O . PRO B 1 155 ? 8.031 -26.25 -30.234 1 63.28 155 PRO B O 1
ATOM 3110 N N . GLY B 1 156 ? 8.859 -27.859 -29.031 1 68 156 GLY B N 1
ATOM 3111 C CA . GLY B 1 156 ? 8.961 -28.734 -30.188 1 68 156 GLY B CA 1
ATOM 3112 C C . GLY B 1 156 ? 7.676 -29.484 -30.469 1 68 156 GLY B C 1
ATOM 3113 O O . GLY B 1 156 ? 6.676 -29.312 -29.781 1 68 156 GLY B O 1
ATOM 3114 N N . ALA B 1 157 ? 7.645 -30.062 -31.594 1 76.25 157 ALA B N 1
ATOM 3115 C CA . ALA B 1 157 ? 6.512 -30.812 -32.125 1 76.25 157 ALA B CA 1
ATOM 3116 C C . ALA B 1 157 ? 6.074 -31.891 -31.125 1 76.25 157 ALA B C 1
ATOM 3118 O O . ALA B 1 157 ? 4.875 -32.125 -30.953 1 76.25 157 ALA B O 1
ATOM 3119 N N . ALA B 1 158 ? 7.039 -32.312 -30.281 1 85 158 ALA B N 1
ATOM 3120 C CA . ALA B 1 158 ? 6.703 -33.406 -29.375 1 85 158 ALA B CA 1
ATOM 3121 C C . ALA B 1 158 ? 5.898 -32.906 -28.188 1 85 158 ALA B C 1
ATOM 3123 O O . ALA B 1 158 ? 4.965 -33.562 -27.734 1 85 158 ALA B O 1
ATOM 3124 N N . GLY B 1 159 ? 6.273 -31.781 -27.719 1 87.19 159 GLY B N 1
ATOM 3125 C CA . GLY B 1 159 ? 5.52 -31.188 -26.625 1 87.19 159 GLY B CA 1
ATOM 3126 C C . GLY B 1 159 ? 4.086 -30.859 -26.984 1 87.19 159 GLY B C 1
ATOM 3127 O O . GLY B 1 159 ? 3.16 -31.141 -26.234 1 87.19 159 GLY B O 1
ATOM 3128 N N . ALA B 1 160 ? 3.982 -30.328 -28.141 1 88.69 160 ALA B N 1
ATOM 3129 C CA . ALA B 1 160 ? 2.652 -29.984 -28.641 1 88.69 160 ALA B CA 1
ATOM 3130 C C . ALA B 1 160 ? 1.805 -31.234 -28.859 1 88.69 160 ALA B C 1
ATOM 3132 O O . ALA B 1 160 ? 0.608 -31.25 -28.562 1 88.69 160 ALA B O 1
ATOM 3133 N N . GLU B 1 161 ? 2.477 -32.188 -29.422 1 92.69 161 GLU B N 1
ATOM 3134 C CA . GLU B 1 161 ? 1.758 -33.438 -29.641 1 92.69 161 GLU B CA 1
ATOM 3135 C C . GLU B 1 161 ? 1.338 -34.062 -28.328 1 92.69 161 GLU B C 1
ATOM 3137 O O . GLU B 1 161 ? 0.227 -34.594 -28.203 1 92.69 161 GLU B O 1
ATOM 3142 N N . PHE B 1 162 ? 2.16 -34 -27.391 1 93.75 162 PHE B N 1
ATOM 3143 C CA . PHE B 1 162 ? 1.851 -34.531 -26.078 1 93.75 162 PHE B CA 1
ATOM 3144 C C . PHE B 1 162 ? 0.622 -33.844 -25.484 1 93.75 162 PHE B C 1
ATOM 3146 O O . PHE B 1 162 ? -0.302 -34.531 -25.016 1 93.75 162 PHE B O 1
ATOM 3153 N N . ASP B 1 163 ? 0.635 -32.562 -25.578 1 91.06 163 ASP B N 1
ATOM 3154 C CA . ASP B 1 163 ? -0.446 -31.766 -24.984 1 91.06 163 ASP B CA 1
ATOM 3155 C C . ASP B 1 163 ? -1.775 -32.062 -25.672 1 91.06 163 ASP B C 1
ATOM 3157 O O . ASP B 1 163 ? -2.838 -31.953 -25.062 1 91.06 163 ASP B O 1
ATOM 3161 N N . ALA B 1 164 ? -1.668 -32.5 -26.938 1 92.44 164 ALA B N 1
ATOM 3162 C CA . ALA B 1 164 ? -2.865 -32.688 -27.75 1 92.44 164 ALA B CA 1
ATOM 3163 C C . ALA B 1 164 ? -3.287 -34.156 -27.766 1 92.44 164 ALA B C 1
ATOM 3165 O O . ALA B 1 164 ? -4.273 -34.531 -28.406 1 92.44 164 ALA B O 1
ATOM 3166 N N . LEU B 1 165 ? -2.635 -35 -27.031 1 95.62 165 LEU B N 1
ATOM 3167 C CA . LEU B 1 165 ? -2.922 -36.438 -27.078 1 95.62 165 LEU B CA 1
ATOM 3168 C C . LEU B 1 165 ? -4.316 -36.719 -26.516 1 95.62 165 LEU B C 1
ATOM 3170 O O . LEU B 1 165 ? -4.641 -36.312 -25.406 1 95.62 165 LEU B O 1
ATOM 3174 N N . PRO B 1 166 ? -5.094 -37.375 -27.359 1 96.56 166 PRO B N 1
ATOM 3175 C CA . PRO B 1 166 ? -6.367 -37.812 -26.797 1 96.56 166 PRO B CA 1
ATOM 3176 C C . PRO B 1 166 ? -6.199 -39 -25.828 1 96.56 166 PRO B C 1
ATOM 3178 O O . PRO B 1 166 ? -5.188 -39.688 -25.859 1 96.56 166 PRO B O 1
ATOM 3181 N N . ALA B 1 167 ? -7.168 -39.188 -24.969 1 96.94 167 ALA B N 1
ATOM 3182 C CA . ALA B 1 167 ? -7.102 -40.188 -23.922 1 96.94 167 ALA B CA 1
ATOM 3183 C C . ALA B 1 167 ? -6.965 -41.594 -24.516 1 96.94 167 ALA B C 1
ATOM 3185 O O . ALA B 1 167 ? -6.387 -42.5 -23.891 1 96.94 167 ALA B O 1
ATOM 3186 N N . ASP B 1 168 ? -7.465 -41.688 -25.766 1 97.06 168 ASP B N 1
ATOM 3187 C CA . ASP B 1 168 ? -7.477 -43.031 -26.391 1 97.06 168 ASP B CA 1
ATOM 3188 C C . ASP B 1 168 ? -6.41 -43.125 -27.469 1 97.06 168 ASP B C 1
ATOM 3190 O O . ASP B 1 168 ? -6.52 -43.969 -28.375 1 97.06 168 ASP B O 1
ATOM 3194 N N . ALA B 1 169 ? -5.438 -42.312 -27.375 1 97.94 169 ALA B N 1
ATOM 3195 C CA . ALA B 1 169 ? -4.355 -42.375 -28.344 1 97.94 169 ALA B CA 1
ATOM 3196 C C . ALA B 1 169 ? -3.797 -43.781 -28.453 1 97.94 169 ALA B C 1
ATOM 3198 O O . ALA B 1 169 ? -3.656 -44.469 -27.438 1 97.94 169 ALA B O 1
ATOM 3199 N N . ASP B 1 170 ? -3.393 -44.188 -29.609 1 97.38 170 ASP B N 1
ATOM 3200 C CA . ASP B 1 170 ? -2.939 -45.562 -29.828 1 97.38 170 ASP B CA 1
ATOM 3201 C C . ASP B 1 170 ? -1.528 -45.75 -29.281 1 97.38 170 ASP B C 1
ATOM 3203 O O . ASP B 1 170 ? -0.81 -44.781 -29.016 1 97.38 170 ASP B O 1
ATOM 3207 N N . GLU B 1 171 ? -1.144 -47.031 -29.172 1 97.19 171 GLU B N 1
ATOM 3208 C CA . GLU B 1 171 ? 0.114 -47.406 -28.531 1 97.19 171 GLU B CA 1
ATOM 3209 C C . GLU B 1 171 ? 1.312 -46.875 -29.312 1 97.19 171 GLU B C 1
ATOM 3211 O O . GLU B 1 171 ? 2.283 -46.406 -28.719 1 97.19 171 GLU B O 1
ATOM 3216 N N . GLU B 1 172 ? 1.27 -46.938 -30.578 1 97.56 172 GLU B N 1
ATOM 3217 C CA . GLU B 1 172 ? 2.383 -46.5 -31.422 1 97.56 172 GLU B CA 1
ATOM 3218 C C . GLU B 1 172 ? 2.639 -45 -31.25 1 97.56 172 GLU B C 1
ATOM 3220 O O . GLU B 1 172 ? 3.787 -44.562 -31.125 1 97.56 172 GLU B O 1
ATOM 3225 N N . THR B 1 173 ? 1.551 -44.344 -31.266 1 97.5 173 THR B N 1
ATOM 3226 C CA . THR B 1 173 ? 1.66 -42.875 -31.094 1 97.5 173 THR B CA 1
ATOM 3227 C C . THR B 1 173 ? 2.236 -42.531 -29.719 1 97.5 173 THR B C 1
ATOM 3229 O O . THR B 1 173 ? 3.127 -41.688 -29.609 1 97.5 173 THR B O 1
ATOM 3232 N N . ARG B 1 174 ? 1.77 -43.188 -28.656 1 98.06 174 ARG B N 1
ATOM 3233 C CA . ARG B 1 174 ? 2.25 -42.906 -27.297 1 98.06 174 ARG B CA 1
ATOM 3234 C C . ARG B 1 174 ? 3.74 -43.219 -27.188 1 98.06 174 ARG B C 1
ATOM 3236 O O . ARG B 1 174 ? 4.492 -42.469 -26.578 1 98.06 174 ARG B O 1
ATOM 3243 N N . GLN B 1 175 ? 4.102 -44.312 -27.797 1 97.56 175 GLN B N 1
ATOM 3244 C CA . GLN B 1 175 ? 5.508 -44.688 -27.75 1 97.56 175 GLN B CA 1
ATOM 3245 C C . GLN B 1 175 ? 6.379 -43.688 -28.5 1 97.56 175 GLN B C 1
ATOM 3247 O O . GLN B 1 175 ? 7.445 -43.281 -28.016 1 97.56 175 GLN B O 1
ATOM 3252 N N . ARG B 1 176 ? 5.969 -43.25 -29.609 1 96.94 176 ARG B N 1
ATOM 3253 C CA . ARG B 1 176 ? 6.715 -42.312 -30.422 1 96.94 176 ARG B CA 1
ATOM 3254 C C . ARG B 1 176 ? 6.891 -40.969 -29.688 1 96.94 176 ARG B C 1
ATOM 3256 O O . ARG B 1 176 ? 7.992 -40.438 -29.625 1 96.94 176 ARG B O 1
ATOM 3263 N N . VAL B 1 177 ? 5.812 -40.531 -29.156 1 96.38 177 VAL B N 1
ATOM 3264 C CA . VAL B 1 177 ? 5.859 -39.25 -28.453 1 96.38 177 VAL B CA 1
ATOM 3265 C C . VAL B 1 177 ? 6.781 -39.375 -27.234 1 96.38 177 VAL B C 1
ATOM 3267 O O . VAL B 1 177 ? 7.57 -38.469 -26.953 1 96.38 177 VAL B O 1
ATOM 3270 N N . ALA B 1 178 ? 6.695 -40.469 -26.516 1 96.88 178 ALA B N 1
ATOM 3271 C CA . ALA B 1 178 ? 7.547 -40.688 -25.359 1 96.88 178 ALA B CA 1
ATOM 3272 C C . ALA B 1 178 ? 9.023 -40.656 -25.734 1 96.88 178 ALA B C 1
ATOM 3274 O O . ALA B 1 178 ? 9.836 -40.031 -25.047 1 96.88 178 ALA B O 1
ATOM 3275 N N . GLU B 1 179 ? 9.336 -41.312 -26.797 1 95.44 179 GLU B N 1
ATOM 3276 C CA . GLU B 1 179 ? 10.719 -41.375 -27.25 1 95.44 179 GLU B CA 1
ATOM 3277 C C . GLU B 1 179 ? 11.234 -40.031 -27.672 1 95.44 179 GLU B C 1
ATOM 3279 O O . GLU B 1 179 ? 12.422 -39.719 -27.516 1 95.44 179 GLU B O 1
ATOM 3284 N N . GLN B 1 180 ? 10.375 -39.25 -28.188 1 93.94 180 GLN B N 1
ATOM 3285 C CA . GLN B 1 180 ? 10.75 -37.906 -28.641 1 93.94 180 GLN B CA 1
ATOM 3286 C C . GLN B 1 180 ? 10.984 -36.969 -27.453 1 93.94 180 GLN B C 1
ATOM 3288 O O . GLN B 1 180 ? 11.789 -36.062 -27.547 1 93.94 180 GLN B O 1
ATOM 3293 N N . LEU B 1 181 ? 10.336 -37.281 -26.375 1 93.31 181 LEU B N 1
ATOM 3294 C CA . LEU B 1 181 ? 10.43 -36.406 -25.203 1 93.31 181 LEU B CA 1
ATOM 3295 C C . LEU B 1 181 ? 11.594 -36.812 -24.312 1 93.31 181 LEU B C 1
ATOM 3297 O O . LEU B 1 181 ? 12.133 -36 -23.562 1 93.31 181 LEU B O 1
ATOM 3301 N N . ALA B 1 182 ? 11.977 -38.031 -24.406 1 94.44 182 ALA B N 1
ATOM 3302 C CA . ALA B 1 182 ? 12.906 -38.656 -23.469 1 94.44 182 ALA B CA 1
ATOM 3303 C C . ALA B 1 182 ? 14.25 -37.906 -23.469 1 94.44 182 ALA B C 1
ATOM 3305 O O . ALA B 1 182 ? 14.812 -37.656 -22.391 1 94.44 182 ALA B O 1
ATOM 3306 N N . PRO B 1 183 ? 14.812 -37.5 -24.609 1 91.56 183 PRO B N 1
ATOM 3307 C CA . PRO B 1 183 ? 16.125 -36.812 -24.609 1 91.56 183 PRO B CA 1
ATOM 3308 C C . PRO B 1 183 ? 16.109 -35.531 -23.812 1 91.56 183 PRO B C 1
ATOM 3310 O O . PRO B 1 183 ? 17.062 -35.219 -23.094 1 91.56 183 PRO B O 1
ATOM 3313 N N . ASP B 1 184 ? 15.062 -34.781 -23.969 1 90.56 184 ASP B N 1
ATOM 3314 C CA . ASP B 1 184 ? 14.961 -33.531 -23.234 1 90.56 184 ASP B CA 1
ATOM 3315 C C . ASP B 1 184 ? 14.859 -33.781 -21.734 1 90.56 184 ASP B C 1
ATOM 3317 O O . ASP B 1 184 ? 15.469 -33.062 -20.938 1 90.56 184 ASP B O 1
ATOM 3321 N N . ILE B 1 185 ? 14.102 -34.75 -21.375 1 92 185 ILE B N 1
ATOM 3322 C CA . ILE B 1 185 ? 13.969 -35.125 -19.969 1 92 185 ILE B CA 1
ATOM 3323 C C . ILE B 1 185 ? 15.328 -35.531 -19.422 1 92 185 ILE B C 1
ATOM 3325 O O . ILE B 1 185 ? 15.727 -35.125 -18.328 1 92 185 ILE B O 1
ATOM 3329 N N . ALA B 1 186 ? 16.016 -36.312 -20.203 1 93.44 186 ALA B N 1
ATOM 3330 C CA . ALA B 1 186 ? 17.328 -36.75 -19.797 1 93.44 186 ALA B CA 1
ATOM 3331 C C . ALA B 1 186 ? 18.281 -35.594 -19.594 1 93.44 186 ALA B C 1
ATOM 3333 O O . ALA B 1 186 ? 19.062 -35.562 -18.625 1 93.44 186 ALA B O 1
ATOM 3334 N N . ARG B 1 187 ? 18.234 -34.688 -20.453 1 92.19 187 ARG B N 1
ATOM 3335 C CA . ARG B 1 187 ? 19.062 -33.5 -20.328 1 92.19 187 ARG B CA 1
ATOM 3336 C C . ARG B 1 187 ? 18.734 -32.719 -19.047 1 92.19 187 ARG B C 1
ATOM 3338 O O . ARG B 1 187 ? 19.641 -32.281 -18.344 1 92.19 187 ARG B O 1
ATOM 3345 N N . HIS B 1 188 ? 17.453 -32.562 -18.719 1 92.06 188 HIS B N 1
ATOM 3346 C CA . HIS B 1 188 ? 17.047 -31.875 -17.5 1 92.06 188 HIS B CA 1
ATOM 3347 C C . HIS B 1 188 ? 17.562 -32.594 -16.266 1 92.06 188 HIS B C 1
ATOM 3349 O O . HIS B 1 188 ? 18.062 -31.969 -15.328 1 92.06 188 HIS B O 1
ATOM 3355 N N . LEU B 1 189 ? 17.438 -33.906 -16.328 1 92.5 189 LEU B N 1
ATOM 3356 C CA . LEU B 1 189 ? 17.875 -34.719 -15.188 1 92.5 189 LEU B CA 1
ATOM 3357 C C . LEU B 1 189 ? 19.391 -34.594 -14.992 1 92.5 189 LEU B C 1
ATOM 3359 O O . LEU B 1 189 ? 19.875 -34.625 -13.859 1 92.5 189 LEU B O 1
ATOM 3363 N N . THR B 1 190 ? 20.094 -34.469 -16.047 1 92.88 190 THR B N 1
ATOM 3364 C CA . THR B 1 190 ? 21.547 -34.312 -15.984 1 92.88 190 THR B CA 1
ATOM 3365 C C . THR B 1 190 ? 21.922 -32.938 -15.453 1 92.88 190 THR B C 1
ATOM 3367 O O . THR B 1 190 ? 22.781 -32.812 -14.562 1 92.88 190 THR B O 1
ATOM 3370 N N . ASP B 1 191 ? 21.281 -31.969 -15.961 1 93.12 191 ASP B N 1
ATOM 3371 C CA . ASP B 1 191 ? 21.594 -30.578 -15.609 1 93.12 191 ASP B CA 1
ATOM 3372 C C . ASP B 1 191 ? 21.141 -30.25 -14.188 1 93.12 191 ASP B C 1
ATOM 3374 O O . ASP B 1 191 ? 21.719 -29.375 -13.531 1 93.12 191 ASP B O 1
ATOM 3378 N N . HIS B 1 192 ? 20.062 -30.922 -13.766 1 94.5 192 HIS B N 1
ATOM 3379 C CA . HIS B 1 192 ? 19.484 -30.688 -12.445 1 94.5 192 HIS B CA 1
ATOM 3380 C C . HIS B 1 192 ? 19.25 -31.984 -11.703 1 94.5 192 HIS B C 1
ATOM 3382 O O . HIS B 1 192 ? 18.109 -32.406 -11.547 1 94.5 192 HIS B O 1
ATOM 3388 N N . PRO B 1 193 ? 20.266 -32.5 -11.102 1 91.5 193 PRO B N 1
ATOM 3389 C CA . PRO B 1 193 ? 20.219 -33.844 -10.5 1 91.5 193 PRO B CA 1
ATOM 3390 C C . PRO B 1 193 ? 19.219 -33.906 -9.336 1 91.5 193 PRO B C 1
ATOM 3392 O O . PRO B 1 193 ? 18.734 -35 -9.008 1 91.5 193 PRO B O 1
ATOM 3395 N N . TRP B 1 194 ? 18.906 -32.75 -8.789 1 93.5 194 TRP B N 1
ATOM 3396 C CA . TRP B 1 194 ? 18 -32.781 -7.648 1 93.5 194 TRP B CA 1
ATOM 3397 C C . TRP B 1 194 ? 16.609 -33.25 -8.062 1 93.5 194 TRP B C 1
ATOM 3399 O O . TRP B 1 194 ? 15.805 -33.625 -7.219 1 93.5 194 TRP B O 1
ATOM 3409 N N . LEU B 1 195 ? 16.312 -33.312 -9.352 1 92.19 195 LEU B N 1
ATOM 3410 C CA . LEU B 1 195 ? 15.008 -33.75 -9.859 1 92.19 195 LEU B CA 1
ATOM 3411 C C . LEU B 1 195 ? 14.734 -35.188 -9.492 1 92.19 195 LEU B C 1
ATOM 3413 O O . LEU B 1 195 ? 13.578 -35.562 -9.281 1 92.19 195 LEU B O 1
ATOM 3417 N N . THR B 1 196 ? 15.734 -35.969 -9.383 1 88 196 THR B N 1
ATOM 3418 C CA . THR B 1 196 ? 15.586 -37.375 -9.039 1 88 196 THR B CA 1
ATOM 3419 C C . THR B 1 196 ? 15.625 -37.562 -7.527 1 88 196 THR B C 1
ATOM 3421 O O . THR B 1 196 ? 15.078 -38.562 -7.012 1 88 196 THR B O 1
ATOM 3424 N N . SER B 1 197 ? 16.234 -36.656 -6.883 1 89.81 197 SER B N 1
ATOM 3425 C CA . SER B 1 197 ? 16.344 -36.656 -5.43 1 89.81 197 SER B CA 1
ATOM 3426 C C . SER B 1 197 ? 16.25 -35.25 -4.871 1 89.81 197 SER B C 1
ATOM 3428 O O . SER B 1 197 ? 17.266 -34.656 -4.5 1 89.81 197 SER B O 1
ATOM 3430 N N . PRO B 1 198 ? 15.148 -34.781 -4.711 1 90.69 198 PRO B N 1
ATOM 3431 C CA . PRO B 1 198 ? 14.984 -33.344 -4.418 1 90.69 198 PRO B CA 1
ATOM 3432 C C . PRO B 1 198 ? 15.547 -32.969 -3.053 1 90.69 198 PRO B C 1
ATOM 3434 O O . PRO B 1 198 ? 16.094 -31.875 -2.893 1 90.69 198 PRO B O 1
ATOM 3437 N N . GLY B 1 199 ? 15.445 -33.844 -2.025 1 91.62 199 GLY B N 1
ATOM 3438 C CA . GLY B 1 199 ? 16.031 -33.594 -0.722 1 91.62 199 GLY B CA 1
ATOM 3439 C C . GLY B 1 199 ? 15.734 -32.219 -0.196 1 91.62 199 GLY B C 1
ATOM 3440 O O . GLY B 1 199 ? 14.578 -31.891 0.1 1 91.62 199 GLY B O 1
ATOM 3441 N N . ASP B 1 200 ? 16.828 -31.359 -0.265 1 92.5 200 ASP B N 1
ATOM 3442 C CA . ASP B 1 200 ? 16.766 -30.047 0.364 1 92.5 200 ASP B CA 1
ATOM 3443 C C . ASP B 1 200 ? 16 -29.062 -0.514 1 92.5 200 ASP B C 1
ATOM 3445 O O . ASP B 1 200 ? 15.742 -27.922 -0.103 1 92.5 200 ASP B O 1
ATOM 3449 N N . ARG B 1 201 ? 15.508 -29.469 -1.662 1 95.38 201 ARG B N 1
ATOM 3450 C CA . ARG B 1 201 ? 14.766 -28.594 -2.566 1 95.38 201 ARG B CA 1
ATOM 3451 C C . ARG B 1 201 ? 13.266 -28.656 -2.275 1 95.38 201 ARG B C 1
ATOM 3453 O O . ARG B 1 201 ? 12.484 -27.922 -2.891 1 95.38 201 ARG B O 1
ATOM 3460 N N . LEU B 1 202 ? 12.867 -29.469 -1.32 1 95.44 202 LEU B N 1
ATOM 3461 C CA . LEU B 1 202 ? 11.453 -29.594 -0.971 1 95.44 202 LEU B CA 1
ATOM 3462 C C . LEU B 1 202 ? 11.07 -28.609 0.115 1 95.44 202 LEU B C 1
ATOM 3464 O O . LEU B 1 202 ? 11.836 -28.375 1.052 1 95.44 202 LEU B O 1
ATOM 3468 N N . ALA B 1 203 ? 9.953 -28.047 -0.109 1 93.81 203 ALA B N 1
ATOM 3469 C CA . ALA B 1 203 ? 9.391 -27.156 0.903 1 93.81 203 ALA B CA 1
ATOM 3470 C C . ALA B 1 203 ? 8.484 -27.906 1.866 1 93.81 203 ALA B C 1
ATOM 3472 O O . ALA B 1 203 ? 8.047 -27.359 2.879 1 93.81 203 ALA B O 1
ATOM 3473 N N . ARG B 1 204 ? 8.156 -29.141 1.505 1 93.5 204 ARG B N 1
ATOM 3474 C CA . ARG B 1 204 ? 7.355 -30.047 2.316 1 93.5 204 ARG B CA 1
ATOM 3475 C C . ARG B 1 204 ? 8.031 -31.422 2.428 1 93.5 204 ARG B C 1
ATOM 3477 O O . ARG B 1 204 ? 9.047 -31.672 1.781 1 93.5 204 ARG B O 1
ATOM 3484 N N . SER B 1 205 ? 7.461 -32.219 3.271 1 92.88 205 SER B N 1
ATOM 3485 C CA . SER B 1 205 ? 8.039 -33.562 3.42 1 92.88 205 SER B CA 1
ATOM 3486 C C . SER B 1 205 ? 7.98 -34.344 2.109 1 92.88 205 SER B C 1
ATOM 3488 O O . SER B 1 205 ? 7.129 -34.062 1.258 1 92.88 205 SER B O 1
ATOM 3490 N N . GLU B 1 206 ? 8.812 -35.281 2.025 1 93 206 GLU B N 1
ATOM 3491 C CA . GLU B 1 206 ? 8.852 -36.125 0.827 1 93 206 GLU B CA 1
ATOM 3492 C C . GLU B 1 206 ? 7.543 -36.875 0.641 1 93 206 GLU B C 1
ATOM 3494 O O . GLU B 1 206 ? 7.07 -37.031 -0.485 1 93 206 GLU B O 1
ATOM 3499 N N . GLU B 1 207 ? 6.984 -37.312 1.674 1 90.81 207 GLU B N 1
ATOM 3500 C CA . GLU B 1 207 ? 5.746 -38.094 1.618 1 90.81 207 GLU B CA 1
ATOM 3501 C C . GLU B 1 207 ? 4.594 -37.25 1.086 1 90.81 207 GLU B C 1
ATOM 3503 O O . GLU B 1 207 ? 3.871 -37.656 0.18 1 90.81 207 GLU B O 1
ATOM 3508 N N . VAL B 1 208 ? 4.527 -36.062 1.623 1 89.19 208 VAL B N 1
ATOM 3509 C CA . VAL B 1 208 ? 3.461 -35.156 1.209 1 89.19 208 VAL B CA 1
ATOM 3510 C C . VAL B 1 208 ? 3.656 -34.75 -0.254 1 89.19 208 VAL B C 1
ATOM 3512 O O . VAL B 1 208 ? 2.699 -34.75 -1.03 1 89.19 208 VAL B O 1
ATOM 3515 N N . THR B 1 209 ? 4.859 -34.531 -0.589 1 93.12 209 THR B N 1
ATOM 3516 C CA . THR B 1 209 ? 5.18 -34.125 -1.955 1 93.12 209 THR B CA 1
ATOM 3517 C C . THR B 1 209 ? 4.844 -35.25 -2.939 1 93.12 209 THR B C 1
ATOM 3519 O O . THR B 1 209 ? 4.215 -35 -3.973 1 93.12 209 THR B O 1
ATOM 3522 N N . ARG B 1 210 ? 5.18 -36.438 -2.617 1 89.88 210 ARG B N 1
ATOM 3523 C CA . ARG B 1 210 ? 4.922 -37.594 -3.482 1 89.88 210 ARG B CA 1
ATOM 3524 C C . ARG B 1 210 ? 3.424 -37.812 -3.654 1 89.88 210 ARG B C 1
ATOM 3526 O O . ARG B 1 210 ? 2.951 -38.031 -4.77 1 89.88 210 ARG B O 1
ATOM 3533 N N . GLN B 1 211 ? 2.766 -37.719 -2.621 1 88.5 211 GLN B N 1
ATOM 3534 C CA . GLN B 1 211 ? 1.324 -37.938 -2.67 1 88.5 211 GLN B CA 1
ATOM 3535 C C . GLN B 1 211 ? 0.636 -36.844 -3.496 1 88.5 211 GLN B C 1
ATOM 3537 O O . GLN B 1 211 ? -0.222 -37.156 -4.328 1 88.5 211 GLN B O 1
ATOM 3542 N N . MET B 1 212 ? 1.033 -35.625 -3.283 1 89.12 212 MET B N 1
ATOM 3543 C CA . MET B 1 212 ? 0.439 -34.5 -4.004 1 89.12 212 MET B CA 1
ATOM 3544 C C . MET B 1 212 ? 0.749 -34.594 -5.496 1 89.12 212 MET B C 1
ATOM 3546 O O . MET B 1 212 ? -0.113 -34.312 -6.332 1 89.12 212 MET B O 1
ATOM 3550 N N . PHE B 1 213 ? 1.941 -34.938 -5.738 1 88.69 213 PHE B N 1
ATOM 3551 C CA . PHE B 1 213 ? 2.342 -35.094 -7.133 1 88.69 213 PHE B CA 1
ATOM 3552 C C . PHE B 1 213 ? 1.523 -36.188 -7.82 1 88.69 213 PHE B C 1
ATOM 3554 O O . PHE B 1 213 ? 0.996 -35.969 -8.914 1 88.69 213 PHE B O 1
ATOM 3561 N N . SER B 1 214 ? 1.391 -37.281 -7.18 1 89 214 SER B N 1
ATOM 3562 C CA . SER B 1 214 ? 0.628 -38.406 -7.727 1 89 214 SER B CA 1
ATOM 3563 C C . SER B 1 214 ? -0.823 -38 -7.98 1 89 214 SER B C 1
ATOM 3565 O O . SER B 1 214 ? -1.363 -38.25 -9.055 1 89 214 SER B O 1
ATOM 3567 N N . ASP B 1 215 ? -1.383 -37.344 -7.047 1 89.12 215 ASP B N 1
ATOM 3568 C CA . ASP B 1 215 ? -2.768 -36.906 -7.191 1 89.12 215 ASP B CA 1
ATOM 3569 C C . ASP B 1 215 ? -2.91 -35.906 -8.328 1 89.12 215 ASP B C 1
ATOM 3571 O O . ASP B 1 215 ? -3.875 -35.938 -9.094 1 89.12 215 ASP B O 1
ATOM 3575 N N . ALA B 1 216 ? -1.955 -35.062 -8.398 1 92.38 216 ALA B N 1
ATOM 3576 C CA . ALA B 1 216 ? -2.016 -33.969 -9.375 1 92.38 216 ALA B CA 1
ATOM 3577 C C . ALA B 1 216 ? -1.903 -34.531 -10.797 1 92.38 216 ALA B C 1
ATOM 3579 O O . ALA B 1 216 ? -2.721 -34.188 -11.656 1 92.38 216 ALA B O 1
ATOM 3580 N N . ILE B 1 217 ? -0.949 -35.375 -11.031 1 91.81 217 ILE B N 1
ATOM 3581 C CA . ILE B 1 217 ? -0.704 -35.844 -12.391 1 91.81 217 ILE B CA 1
ATOM 3582 C C . ILE B 1 217 ? -1.891 -36.688 -12.875 1 91.81 217 ILE B C 1
ATOM 3584 O O . ILE B 1 217 ? -2.307 -36.562 -14.031 1 91.81 217 ILE B O 1
ATOM 3588 N N . VAL B 1 218 ? -2.514 -37.406 -12.008 1 91.44 218 VAL B N 1
ATOM 3589 C CA . VAL B 1 218 ? -3.633 -38.281 -12.383 1 91.44 218 VAL B CA 1
ATOM 3590 C C . VAL B 1 218 ? -4.848 -37.406 -12.727 1 91.44 218 VAL B C 1
ATOM 3592 O O . VAL B 1 218 ? -5.621 -37.75 -13.625 1 91.44 218 VAL B O 1
ATOM 3595 N N . GLU B 1 219 ? -4.977 -36.344 -12.094 1 91.81 219 GLU B N 1
ATOM 3596 C CA . GLU B 1 219 ? -6.145 -35.5 -12.32 1 91.81 219 GLU B CA 1
ATOM 3597 C C . GLU B 1 219 ? -5.918 -34.531 -13.492 1 91.81 219 GLU B C 1
ATOM 3599 O O . GLU B 1 219 ? -6.859 -34.219 -14.211 1 91.81 219 GLU B O 1
ATOM 3604 N N . LEU B 1 220 ? -4.688 -34.156 -13.719 1 93.5 220 LEU B N 1
ATOM 3605 C CA . LEU B 1 220 ? -4.418 -33.094 -14.68 1 93.5 220 LEU B CA 1
ATOM 3606 C C . LEU B 1 220 ? -4.164 -33.656 -16.078 1 93.5 220 LEU B C 1
ATOM 3608 O O . LEU B 1 220 ? -4.32 -32.969 -17.078 1 93.5 220 LEU B O 1
ATOM 3612 N N . TYR B 1 221 ? -3.795 -34.969 -16.141 1 94.25 221 TYR B N 1
ATOM 3613 C CA . TYR B 1 221 ? -3.445 -35.562 -17.422 1 94.25 221 TYR B CA 1
ATOM 3614 C C . TYR B 1 221 ? -4.332 -36.781 -17.734 1 94.25 221 TYR B C 1
ATOM 3616 O O . TYR B 1 221 ? -4.77 -37.469 -16.812 1 94.25 221 TYR B O 1
ATOM 3624 N N . ASN B 1 222 ? -4.582 -36.969 -19 1 95.19 222 ASN B N 1
ATOM 3625 C CA . ASN B 1 222 ? -5.391 -38.125 -19.391 1 95.19 222 ASN B CA 1
ATOM 3626 C C . ASN B 1 222 ? -4.559 -39.406 -19.406 1 95.19 222 ASN B C 1
ATOM 3628 O O . ASN B 1 222 ? -3.334 -39.344 -19.281 1 95.19 222 ASN B O 1
ATOM 3632 N N . PRO B 1 223 ? -5.168 -40.531 -19.5 1 96.12 223 PRO B N 1
ATOM 3633 C CA . PRO B 1 223 ? -4.453 -41.812 -19.375 1 96.12 223 PRO B CA 1
ATOM 3634 C C . PRO B 1 223 ? -3.334 -41.938 -20.406 1 96.12 223 PRO B C 1
ATOM 3636 O O . PRO B 1 223 ? -2.264 -42.469 -20.094 1 96.12 223 PRO B O 1
ATOM 3639 N N . ALA B 1 224 ? -3.613 -41.5 -21.609 1 97.5 224 ALA B N 1
ATOM 3640 C CA . ALA B 1 224 ? -2.576 -41.562 -22.641 1 97.5 224 ALA B CA 1
ATOM 3641 C C . ALA B 1 224 ? -1.379 -40.688 -22.266 1 97.5 224 ALA B C 1
ATOM 3643 O O . ALA B 1 224 ? -0.228 -41.125 -22.422 1 97.5 224 ALA B O 1
ATOM 3644 N N . GLN B 1 225 ? -1.629 -39.594 -21.812 1 96.5 225 GLN B N 1
ATOM 3645 C CA . GLN B 1 225 ? -0.57 -38.688 -21.406 1 96.5 225 GLN B CA 1
ATOM 3646 C C . GLN B 1 225 ? 0.23 -39.25 -20.234 1 96.5 225 GLN B C 1
ATOM 3648 O O . GLN B 1 225 ? 1.459 -39.156 -20.219 1 96.5 225 GLN B O 1
ATOM 3653 N N . LEU B 1 226 ? -0.426 -39.844 -19.328 1 96.06 226 LEU B N 1
ATOM 3654 C CA . LEU B 1 226 ? 0.235 -40.469 -18.172 1 96.06 226 LEU B CA 1
ATOM 3655 C C . LEU B 1 226 ? 1.182 -41.562 -18.609 1 96.06 226 LEU B C 1
ATOM 3657 O O . LEU B 1 226 ? 2.297 -41.688 -18.094 1 96.06 226 LEU B O 1
ATOM 3661 N N . ASP B 1 227 ? 0.667 -42.281 -19.516 1 97.56 227 ASP B N 1
ATOM 3662 C CA . ASP B 1 227 ? 1.498 -43.375 -20.047 1 97.56 227 ASP B CA 1
ATOM 3663 C C . ASP B 1 227 ? 2.744 -42.812 -20.734 1 97.56 227 ASP B C 1
ATOM 3665 O O . ASP B 1 227 ? 3.844 -43.344 -20.562 1 97.56 227 ASP B O 1
ATOM 3669 N N . VAL B 1 228 ? 2.566 -41.781 -21.453 1 96.94 228 VAL B N 1
ATOM 3670 C CA . VAL B 1 228 ? 3.684 -41.156 -22.156 1 96.94 228 VAL B CA 1
ATOM 3671 C C . VAL B 1 228 ? 4.695 -40.625 -21.141 1 96.94 228 VAL B C 1
ATOM 3673 O O . VAL B 1 228 ? 5.906 -40.781 -21.312 1 96.94 228 VAL B O 1
ATOM 3676 N N . ILE B 1 229 ? 4.234 -40 -20.078 1 94.5 229 ILE B N 1
ATOM 3677 C CA . ILE B 1 229 ? 5.113 -39.469 -19.047 1 94.5 229 ILE B CA 1
ATOM 3678 C C . ILE B 1 229 ? 5.938 -40.594 -18.438 1 94.5 229 ILE B C 1
ATOM 3680 O O . ILE B 1 229 ? 7.152 -40.469 -18.266 1 94.5 229 ILE B O 1
ATOM 3684 N N . ARG B 1 230 ? 5.297 -41.656 -18.141 1 95.31 230 ARG B N 1
ATOM 3685 C CA . ARG B 1 230 ? 5.965 -42.812 -17.547 1 95.31 230 ARG B CA 1
ATOM 3686 C C . ARG B 1 230 ? 7.027 -43.375 -18.5 1 95.31 230 ARG B C 1
ATOM 3688 O O . ARG B 1 230 ? 8.172 -43.562 -18.094 1 95.31 230 ARG B O 1
ATOM 3695 N N . ARG B 1 231 ? 6.66 -43.562 -19.734 1 96.88 231 ARG B N 1
ATOM 3696 C CA . ARG B 1 231 ? 7.566 -44.125 -20.734 1 96.88 231 ARG B CA 1
ATOM 3697 C C . ARG B 1 231 ? 8.75 -43.219 -20.984 1 96.88 231 ARG B C 1
ATOM 3699 O O . ARG B 1 231 ? 9.898 -43.688 -21.062 1 96.88 231 ARG B O 1
ATOM 3706 N N . ALA B 1 232 ? 8.422 -42 -21.141 1 95.81 232 ALA B N 1
ATOM 3707 C CA . ALA B 1 232 ? 9.484 -41.031 -21.406 1 95.81 232 ALA B CA 1
ATOM 3708 C C . ALA B 1 232 ? 10.461 -40.969 -20.234 1 95.81 232 ALA B C 1
ATOM 3710 O O . ALA B 1 232 ? 11.68 -40.844 -20.453 1 95.81 232 ALA B O 1
ATOM 3711 N N . SER B 1 233 ? 9.961 -40.969 -19.047 1 94.31 233 SER B N 1
ATOM 3712 C CA . SER B 1 233 ? 10.797 -40.906 -17.844 1 94.31 233 SER B CA 1
ATOM 3713 C C . SER B 1 233 ? 11.711 -42.125 -17.75 1 94.31 233 SER B C 1
ATOM 3715 O O . SER B 1 233 ? 12.898 -41.969 -17.453 1 94.31 233 SER B O 1
ATOM 3717 N N . LEU B 1 234 ? 11.109 -43.25 -18.031 1 94.25 234 LEU B N 1
ATOM 3718 C CA . LEU B 1 234 ? 11.898 -44.469 -18 1 94.25 234 LEU B CA 1
ATOM 3719 C C . LEU B 1 234 ? 12.977 -44.469 -19.078 1 94.25 234 LEU B C 1
ATOM 3721 O O . LEU B 1 234 ? 14.117 -44.844 -18.828 1 94.25 234 LEU B O 1
ATOM 3725 N N . ALA B 1 235 ? 12.578 -44.031 -20.234 1 95.38 235 ALA B N 1
ATOM 3726 C CA . ALA B 1 235 ? 13.539 -43.938 -21.328 1 95.38 235 ALA B CA 1
ATOM 3727 C C . ALA B 1 235 ? 14.656 -42.969 -21 1 95.38 235 ALA B C 1
ATOM 3729 O O . ALA B 1 235 ? 15.828 -43.219 -21.281 1 95.38 235 ALA B O 1
ATOM 3730 N N . ALA B 1 236 ? 14.305 -41.906 -20.375 1 94.75 236 ALA B N 1
ATOM 3731 C CA . ALA B 1 236 ? 15.289 -40.906 -20 1 94.75 236 ALA B CA 1
ATOM 3732 C C . ALA B 1 236 ? 16.266 -41.438 -18.953 1 94.75 236 ALA B C 1
ATOM 3734 O O . ALA B 1 236 ? 17.469 -41.219 -19.047 1 94.75 236 ALA B O 1
ATOM 3735 N N . LEU B 1 237 ? 15.773 -42.125 -17.984 1 92.75 237 LEU B N 1
ATOM 3736 C CA . LEU B 1 237 ? 16.625 -42.719 -16.953 1 92.75 237 LEU B CA 1
ATOM 3737 C C . LEU B 1 237 ? 17.562 -43.75 -17.547 1 92.75 237 LEU B C 1
ATOM 3739 O O . LEU B 1 237 ? 18.719 -43.875 -17.125 1 92.75 237 LEU B O 1
ATOM 3743 N N . ALA B 1 238 ? 17.078 -44.438 -18.516 1 93.19 238 ALA B N 1
ATOM 3744 C CA . ALA B 1 238 ? 17.906 -45.438 -19.188 1 93.19 238 ALA B CA 1
ATOM 3745 C C . ALA B 1 238 ? 19.062 -44.75 -19.953 1 93.19 238 ALA B C 1
ATOM 3747 O O . ALA B 1 238 ? 20.156 -45.312 -20.016 1 93.19 238 ALA B O 1
ATOM 3748 N N . MET B 1 239 ? 18.781 -43.656 -20.453 1 92.44 239 MET B N 1
ATOM 3749 C CA . MET B 1 239 ? 19.797 -42.906 -21.188 1 92.44 239 MET B CA 1
ATOM 3750 C C . MET B 1 239 ? 20.906 -42.438 -20.234 1 92.44 239 MET B C 1
ATOM 3752 O O . MET B 1 239 ? 22.062 -42.312 -20.641 1 92.44 239 MET B O 1
ATOM 3756 N N . LEU B 1 240 ? 20.578 -42.125 -19.047 1 88.69 240 LEU B N 1
ATOM 3757 C CA . LEU B 1 240 ? 21.547 -41.656 -18.047 1 88.69 240 LEU B CA 1
ATOM 3758 C C . LEU B 1 240 ? 22.438 -42.812 -17.609 1 88.69 240 LEU B C 1
ATOM 3760 O O . LEU B 1 240 ? 23.609 -42.625 -17.312 1 88.69 240 LEU B O 1
ATOM 3764 N N . ASP B 1 241 ? 21.828 -43.969 -17.406 1 86 241 ASP B N 1
ATOM 3765 C CA . ASP B 1 241 ? 22.594 -45.125 -16.969 1 86 241 ASP B CA 1
ATOM 3766 C C . ASP B 1 241 ? 23.594 -45.562 -18.047 1 86 241 ASP B C 1
ATOM 3768 O O . ASP B 1 241 ? 24.656 -46.094 -17.719 1 86 241 ASP B O 1
ATOM 3772 N N . GLN B 1 242 ? 23.312 -45.375 -19.328 1 76 242 GLN B N 1
ATOM 3773 C CA . GLN B 1 242 ? 24.172 -45.781 -20.422 1 76 242 GLN B CA 1
ATOM 3774 C C . GLN B 1 242 ? 25.266 -44.75 -20.688 1 76 242 GLN B C 1
ATOM 3776 O O . GLN B 1 242 ? 26.172 -45 -21.5 1 76 242 GLN B O 1
ATOM 3781 N N . ALA B 1 243 ? 25.219 -43.469 -20.234 1 63.94 243 ALA B N 1
ATOM 3782 C CA . ALA B 1 243 ? 26.281 -42.469 -20.453 1 63.94 243 ALA B CA 1
ATOM 3783 C C . ALA B 1 243 ? 27.562 -42.875 -19.719 1 63.94 243 ALA B C 1
ATOM 3785 O O . ALA B 1 243 ? 27.516 -43.219 -18.531 1 63.94 243 ALA B O 1
ATOM 3786 N N . PRO B 1 244 ? 28.688 -43.281 -20.469 1 57.12 244 PRO B N 1
ATOM 3787 C CA . PRO B 1 244 ? 29.953 -43.781 -19.922 1 57.12 244 PRO B CA 1
ATOM 3788 C C . PRO B 1 244 ? 30.469 -42.938 -18.766 1 57.12 244 PRO B C 1
ATOM 3790 O O . PRO B 1 244 ? 30.219 -41.719 -18.719 1 57.12 244 PRO B O 1
ATOM 3793 N N . ALA B 1 245 ? 30.75 -43.469 -17.547 1 48.5 245 ALA B N 1
ATOM 3794 C CA . ALA B 1 245 ? 31.453 -42.812 -16.453 1 48.5 245 ALA B CA 1
ATOM 3795 C C . ALA B 1 245 ? 32.594 -41.969 -16.953 1 48.5 245 ALA B C 1
ATOM 3797 O O . ALA B 1 245 ? 33.312 -42.375 -17.875 1 48.5 245 ALA B O 1
ATOM 3798 N N . ALA B 1 246 ? 32.469 -40.594 -16.844 1 53.31 246 ALA B N 1
ATOM 3799 C CA . ALA B 1 246 ? 33.688 -39.75 -16.969 1 53.31 246 ALA B CA 1
ATOM 3800 C C . ALA B 1 246 ? 34.906 -40.469 -16.375 1 53.31 246 ALA B C 1
ATOM 3802 O O . ALA B 1 246 ? 34.875 -40.906 -15.234 1 53.31 246 ALA B O 1
ATOM 3803 N N . ASP B 1 247 ? 35.656 -41.125 -17.141 1 40.56 247 ASP B N 1
ATOM 3804 C CA . ASP B 1 247 ? 36.969 -41.594 -16.766 1 40.56 247 ASP B CA 1
ATOM 3805 C C . ASP B 1 247 ? 37.688 -40.594 -15.883 1 40.56 247 ASP B C 1
ATOM 3807 O O . ASP B 1 247 ? 38 -39.469 -16.312 1 40.56 247 ASP B O 1
ATOM 3811 N N . THR B 1 248 ? 37.312 -40.406 -14.594 1 41.19 248 THR B N 1
ATOM 3812 C CA . THR B 1 248 ? 38.344 -39.75 -13.773 1 41.19 248 THR B CA 1
ATOM 3813 C C . THR B 1 248 ? 39.719 -40.219 -14.164 1 41.19 248 THR B C 1
ATOM 3815 O O . THR B 1 248 ? 40.031 -41.406 -14.141 1 41.19 248 THR B O 1
ATOM 3818 N N . PRO B 1 249 ? 40.438 -39.312 -14.992 1 44.94 249 PRO B N 1
ATOM 3819 C CA . PRO B 1 249 ? 41.875 -39.625 -15.109 1 44.94 249 PRO B CA 1
ATOM 3820 C C . PRO B 1 249 ? 42.5 -40.062 -13.781 1 44.94 249 PRO B C 1
ATOM 3822 O O . PRO B 1 249 ? 42.125 -39.531 -12.727 1 44.94 249 PRO B O 1
ATOM 3825 N N . ASP B 1 250 ? 42.844 -41.281 -13.648 1 31.16 250 ASP B N 1
ATOM 3826 C CA . ASP B 1 250 ? 43.906 -41.438 -12.672 1 31.16 250 ASP B CA 1
ATOM 3827 C C . ASP B 1 250 ? 45 -40.375 -12.875 1 31.16 250 ASP B C 1
ATOM 3829 O O . ASP B 1 250 ? 45.406 -40.094 -14 1 31.16 250 ASP B O 1
#

pLDDT: mean 89.82, std 11.31, range [31.16, 98.75]

Radius of gyration: 34.42 Å; Cα contacts (8 Å, |Δi|>4): 560; chains: 2; bounding box: 74×107×63 Å

Organism: NCBI:txid88382

Secondary structure (DSSP, 8-state):
--B-HHHHHHHHT--HHHHHHHHHTTSSPPPEEPTTS-EEB-HHHHHHHHHHHHHHHHT--HHHHHHHTT--THHHHHHHHHHHHHHHHHHHHHHHHHHHHHHHHHT--TTPPTT-GGGGGG--HHHHHHHHHHHHHB-HHHHHHHHHHHHHS---HHHHHHHT--TT--HHHHHHHHHHHHHHHHHHHHH-GGGT--GGGBSS-HHHHHHHHHHHHHHHS-HHHHHHHHHHHHHHHHHHHSS-------/--B-HHHHHHHHT--HHHHHHHHHTTSSPPPEEPTTS-EEB-HHHHHHHHHHHHHHHHT--HHHHHHHTT--THHHHHHHHHHHHHHHHHHHHHHHHHHHHHHHHHT--TTPPTT-GGGGGG--HHHHHHHHHHHHHB-HHHHHHHHHHHHHS---HHHHHHHH--TT--HHHHHHHHHHHHHHHHHHHHH-GGGT--GGGBSS-HHHHHHHHHHHHHHHS-HHHHHHHHHHHHHHHHHHHSS-------

Sequence (500 aa):
MAWSTRELADLAGTTVKAIRLYHERGLLDEPLRRSNGYKQYEVSHLVSLLRIRRLTELGFPLSAIDAVRGGGDASPAALRELDAELAASIERQLKARSAIAAILRDGTAADAPVGFESLGPRLSDADSSLIHIYTQLYTQEAMTDLRKMVEAEDPGAAGAEFDALPADADEETRQRVAEQLAPDIARHLTDHPWLTSPGDRLARSEEVTRQMFSDAIVELYNPAQLDVIRRASLAALAMLDQAPAADTPDMAWSTRELADLAGTTVKAIRLYHERGLLDEPLRRSNGYKQYEVSHLVSLLRIRRLTELGFPLSAIDAVRGGGDASPAALRELDAELAASIERQLKARSAIAAILRDGTAADAPVGFESLGPRLSDADSSLIHIYTQLYTQEAMTDLRKMVEAEDPGAAGAEFDALPADADEETRQRVAEQLAPDIARHLTDHPWLTSPGDRLARSEEVTRQMFSDAIVELYNPAQLDVIRRASLAALAMLDQAPAADTPD

Solvent-accessible surface area (backbone atoms only — not comparable to full-atom values): 27188 Å² total; per-residue (Å²): 115,65,32,44,64,65,54,47,16,57,61,66,72,55,45,56,67,54,53,52,49,34,40,75,71,66,76,39,82,79,51,61,63,44,96,84,65,50,49,34,35,42,60,68,52,53,41,51,49,49,34,51,48,43,34,43,71,58,64,50,52,80,87,50,43,76,67,29,52,90,37,57,87,53,26,58,60,54,48,51,51,50,42,51,51,48,52,52,49,42,52,55,47,51,52,30,43,52,47,49,51,33,16,64,74,49,68,20,47,71,43,42,43,89,89,42,27,76,40,30,88,77,45,50,72,51,52,47,43,48,48,47,54,40,65,56,36,33,31,70,68,47,49,53,50,50,46,52,50,60,68,69,48,68,92,37,72,46,57,53,47,52,76,64,53,49,61,77,54,52,70,68,58,40,51,51,44,13,61,62,44,10,63,58,51,31,49,48,44,65,78,38,55,43,78,83,54,44,72,90,34,39,62,48,55,68,65,59,43,52,51,51,48,55,44,38,52,62,71,60,38,46,66,31,46,50,51,23,52,53,48,14,51,52,50,13,54,51,55,60,70,67,52,77,74,78,74,69,77,126,114,64,32,43,64,65,55,47,15,58,63,65,72,55,45,56,67,55,53,50,50,33,40,75,71,66,76,40,82,80,52,60,62,43,95,84,66,49,48,35,35,43,60,69,51,52,42,51,50,48,34,51,49,43,34,43,72,56,62,50,54,80,88,49,43,76,67,28,51,91,35,57,86,52,27,56,61,52,48,51,52,48,42,52,51,47,51,53,49,42,51,53,46,52,53,29,44,52,46,49,51,34,15,64,74,49,67,21,46,71,43,43,41,88,89,40,27,75,41,30,88,77,45,51,71,52,52,47,44,49,49,49,53,41,66,56,36,32,31,70,68,46,49,52,52,52,47,51,50,59,68,68,49,66,91,40,72,46,57,54,48,55,74,63,54,47,60,78,54,51,69,67,60,38,50,51,43,12,62,62,44,10,62,60,51,31,51,49,44,66,78,38,57,44,76,84,53,44,73,90,34,40,61,47,56,70,66,59,45,51,52,50,48,54,44,39,52,62,71,62,38,45,67,32,46,49,49,22,52,52,49,13,50,53,50,13,54,51,53,59,70,66,52,74,76,78,72,71,78,125